Protein AF-0000000070112477 (afdb_homodimer)

pLDDT: mean 98.02, std 1.42, range [90.5, 99.0]

Nearest PDB structures (foldseek):
  6lhr-assembly2_D  TM=8.972E-01  e=3.276E-31  Homo sapiens
  6lii-assembly1_B  TM=8.955E-01  e=1.796E-31  Homo sapiens
  6k9y-assembly2_C  TM=8.976E-01  e=3.851E-30  Homo sapiens
  6lii-assembly2_D  TM=8.932E-01  e=1.872E-30  Homo sapiens
  5dp1-assembly1_A  TM=8.683E-01  e=2.809E-26  Moorena producens 3L

Solvent-accessible surface area (backbone atoms only — not comparable to full-atom values): 31211 Å² total; per-residue (Å²): 76,47,28,36,41,72,56,94,62,34,74,39,71,38,83,43,83,68,76,71,43,48,80,32,11,24,26,29,40,36,44,14,15,30,67,51,71,64,41,55,34,31,42,71,68,74,40,74,56,46,91,90,40,41,87,23,45,22,41,12,21,8,25,29,28,70,42,75,16,60,83,55,70,97,72,58,71,68,40,61,32,19,27,48,38,51,23,21,29,41,27,49,51,33,60,38,54,56,53,30,53,39,73,53,46,66,93,50,51,55,64,54,35,10,58,37,38,50,40,48,41,51,43,41,49,45,46,44,69,65,60,52,69,47,62,74,35,33,36,35,32,45,50,27,39,34,41,54,20,45,46,45,34,15,50,40,32,69,54,44,26,47,22,33,28,27,34,59,66,94,48,39,67,62,43,41,75,48,41,33,72,39,76,35,33,67,89,80,43,60,62,46,59,52,37,24,64,75,45,78,61,51,26,25,41,35,35,44,30,45,36,31,26,70,43,47,60,54,51,52,70,25,31,11,75,63,9,34,35,42,30,66,35,47,80,46,34,44,61,29,70,41,52,44,58,63,31,25,76,23,36,20,35,43,31,18,46,70,66,64,74,48,55,68,71,57,47,21,50,42,40,50,50,33,55,69,69,44,43,60,38,36,48,69,62,60,33,68,73,50,68,55,51,75,35,53,46,78,42,47,58,61,52,52,52,47,58,74,65,63,78,54,48,27,27,40,34,26,36,101,75,49,28,37,40,74,55,96,63,33,75,39,71,39,83,43,82,68,76,70,44,47,80,32,12,24,26,29,39,36,43,13,16,30,68,48,74,62,40,55,35,32,42,71,68,76,41,73,55,48,90,90,40,44,86,22,46,22,41,14,21,8,25,28,27,71,42,75,16,57,84,56,71,98,72,55,72,69,40,61,32,20,26,49,37,53,23,21,28,42,26,49,51,32,60,37,56,55,54,28,53,39,72,54,48,65,93,52,50,56,62,53,36,11,57,36,39,49,40,48,41,51,43,40,49,45,44,44,70,66,62,52,68,47,62,74,34,33,35,35,33,45,50,28,41,36,41,54,20,44,47,43,36,14,50,39,33,69,53,43,26,46,23,34,30,28,33,58,68,92,48,38,66,63,41,42,76,48,42,33,71,39,75,34,34,66,92,80,43,62,62,46,60,52,38,25,66,75,45,78,61,50,27,26,40,35,35,44,30,44,36,30,25,72,42,46,62,54,49,51,71,24,32,11,75,62,10,36,36,43,29,64,36,46,80,47,33,45,62,29,69,40,50,45,59,62,29,25,76,22,36,20,34,44,30,18,47,70,66,63,76,49,55,66,71,57,47,21,51,41,39,51,49,32,54,69,69,43,42,61,38,37,48,70,61,59,35,68,73,50,71,56,50,74,36,53,46,78,42,47,60,60,52,51,52,47,59,74,66,63,78,53,49,27,26,40,35,25,36,101

Radius of gyration: 27.83 Å; Cα contacts (8 Å, |Δi|>4): 1682; chains: 2; bounding box: 49×84×58 Å

Structure (mmCIF, N/CA/C/O backbone):
data_AF-0000000070112477-model_v1
#
loop_
_entity.id
_entity.type
_entity.pdbx_description
1 polymer 'Putative PIG3 family NAD(P)H quinone oxidoreductase'
#
loop_
_atom_site.group_PDB
_atom_site.id
_atom_site.type_symbol
_atom_site.label_atom_id
_atom_site.label_alt_id
_atom_site.label_comp_id
_atom_site.label_asym_id
_atom_site.label_entity_id
_atom_site.label_seq_id
_atom_site.pdbx_PDB_ins_code
_atom_site.Cartn_x
_atom_site.Cartn_y
_atom_site.Cartn_z
_atom_site.occupancy
_atom_site.B_iso_or_equiv
_atom_site.auth_seq_id
_atom_site.auth_comp_id
_atom_site.auth_asym_id
_atom_site.auth_atom_id
_atom_site.pdbx_PDB_model_num
ATOM 1 N N . MET A 1 1 ? 13.367 39.812 14.289 1 96.94 1 MET A N 1
ATOM 2 C CA . MET A 1 1 ? 11.945 39.469 14.422 1 96.94 1 MET A CA 1
ATOM 3 C C . MET A 1 1 ? 11.688 38.656 15.688 1 96.94 1 MET A C 1
ATOM 5 O O . MET A 1 1 ? 12.617 38.312 16.406 1 96.94 1 MET A O 1
ATOM 9 N N . HIS A 1 2 ? 10.461 38.469 16.016 1 98.19 2 HIS A N 1
ATOM 10 C CA . HIS A 1 2 ? 10.156 37.594 17.125 1 98.19 2 HIS A CA 1
ATOM 11 C C . HIS A 1 2 ? 9.695 36.219 16.641 1 98.19 2 HIS A C 1
ATOM 13 O O . HIS A 1 2 ? 9.125 36.094 15.547 1 98.19 2 HIS A O 1
ATOM 19 N N . ALA A 1 3 ? 10.047 35.219 17.422 1 98.44 3 ALA A N 1
ATOM 20 C CA . ALA A 1 3 ? 9.594 33.844 17.172 1 98.44 3 ALA A CA 1
ATOM 21 C C . ALA A 1 3 ? 9.516 33.062 18.484 1 98.44 3 ALA A C 1
ATOM 23 O O . ALA A 1 3 ? 10.023 33.5 19.516 1 98.44 3 ALA A O 1
ATOM 24 N N . ILE A 1 4 ? 8.828 31.984 18.453 1 98.62 4 ILE A N 1
ATOM 25 C CA . ILE A 1 4 ? 8.836 31.047 19.578 1 98.62 4 ILE A CA 1
ATOM 26 C C . ILE A 1 4 ? 10.078 30.172 19.5 1 98.62 4 ILE A C 1
ATOM 28 O O . ILE A 1 4 ? 10.312 29.5 18.484 1 98.62 4 ILE A O 1
ATOM 32 N N . VAL A 1 5 ? 10.859 30.125 20.484 1 98 5 VAL A N 1
ATOM 33 C CA . VAL A 1 5 ? 12.016 29.234 20.625 1 98 5 VAL A CA 1
ATOM 34 C C . VAL A 1 5 ? 11.766 28.219 21.719 1 98 5 VAL A C 1
ATOM 36 O O . VAL A 1 5 ? 11.078 28.516 22.703 1 98 5 VAL A O 1
ATOM 39 N N . ILE A 1 6 ? 12.258 27 21.516 1 98 6 ILE A N 1
ATOM 40 C CA . ILE A 1 6 ? 12.117 25.938 22.516 1 98 6 ILE A CA 1
ATOM 41 C C . ILE A 1 6 ? 13.359 25.891 23.391 1 98 6 ILE A C 1
ATOM 43 O O . ILE A 1 6 ? 14.469 25.656 22.891 1 98 6 ILE A O 1
ATOM 47 N N . GLU A 1 7 ? 13.242 26.188 24.625 1 96.06 7 GLU A N 1
ATOM 48 C CA . GLU A 1 7 ? 14.289 26.062 25.641 1 96.06 7 GLU A CA 1
ATOM 49 C C . GLU A 1 7 ? 13.836 25.203 26.797 1 96.06 7 GLU A C 1
ATOM 51 O O . GLU A 1 7 ? 12.859 25.531 27.484 1 96.06 7 GLU A O 1
ATOM 56 N N . ASP A 1 8 ? 14.508 24.062 27.062 1 96 8 ASP A N 1
ATOM 57 C CA . ASP A 1 8 ? 14.156 23.141 28.141 1 96 8 ASP A CA 1
ATOM 58 C C . ASP A 1 8 ? 12.688 22.734 28.062 1 96 8 ASP A C 1
ATOM 60 O O . ASP A 1 8 ? 11.953 22.844 29.047 1 96 8 ASP A O 1
ATOM 64 N N . LYS A 1 9 ? 12.18 22.516 26.828 1 95.25 9 LYS A N 1
ATOM 65 C CA . LYS A 1 9 ? 10.844 22.031 26.531 1 95.25 9 LYS A CA 1
ATOM 66 C C . LYS A 1 9 ? 9.789 23.094 26.812 1 95.25 9 LYS A C 1
ATOM 68 O O . LYS A 1 9 ? 8.609 22.766 27 1 95.25 9 LYS A O 1
ATOM 73 N N . GLN A 1 10 ? 10.32 24.281 26.891 1 97.19 10 GLN A N 1
ATOM 74 C CA . GLN A 1 10 ? 9.406 25.406 27.078 1 97.19 10 GLN A CA 1
ATOM 75 C C . GLN A 1 10 ? 9.438 26.344 25.875 1 97.19 10 GLN A C 1
ATOM 77 O O . GLN A 1 10 ? 10.477 26.5 25.219 1 97.19 10 GLN A O 1
ATOM 82 N N . LEU A 1 11 ? 8.25 26.922 25.641 1 98.31 11 LEU A N 1
ATOM 83 C CA . LEU A 1 11 ? 8.133 27.875 24.531 1 98.31 11 LEU A CA 1
ATOM 84 C C . LEU A 1 11 ? 8.359 29.297 25.016 1 98.31 11 LEU A C 1
ATOM 86 O O . LEU A 1 11 ? 7.719 29.75 25.969 1 98.31 11 LEU A O 1
ATOM 90 N N . ARG A 1 12 ? 9.258 29.953 24.344 1 97.56 12 ARG A N 1
ATOM 91 C CA . ARG A 1 12 ? 9.555 31.344 24.719 1 97.56 12 ARG A CA 1
ATOM 92 C C . ARG A 1 12 ? 9.484 32.25 23.5 1 97.56 12 ARG A C 1
ATOM 94 O O . ARG A 1 12 ? 10.078 31.969 22.453 1 97.56 12 ARG A O 1
ATOM 101 N N . TRP A 1 13 ? 8.719 33.281 23.625 1 97.62 13 TRP A N 1
ATOM 102 C CA . TRP A 1 13 ? 8.664 34.344 22.609 1 97.62 13 TRP A CA 1
ATOM 103 C C . TRP A 1 13 ? 9.883 35.25 22.703 1 97.62 13 TRP A C 1
ATOM 105 O O . TRP A 1 13 ? 10.039 36 23.672 1 97.62 13 TRP A O 1
ATOM 115 N N . THR A 1 14 ? 10.766 35.156 21.719 1 96.88 14 THR A N 1
ATOM 116 C CA . THR A 1 14 ? 12.055 35.812 21.844 1 96.88 14 THR A CA 1
ATOM 117 C C . THR A 1 14 ? 12.477 36.438 20.531 1 96.88 14 THR A C 1
ATOM 119 O O . THR A 1 14 ? 11.922 36.125 19.469 1 96.88 14 THR A O 1
ATOM 122 N N . GLU A 1 15 ? 13.344 37.438 20.672 1 98.12 15 GLU A N 1
ATOM 123 C CA . GLU A 1 15 ? 13.93 38.031 19.469 1 98.12 15 GLU A CA 1
ATOM 124 C C . GLU A 1 15 ? 14.922 37.094 18.797 1 98.12 15 GLU A C 1
ATOM 126 O O . GLU A 1 15 ? 15.758 36.5 19.484 1 98.12 15 GLU A O 1
ATOM 131 N N . VAL A 1 16 ? 14.742 36.938 17.516 1 97.38 16 VAL A N 1
ATOM 132 C CA . VAL A 1 16 ? 15.617 36.094 16.703 1 97.38 16 VAL A CA 1
ATOM 133 C C . VAL A 1 16 ? 15.961 36.812 15.398 1 97.38 16 VAL A C 1
ATOM 135 O O . VAL A 1 16 ? 15.336 37.812 15.055 1 97.38 16 VAL A O 1
ATOM 138 N N . PRO A 1 17 ? 16.984 36.344 14.719 1 96.19 17 PRO A N 1
ATOM 139 C CA . PRO A 1 17 ? 17.328 36.969 13.445 1 96.19 17 PRO A CA 1
ATOM 140 C C . PRO A 1 17 ? 16.203 36.875 12.414 1 96.19 17 PRO A C 1
ATOM 142 O O . PRO A 1 17 ? 15.453 35.906 12.398 1 96.19 17 PRO A O 1
ATOM 145 N N . GLU A 1 18 ? 16.094 37.875 11.586 1 96.62 18 GLU A N 1
ATOM 146 C CA . GLU A 1 18 ? 15.156 37.844 10.477 1 96.62 18 GLU A CA 1
ATOM 147 C C . GLU A 1 18 ? 15.555 36.781 9.453 1 96.62 18 GLU A C 1
ATOM 149 O O . GLU A 1 18 ? 16.734 36.562 9.195 1 96.62 18 GLU A O 1
ATOM 154 N N . PRO A 1 19 ? 14.586 36.156 8.867 1 96.94 19 PRO A N 1
ATOM 155 C CA . PRO A 1 19 ? 14.914 35.219 7.789 1 96.94 19 PRO A CA 1
ATOM 156 C C . PRO A 1 19 ? 15.242 35.906 6.473 1 96.94 19 PRO A C 1
ATOM 158 O O . PRO A 1 19 ? 14.75 37.031 6.219 1 96.94 19 PRO A O 1
ATOM 161 N N . GLU A 1 20 ? 16.062 35.344 5.727 1 96.25 20 GLU A N 1
ATOM 162 C CA . GLU A 1 20 ? 16.344 35.75 4.352 1 96.25 20 GLU A CA 1
ATOM 163 C C . GLU A 1 20 ? 15.883 34.688 3.359 1 96.25 20 GLU A C 1
ATOM 165 O O . GLU A 1 20 ? 16.094 33.469 3.584 1 96.25 20 GLU A O 1
ATOM 170 N N . PRO A 1 21 ? 15.242 35.125 2.344 1 97.19 21 PRO A N 1
ATOM 171 C CA . PRO A 1 21 ? 14.781 34.094 1.389 1 97.19 21 PRO A CA 1
ATOM 172 C C . PRO A 1 21 ? 15.922 33.5 0.565 1 97.19 21 PRO A C 1
ATOM 174 O O . PRO A 1 21 ? 16.719 34.25 -0.009 1 97.19 21 PRO A O 1
ATOM 177 N N . GLY A 1 22 ? 16.062 32.219 0.563 1 97.06 22 GLY A N 1
ATOM 178 C CA . GLY A 1 22 ? 16.984 31.531 -0.321 1 97.06 22 GLY A CA 1
ATOM 179 C C . GLY A 1 22 ? 16.469 31.391 -1.737 1 97.06 22 GLY A C 1
ATOM 180 O O . GLY A 1 22 ? 15.469 32.031 -2.107 1 97.06 22 GLY A O 1
ATOM 181 N N . ASP A 1 23 ? 17.188 30.547 -2.523 1 97.69 23 ASP A N 1
ATOM 182 C CA . ASP A 1 23 ? 16.766 30.266 -3.891 1 97.69 23 ASP A CA 1
ATOM 183 C C . ASP A 1 23 ? 15.375 29.656 -3.916 1 97.69 23 ASP A C 1
ATOM 185 O O . ASP A 1 23 ? 15.102 28.672 -3.223 1 97.69 23 ASP A O 1
ATOM 189 N N . ASN A 1 24 ? 14.422 30.328 -4.652 1 98.19 24 ASN A N 1
ATOM 190 C CA . ASN A 1 24 ? 13.055 29.859 -4.875 1 98.19 24 ASN A CA 1
ATOM 191 C C . ASN A 1 24 ? 12.234 29.906 -3.59 1 98.19 24 ASN A C 1
ATOM 193 O O . ASN A 1 24 ? 11.305 29.109 -3.422 1 98.19 24 ASN A O 1
ATOM 197 N N . GLU A 1 25 ? 12.664 30.781 -2.738 1 98.62 25 GLU A N 1
ATOM 198 C CA . GLU A 1 25 ? 11.906 30.984 -1.505 1 98.62 25 GLU A CA 1
ATOM 199 C C . GLU A 1 25 ? 11.305 32.375 -1.45 1 98.62 25 GLU A C 1
ATOM 201 O O . GLU A 1 25 ? 11.75 33.281 -2.166 1 98.62 25 GLU A O 1
ATOM 206 N N . VAL A 1 26 ? 10.344 32.594 -0.63 1 98.88 26 VAL A N 1
ATOM 207 C CA . VAL A 1 26 ? 9.773 33.875 -0.307 1 98.88 26 VAL A CA 1
ATOM 208 C C . VAL A 1 26 ? 9.758 34.094 1.207 1 98.88 26 VAL A C 1
ATOM 210 O O . VAL A 1 26 ? 9.891 33.125 1.965 1 98.88 26 VAL A O 1
ATOM 213 N N . ILE A 1 27 ? 9.664 35.281 1.581 1 98.88 27 ILE A N 1
ATOM 214 C CA . ILE A 1 27 ? 9.367 35.562 2.979 1 98.88 27 ILE A CA 1
ATOM 215 C C . ILE A 1 27 ? 7.883 35.906 3.135 1 98.88 27 ILE A C 1
ATOM 217 O O . ILE A 1 27 ? 7.336 36.719 2.385 1 98.88 27 ILE A O 1
ATOM 221 N N . VAL A 1 28 ? 7.273 35.25 3.994 1 98.94 28 VAL A N 1
ATOM 222 C CA . VAL A 1 28 ? 5.883 35.531 4.324 1 98.94 28 VAL A CA 1
ATOM 223 C C . VAL A 1 28 ? 5.809 36.219 5.68 1 98.94 28 VAL A C 1
ATOM 225 O O . VAL A 1 28 ? 6.328 35.719 6.676 1 98.94 28 VAL A O 1
ATOM 228 N N . ASP A 1 29 ? 5.246 37.406 5.676 1 98.94 29 ASP A N 1
ATOM 229 C CA . ASP A 1 29 ? 4.82 38 6.938 1 98.94 29 ASP A CA 1
ATOM 230 C C . ASP A 1 29 ? 3.598 37.281 7.504 1 98.94 29 ASP A C 1
ATOM 232 O O . ASP A 1 29 ? 2.494 37.406 6.969 1 98.94 29 ASP A O 1
ATOM 236 N N . VAL A 1 30 ? 3.84 36.594 8.594 1 98.88 30 VAL A N 1
ATOM 237 C CA . VAL A 1 30 ? 2.834 35.688 9.109 1 98.88 30 VAL A CA 1
ATOM 238 C C . VAL A 1 30 ? 1.674 36.469 9.711 1 98.88 30 VAL A C 1
ATOM 240 O O . VAL A 1 30 ? 1.887 37.375 10.523 1 98.88 30 VAL A O 1
ATOM 243 N N . THR A 1 31 ? 0.509 36.156 9.258 1 98.88 31 THR A N 1
ATOM 244 C CA . THR A 1 31 ? -0.711 36.656 9.883 1 98.88 31 THR A CA 1
ATOM 245 C C . THR A 1 31 ? -1.216 35.688 10.938 1 98.88 31 THR A C 1
ATOM 247 O O . THR A 1 31 ? -1.579 36.062 12.047 1 98.88 31 THR A O 1
ATOM 250 N N . ALA A 1 32 ? -1.207 34.406 10.594 1 98.94 32 ALA A N 1
ATOM 251 C CA . ALA A 1 32 ? -1.65 33.344 11.5 1 98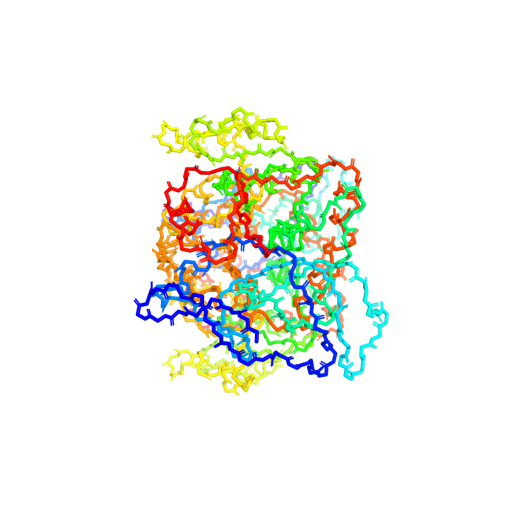.94 32 ALA A CA 1
ATOM 252 C C . ALA A 1 32 ? -0.916 32.031 11.219 1 98.94 32 ALA A C 1
ATOM 254 O O . ALA A 1 32 ? -0.421 31.828 10.109 1 98.94 32 ALA A O 1
ATOM 255 N N . ALA A 1 33 ? -0.749 31.234 12.188 1 98.81 33 ALA A N 1
ATOM 256 C CA . ALA A 1 33 ? -0.276 29.859 12.125 1 98.81 33 ALA A CA 1
ATOM 257 C C . ALA A 1 33 ? -1.239 28.906 12.844 1 98.81 33 ALA A C 1
ATOM 259 O O . ALA A 1 33 ? -2.266 29.344 13.375 1 98.81 33 ALA A O 1
ATOM 260 N N . ALA A 1 34 ? -1.002 27.656 12.766 1 98.81 34 ALA A N 1
ATOM 261 C CA . ALA A 1 34 ? -1.841 26.688 13.461 1 98.81 34 ALA A CA 1
ATOM 262 C C . ALA A 1 34 ? -0.993 25.719 14.281 1 98.81 34 ALA A C 1
ATOM 264 O O . ALA A 1 34 ? 0.185 25.5 13.984 1 98.81 34 ALA A O 1
ATOM 265 N N . VAL A 1 35 ? -1.605 25.219 15.344 1 98.69 35 VAL A N 1
ATOM 266 C CA . VAL A 1 35 ? -0.946 24.266 16.219 1 98.69 35 VAL A CA 1
ATOM 267 C C . VAL A 1 35 ? -1.191 22.844 15.703 1 98.69 35 VAL A C 1
ATOM 269 O O . VAL A 1 35 ? -2.316 22.5 15.336 1 98.69 35 VAL A O 1
ATOM 272 N N . ASN A 1 36 ? -0.18 22.062 15.617 1 97.88 36 ASN A N 1
ATOM 273 C CA . ASN A 1 36 ? -0.25 20.656 15.273 1 97.88 36 ASN A CA 1
ATOM 274 C C . ASN A 1 36 ? 0.363 19.781 16.375 1 97.88 36 ASN A C 1
ATOM 276 O O . ASN A 1 36 ? 1.243 20.234 17.109 1 97.88 36 ASN A O 1
ATOM 280 N N . ARG A 1 37 ? -0.073 18.547 16.469 1 96.19 37 ARG A N 1
ATOM 281 C CA . ARG A 1 37 ? 0.498 17.625 17.422 1 96.19 37 ARG A CA 1
ATOM 282 C C . ARG A 1 37 ? 2.01 17.516 17.25 1 96.19 37 ARG A C 1
ATOM 284 O O . ARG A 1 37 ? 2.742 17.344 18.234 1 96.19 37 ARG A O 1
ATOM 291 N N . ALA A 1 38 ? 2.449 17.609 16.062 1 96.31 38 ALA A N 1
ATOM 292 C CA . ALA A 1 38 ? 3.875 17.562 15.758 1 96.31 38 ALA A CA 1
ATOM 293 C C . ALA A 1 38 ? 4.637 18.672 16.484 1 96.31 38 ALA A C 1
ATOM 295 O O . ALA A 1 38 ? 5.805 18.484 16.844 1 96.31 38 ALA A O 1
ATOM 296 N N . ASP A 1 39 ? 4.023 19.797 16.719 1 98 39 ASP A N 1
ATOM 297 C CA . ASP A 1 39 ? 4.664 20.906 17.438 1 98 39 ASP A CA 1
ATOM 298 C C . ASP A 1 39 ? 4.93 20.516 18.891 1 98 39 ASP A C 1
ATOM 300 O O . ASP A 1 39 ? 5.961 20.891 19.453 1 98 39 ASP A O 1
ATOM 304 N N . LEU A 1 40 ? 3.945 19.812 19.484 1 97.19 40 LEU A N 1
ATOM 305 C CA . LEU A 1 40 ? 4.129 19.328 20.859 1 97.19 40 LEU A CA 1
ATOM 306 C C . LEU A 1 40 ? 5.285 18.344 20.938 1 97.19 40 LEU A C 1
ATOM 308 O O . LEU A 1 40 ? 6.105 18.406 21.844 1 97.19 40 LEU A O 1
ATOM 312 N N . LEU A 1 41 ? 5.281 17.469 19.953 1 96 41 LEU A N 1
ATOM 313 C CA . LEU A 1 41 ? 6.348 16.469 19.906 1 96 41 LEU A CA 1
ATOM 314 C C . LEU A 1 41 ? 7.707 17.141 19.75 1 96 41 LEU A C 1
ATOM 316 O O . LEU A 1 41 ? 8.695 16.703 20.328 1 96 41 LEU A O 1
ATOM 320 N N . GLN A 1 42 ? 7.75 18.141 18.922 1 97.19 42 GLN A N 1
ATOM 321 C CA . GLN A 1 42 ? 8.992 18.891 18.766 1 97.19 42 GLN A CA 1
ATOM 322 C C . GLN A 1 42 ? 9.414 19.531 20.078 1 97.19 42 GLN A C 1
ATOM 324 O O . GLN A 1 42 ? 10.586 19.469 20.469 1 97.19 42 GLN A O 1
ATOM 329 N N . ARG A 1 43 ? 8.508 20.156 20.766 1 97.69 43 ARG A N 1
ATOM 330 C CA . ARG A 1 43 ? 8.797 20.781 22.047 1 97.69 43 ARG A CA 1
ATOM 331 C C . ARG A 1 43 ? 9.352 19.75 23.031 1 97.69 43 ARG A C 1
ATOM 333 O O . ARG A 1 43 ? 10.289 20.062 23.781 1 97.69 43 ARG A O 1
ATOM 340 N N . GLU A 1 44 ? 8.844 18.531 22.938 1 96.31 44 GLU A N 1
ATOM 341 C CA . GLU A 1 44 ? 9.219 17.469 23.859 1 96.31 44 GLU A CA 1
ATOM 342 C C . GLU A 1 44 ? 10.531 16.812 23.438 1 96.31 44 GLU A C 1
ATOM 344 O O . GLU A 1 44 ? 11.07 15.977 24.156 1 96.31 44 GLU A O 1
ATOM 349 N N . GLY A 1 45 ? 11.07 17.125 22.266 1 94.88 45 GLY A N 1
ATOM 350 C CA . GLY A 1 45 ? 12.336 16.594 21.797 1 94.88 45 GLY A CA 1
ATOM 351 C C . GLY A 1 45 ? 12.188 15.297 21.031 1 94.88 45 GLY A C 1
ATOM 352 O O . GLY A 1 45 ? 13.172 14.586 20.797 1 94.88 45 GLY A O 1
ATOM 353 N N . HIS A 1 46 ? 10.977 14.977 20.562 1 91.88 46 HIS A N 1
ATOM 354 C CA . HIS A 1 46 ? 10.719 13.688 19.922 1 91.88 46 HIS A CA 1
ATOM 355 C C . HIS A 1 46 ? 10.523 13.844 18.422 1 91.88 46 HIS A C 1
ATOM 357 O O . HIS A 1 46 ? 10.383 12.852 17.703 1 91.88 46 HIS A O 1
ATOM 363 N N . TYR A 1 47 ? 10.594 15.07 17.969 1 93.56 47 TYR A N 1
ATOM 364 C CA . TYR A 1 47 ? 10.312 15.32 16.562 1 93.56 47 TYR A CA 1
ATOM 365 C C . TYR A 1 47 ? 11.062 16.547 16.062 1 93.56 47 TYR A C 1
ATOM 367 O O . TYR A 1 47 ? 10.453 17.578 15.758 1 93.56 47 TYR A O 1
ATOM 375 N N . PRO A 1 48 ? 12.312 16.391 15.953 1 93.75 48 PRO A N 1
ATOM 376 C CA . PRO A 1 48 ? 13.109 17.547 15.5 1 93.75 48 PRO A CA 1
ATOM 377 C C . PRO A 1 48 ? 12.789 17.953 14.07 1 93.75 48 PRO A C 1
ATOM 379 O O . PRO A 1 48 ? 12.367 17.125 13.258 1 93.75 48 PRO A O 1
ATOM 382 N N . PRO A 1 49 ? 12.922 19.25 13.789 1 95.44 49 PRO A N 1
ATOM 383 C CA . PRO A 1 49 ? 12.781 19.656 12.391 1 95.44 49 PRO A CA 1
ATOM 384 C C . PRO A 1 49 ? 13.797 18.984 11.469 1 95.44 49 PRO A C 1
ATOM 386 O O . PRO A 1 49 ? 14.898 18.656 11.906 1 95.44 49 PRO A O 1
ATOM 389 N N . PRO A 1 50 ? 13.391 18.75 10.234 1 95.69 50 PRO A N 1
ATOM 390 C CA . PRO A 1 50 ? 14.383 18.234 9.297 1 95.69 50 PRO A CA 1
ATOM 391 C C . PRO A 1 50 ? 15.523 19.219 9.047 1 95.69 50 PRO A C 1
ATOM 393 O O . PRO A 1 50 ? 15.383 20.406 9.305 1 95.69 50 PRO A O 1
ATOM 396 N N . PRO A 1 51 ? 16.656 18.656 8.594 1 93.31 51 PRO A N 1
ATOM 397 C CA . PRO A 1 51 ? 17.781 19.531 8.305 1 93.31 51 PRO A CA 1
ATOM 398 C C . PRO A 1 51 ? 17.422 20.672 7.355 1 93.31 51 PRO A C 1
ATOM 400 O O . PRO A 1 51 ? 16.75 20.438 6.344 1 93.31 51 PRO A O 1
ATOM 403 N N . GLY A 1 52 ? 17.797 21.844 7.781 1 91.81 52 GLY A N 1
ATOM 404 C CA . GLY A 1 52 ? 17.594 22.984 6.914 1 91.81 52 GLY A CA 1
ATOM 405 C C . GLY A 1 52 ? 16.328 23.766 7.25 1 91.81 52 GLY A C 1
ATOM 406 O O . GLY A 1 52 ? 16.172 24.906 6.844 1 91.81 52 GLY A O 1
ATOM 407 N N . ALA A 1 53 ? 15.438 23.141 7.984 1 94 53 ALA A N 1
ATOM 408 C CA . ALA A 1 53 ? 14.203 23.828 8.383 1 94 53 ALA A CA 1
ATOM 409 C C . ALA A 1 53 ? 14.438 24.719 9.594 1 94 53 ALA A C 1
ATOM 411 O O . ALA A 1 53 ? 15.359 24.5 10.375 1 94 53 ALA A O 1
ATOM 412 N N . PRO A 1 54 ? 13.609 25.734 9.727 1 92.88 54 PRO A N 1
ATOM 413 C CA . PRO A 1 54 ? 13.711 26.562 10.93 1 92.88 54 PRO A CA 1
ATOM 414 C C . PRO A 1 54 ? 13.531 25.75 12.211 1 92.88 54 PRO A C 1
ATOM 416 O O . PRO A 1 54 ? 12.727 24.828 12.258 1 92.88 54 PRO A O 1
ATOM 419 N N . ASP A 1 55 ? 14.18 26.203 13.211 1 92.5 55 ASP A N 1
ATOM 420 C CA . ASP A 1 55 ? 14.133 25.516 14.5 1 92.5 55 ASP A CA 1
ATOM 421 C C . ASP A 1 55 ? 12.828 25.812 15.234 1 92.5 55 ASP A C 1
ATOM 423 O O . ASP A 1 55 ? 12.484 25.141 16.203 1 92.5 55 ASP A O 1
ATOM 427 N N . TYR A 1 56 ? 12.203 26.875 14.789 1 95.44 56 TYR A N 1
ATOM 428 C CA . TYR A 1 56 ? 10.961 27.281 15.43 1 95.44 56 TYR A CA 1
ATOM 429 C C . TYR A 1 56 ? 9.805 26.375 15.016 1 95.44 56 TYR A C 1
ATOM 431 O O . TYR A 1 56 ? 9.719 25.969 13.859 1 95.44 56 TYR A O 1
ATOM 439 N N . PRO A 1 57 ? 8.906 26.016 15.992 1 98.12 57 PRO A N 1
ATOM 440 C CA . PRO A 1 57 ? 7.777 25.156 15.625 1 98.12 57 PRO A CA 1
ATOM 441 C C . PRO A 1 57 ? 6.828 25.828 14.641 1 98.12 57 PRO A C 1
ATOM 443 O O . PRO A 1 57 ? 6.938 27.031 14.391 1 98.12 57 PRO A O 1
ATOM 446 N N . GLY A 1 58 ? 5.887 25.047 14.203 1 98.62 58 GLY A N 1
ATOM 447 C CA . GLY A 1 58 ? 4.863 25.516 13.281 1 98.62 58 GLY A CA 1
ATOM 448 C C . GLY A 1 58 ? 4.984 24.922 11.898 1 98.62 58 GLY A C 1
ATOM 449 O O . GLY A 1 58 ? 5.98 25.141 11.203 1 98.62 58 GLY A O 1
ATOM 450 N N . LEU A 1 59 ? 3.951 24.281 11.445 1 98.81 59 LEU A N 1
ATOM 451 C CA . LEU A 1 59 ? 4.02 23.5 10.219 1 98.81 59 LEU A CA 1
ATOM 452 C C . LEU A 1 59 ? 3.199 24.156 9.109 1 98.81 59 LEU A C 1
ATOM 454 O O . LEU A 1 59 ? 3.117 23.625 8 1 98.81 59 LEU A O 1
ATOM 458 N N . GLU A 1 60 ? 2.559 25.25 9.398 1 98.88 60 GLU A N 1
ATOM 459 C CA . GLU A 1 60 ? 1.741 25.969 8.43 1 98.88 60 GLU A CA 1
ATOM 460 C C . GLU A 1 60 ? 1.523 27.406 8.859 1 98.88 60 GLU A C 1
ATOM 462 O O . GLU A 1 60 ? 1.72 27.75 10.023 1 98.88 60 GLU A O 1
ATOM 467 N N . CYS A 1 61 ? 1.175 28.188 7.891 1 98.88 61 CYS A N 1
ATOM 468 C CA . CYS A 1 61 ? 0.843 29.578 8.188 1 98.88 61 CYS A CA 1
ATOM 469 C C . CYS A 1 61 ? 0.087 30.219 7.031 1 98.88 61 CYS A C 1
ATOM 471 O O . CYS A 1 61 ? -0.157 29.578 6.012 1 98.88 61 CYS A O 1
ATOM 473 N N . SER A 1 62 ? -0.393 31.391 7.234 1 98.94 62 SER A N 1
ATOM 474 C CA . SER A 1 62 ? -0.882 32.312 6.215 1 98.94 62 SER A CA 1
ATOM 475 C C . SER A 1 62 ? -0.318 33.719 6.414 1 98.94 62 SER A C 1
ATOM 477 O O . SER A 1 62 ? 0.185 34.031 7.492 1 98.94 62 SER A O 1
ATOM 479 N N . GLY A 1 63 ? -0.32 34.438 5.391 1 98.94 63 GLY A N 1
ATOM 480 C CA . GLY A 1 63 ? 0.185 35.812 5.5 1 98.94 63 GLY A CA 1
ATOM 481 C C . GLY A 1 63 ? 0.355 36.469 4.152 1 98.94 63 GLY A C 1
ATOM 482 O O . GLY A 1 63 ? -0.433 36.25 3.234 1 98.94 63 GLY A O 1
ATOM 483 N N . VAL A 1 64 ? 1.323 37.406 4.219 1 98.94 64 VAL A N 1
ATOM 484 C CA . VAL A 1 64 ? 1.573 38.219 3.035 1 98.94 64 VAL A CA 1
ATOM 485 C C . VAL A 1 64 ? 3.047 38.125 2.645 1 98.94 64 VAL A C 1
ATOM 487 O O . VAL A 1 64 ? 3.93 38.281 3.494 1 98.94 64 VAL A O 1
ATOM 490 N N . ILE A 1 65 ? 3.256 37.906 1.338 1 98.94 65 ILE A N 1
ATOM 491 C CA . ILE A 1 65 ? 4.633 37.844 0.865 1 98.94 65 ILE A CA 1
ATOM 492 C C . ILE A 1 65 ? 5.297 39.219 1.027 1 98.94 65 ILE A C 1
ATOM 494 O O . ILE A 1 65 ? 4.75 40.219 0.592 1 98.94 65 ILE A O 1
ATOM 498 N N . SER A 1 66 ? 6.477 39.281 1.619 1 98.81 66 SER A N 1
ATOM 499 C CA . SER A 1 66 ? 7.145 40.562 1.864 1 98.81 66 SER A CA 1
ATOM 500 C C . SER A 1 66 ? 8.484 40.625 1.132 1 98.81 66 SER A C 1
ATOM 502 O O . SER A 1 66 ? 9.07 41.688 1.002 1 98.81 66 SER A O 1
ATOM 504 N N . ALA A 1 67 ? 9.008 39.469 0.661 1 98.75 67 ALA A N 1
ATOM 505 C CA . ALA A 1 67 ? 10.25 39.438 -0.11 1 98.75 67 ALA A CA 1
ATOM 506 C C . ALA A 1 67 ? 10.305 38.188 -1 1 98.75 67 ALA A C 1
ATOM 508 O O . ALA A 1 67 ? 9.711 37.156 -0.677 1 98.75 67 ALA A O 1
ATOM 509 N N . LEU A 1 68 ? 10.984 38.312 -2.117 1 98.62 68 LEU A N 1
ATOM 510 C CA . LEU A 1 68 ? 11.219 37.219 -3.047 1 98.62 68 LEU A CA 1
ATOM 511 C C . LEU A 1 68 ? 12.703 36.875 -3.133 1 98.62 68 LEU A C 1
ATOM 513 O O . LEU A 1 68 ? 13.539 37.781 -3.205 1 98.62 68 LEU A O 1
ATOM 517 N N . GLY A 1 69 ? 12.992 35.594 -3.02 1 98.38 69 GLY A N 1
ATOM 518 C CA . GLY A 1 69 ? 14.359 35.188 -3.295 1 98.38 69 GLY A CA 1
ATOM 519 C C . GLY A 1 69 ? 14.641 35 -4.773 1 98.38 69 GLY A C 1
ATOM 520 O O . GLY A 1 69 ? 13.734 35.125 -5.605 1 98.38 69 GLY A O 1
ATOM 521 N N . PRO A 1 70 ? 15.945 34.688 -5.031 1 97.94 70 PRO A N 1
ATOM 522 C CA . PRO A 1 70 ? 16.312 34.469 -6.434 1 97.94 70 PRO A CA 1
ATOM 523 C C . PRO A 1 70 ? 15.531 33.312 -7.07 1 97.94 70 PRO A C 1
ATOM 525 O O . PRO A 1 70 ? 15.297 32.281 -6.426 1 97.94 70 PRO A O 1
ATOM 528 N N . GLY A 1 71 ? 14.992 33.562 -8.281 1 97.75 71 GLY A N 1
ATOM 529 C CA . GLY A 1 71 ? 14.414 32.469 -9.07 1 97.75 71 GLY A CA 1
ATOM 530 C C . GLY A 1 71 ? 12.922 32.312 -8.844 1 97.75 71 GLY A C 1
ATOM 531 O O . GLY A 1 71 ? 12.281 31.469 -9.5 1 97.75 71 GLY A O 1
ATOM 532 N N . VAL A 1 72 ? 12.383 33.062 -7.934 1 98.19 72 VAL A N 1
ATOM 533 C CA . VAL A 1 72 ? 10.953 32.938 -7.68 1 98.19 72 VAL A CA 1
ATOM 534 C C . VAL A 1 72 ? 10.172 33.531 -8.852 1 98.19 72 VAL A C 1
ATOM 536 O O . VAL A 1 72 ? 10.43 34.656 -9.289 1 98.19 72 VAL A O 1
ATOM 539 N N . GLU A 1 73 ? 9.289 32.75 -9.375 1 96.69 73 GLU A N 1
ATOM 540 C CA . GLU A 1 73 ? 8.406 33.188 -10.453 1 96.69 73 GLU A CA 1
ATOM 541 C C . GLU A 1 73 ? 6.941 33.031 -10.062 1 96.69 73 GLU A C 1
ATOM 543 O O . GLU A 1 73 ? 6.605 32.188 -9.227 1 96.69 73 GLU A O 1
ATOM 548 N N . GLY A 1 74 ? 6.074 33.875 -10.586 1 96.81 74 GLY A N 1
ATOM 549 C CA . GLY A 1 74 ? 4.637 33.719 -10.43 1 96.81 74 GLY A CA 1
ATOM 550 C C . GLY A 1 74 ? 4.113 34.25 -9.109 1 96.81 74 GLY A C 1
ATOM 551 O O . GLY A 1 74 ? 2.953 34.031 -8.766 1 96.81 74 GLY A O 1
ATOM 552 N N . HIS A 1 75 ? 4.941 34.875 -8.328 1 98.5 75 HIS A N 1
ATOM 553 C CA . HIS A 1 75 ? 4.574 35.5 -7.055 1 98.5 75 HIS A CA 1
A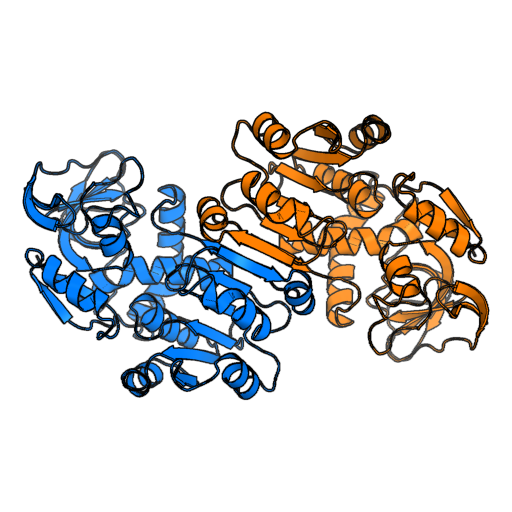TOM 554 C C . HIS A 1 75 ? 5.07 36.938 -6.973 1 98.5 75 HIS A C 1
ATOM 556 O O . HIS A 1 75 ? 5.98 37.312 -7.711 1 98.5 75 HIS A O 1
ATOM 562 N N . HIS A 1 76 ? 4.426 37.719 -6.082 1 98.31 76 HIS A N 1
ATOM 563 C CA . HIS A 1 76 ? 4.828 39.125 -5.91 1 98.31 76 HIS A CA 1
ATOM 564 C C . HIS A 1 76 ? 4.672 39.562 -4.457 1 98.31 76 HIS A C 1
ATOM 566 O O . HIS A 1 76 ? 3.889 38.969 -3.707 1 98.31 76 HIS A O 1
ATOM 572 N N . VAL A 1 77 ? 5.414 40.531 -4.098 1 98.62 77 VAL A N 1
ATOM 573 C CA . VAL A 1 77 ? 5.297 41.156 -2.779 1 98.62 77 VAL A CA 1
ATOM 574 C C . VAL A 1 77 ? 3.893 41.719 -2.6 1 98.62 77 VAL A C 1
ATOM 576 O O . VAL A 1 77 ? 3.352 42.344 -3.508 1 98.62 77 VAL A O 1
ATOM 579 N N . GLY A 1 78 ? 3.283 41.469 -1.466 1 98.75 78 GLY A N 1
ATOM 580 C CA . GLY A 1 78 ? 1.927 41.906 -1.197 1 98.75 78 GLY A CA 1
ATOM 581 C C . GLY A 1 78 ? 0.884 40.844 -1.415 1 98.75 78 GLY A C 1
ATOM 582 O O . GLY A 1 78 ? -0.268 41 -1.002 1 98.75 78 GLY A O 1
ATOM 583 N N . GLU A 1 79 ? 1.298 39.75 -1.979 1 98.69 79 GLU A N 1
ATOM 584 C CA . GLU A 1 79 ? 0.393 38.625 -2.27 1 98.69 79 GLU A CA 1
ATOM 585 C C . GLU A 1 79 ? -0.023 37.906 -0.992 1 98.69 79 GLU A C 1
ATOM 587 O O . GLU A 1 79 ? 0.815 37.625 -0.136 1 98.69 79 GLU A O 1
ATOM 592 N N . ARG A 1 80 ? -1.323 37.688 -0.822 1 98.88 80 ARG A N 1
ATOM 593 C CA . ARG A 1 80 ? -1.854 36.906 0.286 1 98.88 80 ARG A CA 1
ATOM 594 C C . ARG A 1 80 ? -1.755 35.406 -0.007 1 98.88 80 ARG A C 1
ATOM 596 O O . ARG A 1 80 ? -2.209 34.938 -1.056 1 98.88 80 ARG A O 1
ATOM 603 N N . VAL A 1 81 ? -1.124 34.625 0.916 1 98.94 81 VAL A N 1
ATOM 604 C CA . VAL A 1 81 ? -0.892 33.188 0.682 1 98.94 81 VAL A CA 1
ATOM 605 C C . VAL A 1 81 ? -1.072 32.438 1.985 1 98.94 81 VAL A C 1
ATOM 607 O O . VAL A 1 81 ? -1.127 33.031 3.064 1 98.94 81 VAL A O 1
ATOM 610 N N . CYS A 1 82 ? -1.299 31.219 1.905 1 98.88 82 CYS A N 1
ATOM 611 C CA . CYS A 1 82 ? -1.049 30.266 2.98 1 98.88 82 CYS A CA 1
ATOM 612 C C . CYS A 1 82 ? -0.032 29.219 2.553 1 98.88 82 CYS A C 1
ATOM 614 O O . CYS A 1 82 ? 0.304 29.109 1.372 1 98.88 82 CYS A O 1
ATOM 616 N N . ALA A 1 83 ? 0.589 28.516 3.568 1 98.94 83 ALA A N 1
ATOM 617 C CA . ALA A 1 83 ? 1.767 27.734 3.201 1 98.94 83 ALA A CA 1
ATOM 618 C C . ALA A 1 83 ? 1.904 26.5 4.09 1 98.94 83 ALA A C 1
ATOM 620 O O . ALA A 1 83 ? 1.593 26.562 5.281 1 98.94 83 ALA A O 1
ATOM 621 N N . LEU A 1 84 ? 2.326 25.422 3.451 1 98.94 84 LEU A N 1
ATOM 622 C CA . LEU A 1 84 ? 2.861 24.25 4.148 1 98.94 84 LEU A CA 1
ATOM 623 C C . LEU A 1 84 ? 4.309 24.484 4.566 1 98.94 84 LEU A C 1
ATOM 625 O O . LEU A 1 84 ? 5.121 24.953 3.762 1 98.94 84 LEU A O 1
ATOM 629 N N . LEU A 1 85 ? 4.629 24.219 5.832 1 98.81 85 LEU A N 1
ATOM 630 C CA . LEU A 1 85 ? 5.973 24.484 6.336 1 98.81 85 LEU A CA 1
ATOM 631 C C . LEU A 1 85 ? 6.578 23.219 6.945 1 98.81 85 LEU A C 1
ATOM 633 O O . LEU A 1 85 ? 5.852 22.312 7.355 1 98.81 85 LEU A O 1
ATOM 637 N N . ALA A 1 86 ? 7.93 23.188 6.977 1 98.06 86 ALA A N 1
ATOM 638 C CA . ALA A 1 86 ? 8.648 22.172 7.734 1 98.06 86 ALA A CA 1
ATOM 639 C C . ALA A 1 86 ? 9.008 22.672 9.133 1 98.06 86 ALA A C 1
ATOM 641 O O . ALA A 1 86 ? 9.508 21.906 9.961 1 98.06 86 ALA A O 1
ATOM 642 N N . GLY A 1 87 ? 8.773 23.906 9.414 1 97.75 87 GLY A N 1
ATOM 643 C CA . GLY A 1 87 ? 9.047 24.641 10.641 1 97.75 87 GLY A CA 1
ATOM 644 C C . GLY A 1 87 ? 8.992 26.156 10.453 1 97.75 87 GLY A C 1
ATOM 645 O O . GLY A 1 87 ? 8.992 26.641 9.328 1 97.75 87 GLY A O 1
ATOM 646 N N . GLY A 1 88 ? 8.828 26.859 11.555 1 98 88 GLY A N 1
ATOM 647 C CA . GLY A 1 88 ? 9 28.312 11.508 1 98 88 GLY A CA 1
ATOM 648 C C . GLY A 1 88 ? 7.691 29.078 11.516 1 98 88 GLY A C 1
ATOM 649 O O . GLY A 1 88 ? 7.684 30.297 11.523 1 98 88 GLY A O 1
ATOM 650 N N . GLY A 1 89 ? 6.57 28.312 11.586 1 98.56 89 GLY A N 1
ATOM 651 C CA . GLY A 1 89 ? 5.277 28.969 11.562 1 98.56 89 GLY A CA 1
ATOM 652 C C . GLY A 1 89 ? 5.02 29.828 12.781 1 98.56 89 GLY A C 1
ATOM 653 O O . GLY A 1 89 ? 4.223 30.766 12.734 1 98.56 89 GLY A O 1
ATOM 654 N N . TYR A 1 90 ? 5.68 29.453 13.883 1 98.75 90 TYR A N 1
ATOM 655 C CA . TYR A 1 90 ? 5.547 30.219 15.125 1 98.75 90 TYR A CA 1
ATOM 656 C C . TYR A 1 90 ? 6.496 31.406 15.133 1 98.75 90 TYR A C 1
ATOM 658 O O . TYR A 1 90 ? 7.281 31.578 16.062 1 98.75 90 TYR A O 1
ATOM 666 N N . ALA A 1 91 ? 6.43 32.281 14.148 1 98.62 91 ALA A N 1
ATOM 667 C CA . ALA A 1 91 ? 7.285 33.469 14.016 1 98.62 91 ALA A CA 1
ATOM 668 C C . ALA A 1 91 ? 6.559 34.594 13.289 1 98.62 91 ALA A C 1
ATOM 670 O O . ALA A 1 91 ? 5.504 34.375 12.695 1 98.62 91 ALA A O 1
ATOM 671 N N . GLU A 1 92 ? 7.109 35.781 13.391 1 98.69 92 GLU A N 1
ATOM 672 C CA . GLU A 1 92 ? 6.527 36.938 12.711 1 98.69 92 GLU A CA 1
ATOM 673 C C . GLU A 1 92 ? 6.703 36.844 11.203 1 98.69 92 GLU A C 1
ATOM 675 O O . GLU A 1 92 ? 5.883 37.344 10.438 1 98.69 92 GLU A O 1
ATOM 680 N N . ARG A 1 93 ? 7.832 36.188 10.789 1 98.56 93 ARG A N 1
ATOM 681 C CA . ARG A 1 93 ? 8.164 35.938 9.383 1 98.56 93 ARG A CA 1
ATOM 682 C C . ARG A 1 93 ? 8.766 34.562 9.18 1 98.56 93 ARG A C 1
ATOM 684 O O . ARG A 1 93 ? 9.398 34.031 10.078 1 98.56 93 ARG A O 1
ATOM 691 N N . VAL A 1 94 ? 8.594 34.062 8 1 98.62 94 VAL A N 1
ATOM 692 C CA . VAL A 1 94 ? 9.133 32.719 7.727 1 98.62 94 VAL A CA 1
ATOM 693 C C . VAL A 1 94 ? 9.5 32.625 6.246 1 98.62 94 VAL A C 1
ATOM 695 O O . VAL A 1 94 ? 8.805 33.156 5.387 1 98.62 94 VAL A O 1
ATOM 698 N N . ALA A 1 95 ? 10.625 32 6.004 1 98.44 95 ALA A N 1
ATOM 699 C CA . ALA A 1 95 ? 11.008 31.672 4.633 1 98.44 95 ALA A CA 1
ATOM 700 C C . ALA A 1 95 ? 10.273 30.406 4.156 1 98.44 95 ALA A C 1
ATOM 702 O O . ALA A 1 95 ? 10.203 29.422 4.875 1 98.44 95 ALA A O 1
ATOM 703 N N . VAL A 1 96 ? 9.695 30.453 2.939 1 98.69 96 VAL A N 1
ATOM 704 C CA . VAL A 1 96 ? 8.875 29.375 2.41 1 98.69 96 VAL A CA 1
ATOM 705 C C . VAL A 1 96 ? 9.312 29.047 0.985 1 98.69 96 VAL A C 1
ATOM 707 O O . VAL A 1 96 ? 9.367 29.922 0.125 1 98.69 96 VAL A O 1
ATOM 710 N N . PRO A 1 97 ? 9.672 27.75 0.691 1 98.62 97 PRO A N 1
ATOM 711 C CA . PRO A 1 97 ? 9.805 27.406 -0.727 1 98.62 97 PRO A CA 1
ATOM 712 C C . PRO A 1 97 ? 8.562 27.781 -1.54 1 98.62 97 PRO A C 1
ATOM 714 O O . PRO A 1 97 ? 7.441 27.469 -1.131 1 98.62 97 PRO A O 1
ATOM 717 N N . ALA A 1 98 ? 8.742 28.344 -2.66 1 98.81 98 ALA A N 1
ATOM 718 C CA . ALA A 1 98 ? 7.637 28.891 -3.451 1 98.81 98 ALA A CA 1
ATOM 719 C C . ALA A 1 98 ? 6.637 27.781 -3.799 1 98.81 98 ALA A C 1
ATOM 721 O O . ALA A 1 98 ? 5.43 28.031 -3.865 1 98.81 98 ALA A O 1
ATOM 722 N N . GLY A 1 99 ? 7.113 26.531 -3.996 1 98.75 99 GLY A N 1
ATOM 723 C CA . GLY A 1 99 ? 6.262 25.406 -4.359 1 98.75 99 GLY A CA 1
ATOM 724 C C . GLY A 1 99 ? 5.355 24.953 -3.229 1 98.75 99 GLY A C 1
ATOM 725 O O . GLY A 1 99 ? 4.453 24.141 -3.436 1 98.75 99 GLY A O 1
ATOM 726 N N . GLN A 1 100 ? 5.543 25.516 -2.027 1 98.88 100 GLN A N 1
ATOM 727 C CA . GLN A 1 100 ? 4.762 25.109 -0.861 1 98.88 100 GLN A CA 1
ATOM 728 C C . GLN A 1 100 ? 3.73 26.172 -0.496 1 98.88 100 GLN A C 1
ATOM 730 O O . GLN A 1 100 ? 3.125 26.109 0.576 1 98.88 100 GLN A O 1
ATOM 735 N N . LEU A 1 101 ? 3.578 27.156 -1.404 1 98.94 101 LEU A N 1
ATOM 736 C CA . LEU A 1 101 ? 2.57 28.203 -1.236 1 98.94 101 LEU A CA 1
ATOM 737 C C . LEU A 1 101 ? 1.247 27.781 -1.869 1 98.94 101 LEU A C 1
ATOM 739 O O . LEU A 1 101 ? 1.234 27.078 -2.889 1 98.94 101 LEU A O 1
ATOM 743 N N . LEU A 1 102 ? 0.186 28.156 -1.247 1 98.88 102 LEU A N 1
ATOM 744 C CA . LEU A 1 102 ? -1.175 28.062 -1.763 1 98.88 102 LEU A CA 1
ATOM 745 C C . LEU A 1 102 ? -1.866 29.422 -1.744 1 98.88 102 LEU A C 1
ATOM 747 O O . LEU A 1 102 ? -1.664 30.203 -0.82 1 98.88 102 LEU A O 1
ATOM 751 N N . PRO A 1 103 ? -2.654 29.672 -2.764 1 98.75 103 PRO A N 1
ATOM 752 C CA . PRO A 1 103 ? -3.455 30.891 -2.658 1 98.75 103 PRO A CA 1
ATOM 753 C C . PRO A 1 103 ? -4.48 30.828 -1.527 1 98.75 103 PRO A C 1
ATOM 755 O O . PRO A 1 103 ? -4.91 29.75 -1.138 1 98.75 103 PRO A O 1
ATOM 758 N N . VAL A 1 104 ? -4.824 31.953 -0.972 1 98.62 104 VAL A N 1
ATOM 759 C CA . VAL A 1 104 ? -5.949 32 -0.043 1 98.62 104 VAL A CA 1
ATOM 760 C C . VAL A 1 104 ? -7.242 31.656 -0.78 1 98.62 104 VAL A C 1
ATOM 762 O O . VAL A 1 104 ? -7.578 32.281 -1.784 1 98.62 104 VAL A O 1
ATOM 765 N N . PRO A 1 105 ? -7.902 30.609 -0.318 1 97.06 105 PRO A N 1
ATOM 766 C CA . PRO A 1 105 ? -9.148 30.266 -1.014 1 97.06 105 PRO A CA 1
ATOM 767 C C . PRO A 1 105 ? -10.156 31.406 -1.011 1 97.06 105 PRO A C 1
ATOM 769 O O . PRO A 1 105 ? -10.219 32.188 -0.048 1 97.06 105 PRO A O 1
ATOM 772 N N . ALA A 1 106 ? -10.938 31.453 -2.072 1 92.38 106 ALA A N 1
ATOM 773 C CA . ALA A 1 106 ? -11.961 32.5 -2.178 1 92.38 106 ALA A CA 1
ATOM 774 C C . ALA A 1 106 ? -12.914 32.438 -0.983 1 92.38 106 ALA A C 1
ATOM 776 O O . ALA A 1 106 ? -13.352 31.359 -0.574 1 92.38 106 ALA A O 1
ATOM 777 N N . GLY A 1 107 ? -13.117 33.562 -0.428 1 93.75 107 GLY A N 1
ATOM 778 C CA . GLY A 1 107 ? -14.102 33.656 0.641 1 93.75 107 GLY A CA 1
ATOM 779 C C . GLY A 1 107 ? -13.5 33.469 2.021 1 93.75 107 GLY A C 1
ATOM 780 O O . GLY A 1 107 ? -14.18 33.656 3.031 1 93.75 107 GLY A O 1
ATOM 781 N N . LEU A 1 108 ? -12.234 33.125 2.059 1 98 108 LEU A N 1
ATOM 782 C CA . LEU A 1 108 ? -11.617 32.906 3.363 1 98 108 LEU A CA 1
ATOM 783 C C . LEU A 1 108 ? -10.695 34.062 3.732 1 98 108 LEU A C 1
ATOM 785 O O . LEU A 1 108 ? -10.055 34.656 2.861 1 98 108 LEU A O 1
ATOM 789 N N . SER A 1 109 ? -10.719 34.375 5.016 1 98.5 109 SER A N 1
ATOM 790 C CA . SER A 1 109 ? -9.719 35.281 5.543 1 98.5 109 SER A CA 1
ATOM 791 C C . SER A 1 109 ? -8.344 34.656 5.633 1 98.5 109 SER A C 1
ATOM 793 O O . SER A 1 109 ? -8.227 33.406 5.551 1 98.5 109 SER A O 1
ATOM 795 N N . LEU A 1 110 ? -7.344 35.469 5.727 1 98.44 110 LEU A N 1
ATOM 796 C CA . LEU A 1 110 ? -5.996 34.969 5.969 1 98.44 110 LEU A CA 1
ATOM 797 C C . LEU A 1 110 ? -5.965 34.062 7.211 1 98.44 110 LEU A C 1
ATOM 799 O O . LEU A 1 110 ? -5.297 33.031 7.227 1 98.44 110 LEU A O 1
ATOM 803 N N . VAL A 1 111 ? -6.691 34.5 8.234 1 98.75 111 VAL A N 1
ATOM 804 C CA . VAL A 1 111 ? -6.703 33.75 9.484 1 98.75 111 VAL A CA 1
ATOM 805 C C . VAL A 1 111 ? -7.285 32.375 9.242 1 98.75 111 VAL A C 1
ATOM 807 O O . VAL A 1 111 ? -6.691 31.359 9.641 1 98.75 111 VAL A O 1
ATOM 810 N N . GLU A 1 112 ? -8.367 32.281 8.555 1 98.75 112 GLU A N 1
ATOM 811 C CA . GLU A 1 112 ? -9 30.984 8.258 1 98.75 112 GLU A CA 1
ATOM 812 C C . GLU A 1 112 ? -8.117 30.125 7.375 1 98.75 112 GLU A C 1
ATOM 814 O O . GLU A 1 112 ? -8.047 28.906 7.559 1 98.75 112 GLU A O 1
ATOM 819 N N . ALA A 1 113 ? -7.441 30.734 6.453 1 98.81 113 ALA A N 1
ATOM 820 C CA . ALA A 1 113 ? -6.621 30.016 5.48 1 98.81 113 ALA A CA 1
ATOM 821 C C . ALA A 1 113 ? -5.461 29.297 6.164 1 98.81 113 ALA A C 1
ATOM 823 O O . ALA A 1 113 ? -4.973 28.281 5.668 1 98.81 113 ALA A O 1
ATOM 824 N N . ALA A 1 114 ? -5.047 29.766 7.336 1 98.88 114 ALA A N 1
ATOM 825 C CA . ALA A 1 114 ? -3.908 29.188 8.047 1 98.88 114 ALA A CA 1
ATOM 826 C C . ALA A 1 114 ? -4.23 27.797 8.57 1 98.88 114 ALA A C 1
ATOM 828 O O . ALA A 1 114 ? -3.328 27.016 8.906 1 98.88 114 ALA A O 1
ATOM 829 N N . ALA A 1 115 ? -5.531 27.469 8.609 1 98.81 115 ALA A N 1
ATOM 830 C CA . ALA A 1 115 ? -5.977 26.219 9.211 1 98.81 115 ALA A CA 1
ATOM 831 C C . ALA A 1 115 ? -5.91 25.062 8.203 1 98.81 115 ALA A C 1
ATOM 833 O O . ALA A 1 115 ? -6.148 23.906 8.555 1 98.81 115 ALA A O 1
ATOM 834 N N . LEU A 1 116 ? -5.473 25.297 6.941 1 98.88 116 LEU A N 1
ATOM 835 C CA . LEU A 1 116 ? -5.82 24.328 5.898 1 98.88 116 LEU A CA 1
ATOM 836 C C . LEU A 1 116 ? -4.578 23.609 5.383 1 98.88 116 LEU A C 1
ATOM 838 O O . LEU A 1 116 ? -4.621 22.406 5.109 1 98.88 116 LEU A O 1
ATOM 842 N N . PRO A 1 117 ? -3.389 24.266 5.223 1 98.94 117 PRO A N 1
ATOM 843 C CA . PRO A 1 117 ? -2.305 23.672 4.441 1 98.94 117 PRO A CA 1
ATOM 844 C C . PRO A 1 117 ? -1.878 22.297 4.977 1 98.94 117 PRO A C 1
ATOM 846 O O . PRO A 1 117 ? -1.824 21.328 4.223 1 98.94 117 PRO A O 1
ATOM 849 N N . GLU A 1 118 ? -1.633 22.203 6.246 1 98.88 118 GLU A N 1
ATOM 850 C CA . GLU A 1 118 ? -1.102 20.969 6.805 1 98.88 118 GLU A CA 1
ATOM 851 C C . GLU A 1 118 ? -2.121 19.844 6.703 1 98.88 118 GLU A C 1
ATOM 853 O O . GLU A 1 118 ? -1.796 18.734 6.242 1 98.88 118 GLU A O 1
ATOM 858 N N . VAL A 1 119 ? -3.379 20.078 7.121 1 98.81 119 VAL A N 1
ATOM 859 C CA . VAL A 1 119 ? -4.379 19 7.133 1 98.81 119 VAL A CA 1
ATOM 860 C C . VAL A 1 119 ? -4.742 18.625 5.699 1 98.81 119 VAL A C 1
ATOM 862 O O . VAL A 1 119 ? -4.953 17.453 5.395 1 98.81 119 VAL A O 1
ATOM 865 N N . ALA A 1 120 ? -4.805 19.625 4.793 1 98.94 120 ALA A N 1
ATOM 866 C CA . ALA A 1 120 ? -5.133 19.344 3.396 1 98.94 120 ALA A CA 1
ATOM 867 C C . ALA A 1 120 ? -4.055 18.484 2.742 1 98.94 120 ALA A C 1
ATOM 869 O O . ALA A 1 120 ? -4.355 17.469 2.1 1 98.94 120 ALA A O 1
ATOM 870 N N . CYS A 1 121 ? -2.814 18.859 2.936 1 98.94 121 CYS A N 1
ATOM 871 C CA . CYS A 1 121 ? -1.709 18.141 2.322 1 98.94 121 CYS A CA 1
ATOM 872 C C . CYS A 1 121 ? -1.58 16.734 2.914 1 98.94 121 CYS A C 1
ATOM 874 O O . CYS A 1 121 ? -1.327 15.773 2.189 1 98.94 121 CYS A O 1
ATOM 876 N N . THR A 1 122 ? -1.772 16.609 4.238 1 98.88 122 THR A N 1
ATOM 877 C CA . THR A 1 122 ? -1.668 15.32 4.898 1 98.88 122 THR A CA 1
ATOM 878 C C . THR A 1 122 ? -2.77 14.383 4.422 1 98.88 122 THR A C 1
ATOM 880 O O . THR A 1 122 ? -2.49 13.266 3.973 1 98.88 122 THR A O 1
ATOM 883 N N . VAL A 1 123 ? -3.998 14.844 4.488 1 98.94 123 VAL A N 1
ATOM 884 C CA . VAL A 1 123 ? -5.121 13.977 4.164 1 98.94 123 VAL A CA 1
ATOM 885 C C . VAL A 1 123 ? -5.113 13.656 2.67 1 98.94 123 VAL A C 1
ATOM 887 O O . VAL A 1 123 ? -5.27 12.5 2.273 1 98.94 123 VAL A O 1
ATOM 890 N N . TRP A 1 124 ? -4.887 14.633 1.837 1 98.94 124 TRP A N 1
ATOM 891 C CA . TRP A 1 124 ? -4.895 14.406 0.395 1 98.94 124 TRP A CA 1
ATOM 892 C C . TRP A 1 124 ? -3.789 13.438 -0.011 1 98.94 124 TRP A C 1
ATOM 894 O O . TRP A 1 124 ? -4.023 12.508 -0.78 1 98.94 124 TRP A O 1
ATOM 904 N N . SER A 1 125 ? -2.561 13.609 0.469 1 98.88 125 SER A N 1
ATOM 905 C CA . SER A 1 125 ? -1.436 12.781 0.048 1 98.88 125 SER A CA 1
ATOM 906 C C . SER A 1 125 ? -1.643 11.32 0.453 1 98.88 125 SER A C 1
ATOM 908 O O . SER A 1 125 ? -1.223 10.406 -0.26 1 98.88 125 SER A O 1
ATOM 910 N N . ASN A 1 126 ? -2.359 11.102 1.567 1 98.88 126 ASN A N 1
ATOM 911 C CA . ASN A 1 126 ? -2.547 9.734 2.039 1 98.88 126 ASN A CA 1
ATOM 912 C C . ASN A 1 126 ? -3.828 9.117 1.481 1 98.88 126 ASN A C 1
ATOM 914 O O . ASN A 1 126 ? -3.789 8.07 0.838 1 98.88 126 ASN A O 1
ATOM 918 N N . VAL A 1 127 ? -4.926 9.805 1.584 1 98.81 127 VAL A N 1
ATOM 919 C CA . VAL A 1 127 ? -6.25 9.234 1.347 1 98.81 127 VAL A CA 1
ATOM 920 C C . VAL A 1 127 ? -6.559 9.258 -0.148 1 98.81 127 VAL A C 1
ATOM 922 O O . VAL A 1 127 ? -7.145 8.312 -0.681 1 98.81 127 VAL A O 1
ATOM 925 N N . VAL A 1 128 ? -6.148 10.305 -0.845 1 98.75 128 VAL A N 1
ATOM 926 C CA . VAL A 1 128 ? -6.492 10.461 -2.254 1 98.75 128 VAL A CA 1
ATOM 927 C C . VAL A 1 128 ? -5.336 9.977 -3.127 1 98.75 128 VAL A C 1
ATOM 929 O O . VAL A 1 128 ? -5.508 9.062 -3.934 1 98.75 128 VAL A O 1
ATOM 932 N N . SER A 1 129 ? -4.188 10.547 -2.912 1 98.38 129 SER A N 1
ATOM 933 C CA . SER A 1 129 ? -3.064 10.234 -3.789 1 98.38 129 SER A CA 1
ATOM 934 C C . SER A 1 129 ? -2.57 8.805 -3.568 1 98.38 129 SER A C 1
ATOM 936 O O . SER A 1 129 ? -2.402 8.047 -4.523 1 98.38 129 SER A O 1
ATOM 938 N N . HIS A 1 130 ? -2.393 8.398 -2.326 1 98.06 130 HIS A N 1
ATOM 939 C CA . HIS A 1 130 ? -1.805 7.102 -2.016 1 98.06 130 HIS A CA 1
ATOM 940 C C . HIS A 1 130 ? -2.865 6.004 -1.995 1 98.06 130 HIS A C 1
ATOM 942 O O . HIS A 1 130 ? -2.734 4.992 -2.688 1 98.06 130 HIS A O 1
ATOM 948 N N . ASP A 1 131 ? -3.934 6.199 -1.202 1 98.62 131 ASP A N 1
ATOM 949 C CA . ASP A 1 131 ? -4.906 5.141 -0.956 1 98.62 131 ASP A CA 1
ATOM 950 C C . ASP A 1 131 ? -5.996 5.137 -2.025 1 98.62 131 ASP A C 1
ATOM 952 O O . ASP A 1 131 ? -6.758 4.176 -2.141 1 98.62 131 ASP A O 1
ATOM 956 N N . ARG A 1 132 ? -6.168 6.211 -2.801 1 98.25 132 ARG A N 1
ATOM 957 C CA . ARG A 1 132 ? -7.078 6.305 -3.939 1 98.25 132 ARG A CA 1
ATOM 958 C C . ARG A 1 132 ? -8.516 6.047 -3.51 1 98.25 132 ARG A C 1
ATOM 960 O O . ARG A 1 132 ? -9.211 5.227 -4.109 1 98.25 132 ARG A O 1
ATOM 967 N N . LEU A 1 133 ? -8.922 6.719 -2.447 1 98.81 133 LEU A N 1
ATOM 968 C CA . LEU A 1 133 ? -10.32 6.664 -2.045 1 98.81 133 LEU A CA 1
ATOM 969 C C . LEU A 1 133 ? -11.234 7.035 -3.209 1 98.81 133 LEU A C 1
ATOM 971 O O . LEU A 1 133 ? -10.992 8.016 -3.908 1 98.81 133 LEU A O 1
ATOM 975 N N . ARG A 1 134 ? -12.32 6.23 -3.426 1 97.69 134 ARG A N 1
ATOM 976 C CA . ARG A 1 134 ? -13.266 6.445 -4.516 1 97.69 134 ARG A CA 1
ATOM 977 C C . ARG A 1 134 ? -14.68 6.652 -3.977 1 97.69 134 ARG A C 1
ATOM 979 O O . ARG A 1 134 ? -14.992 6.242 -2.855 1 97.69 134 ARG A O 1
ATOM 986 N N . ALA A 1 135 ? -15.414 7.344 -4.852 1 98.56 135 ALA A N 1
ATOM 987 C CA . ALA A 1 135 ? -16.828 7.461 -4.535 1 98.56 135 ALA A CA 1
ATOM 988 C C . ALA A 1 135 ? -17.453 6.086 -4.297 1 98.56 135 ALA A C 1
ATOM 990 O O . ALA A 1 135 ? -17.172 5.133 -5.016 1 98.56 135 ALA A O 1
ATOM 991 N N . GLY A 1 136 ? -18.266 6.004 -3.234 1 98.44 136 GLY A N 1
ATOM 992 C CA . GLY A 1 136 ? -18.953 4.762 -2.93 1 98.44 136 GLY A CA 1
ATOM 993 C C . GLY A 1 136 ? -18.188 3.879 -1.955 1 98.44 136 GLY A C 1
ATOM 994 O O . GLY A 1 136 ? -18.75 2.939 -1.39 1 98.44 136 GLY A O 1
ATOM 995 N N . GLU A 1 137 ? -16.969 4.152 -1.684 1 98.81 137 GLU A N 1
ATOM 996 C CA . GLU A 1 137 ? -16.172 3.383 -0.73 1 98.81 137 GLU A CA 1
ATOM 997 C C . GLU A 1 137 ? -16.422 3.848 0.701 1 98.81 137 GLU A C 1
ATOM 999 O O . GLU A 1 137 ? -16.969 4.934 0.92 1 98.81 137 GLU A O 1
ATOM 1004 N N . THR A 1 138 ? -16.109 2.98 1.622 1 98.94 138 THR A N 1
ATOM 1005 C CA . THR A 1 138 ? -16.219 3.301 3.041 1 98.94 138 THR A CA 1
ATOM 1006 C C . THR A 1 138 ? -14.875 3.791 3.584 1 98.94 138 THR A C 1
ATOM 1008 O O . THR A 1 138 ? -13.844 3.143 3.389 1 98.94 138 THR A O 1
ATOM 1011 N N . PHE A 1 139 ? -14.961 4.938 4.203 1 98.94 139 PHE A N 1
ATOM 1012 C CA . PHE A 1 139 ? -13.789 5.625 4.73 1 98.94 139 PHE A CA 1
ATOM 1013 C C . PHE A 1 139 ? -13.867 5.75 6.246 1 98.94 139 PHE A C 1
ATOM 1015 O O . PHE A 1 139 ? -14.758 6.414 6.777 1 98.94 139 PHE A O 1
ATOM 1022 N N . LEU A 1 140 ? -12.891 5.055 6.984 1 99 140 LEU A N 1
ATOM 1023 C CA . LEU A 1 140 ? -12.828 5.121 8.438 1 99 140 LEU A CA 1
ATOM 1024 C C . LEU A 1 140 ? -11.75 6.105 8.891 1 99 140 LEU A C 1
ATOM 1026 O O . LEU A 1 140 ? -10.578 5.949 8.547 1 99 140 LEU A O 1
ATOM 1030 N N . VAL A 1 141 ? -12.172 7.066 9.664 1 98.94 141 VAL A N 1
ATOM 1031 C CA . VAL A 1 141 ? -11.289 8.109 10.18 1 98.94 141 VAL A CA 1
ATOM 1032 C C . VAL A 1 141 ? -11.164 7.977 11.695 1 98.94 141 VAL A C 1
ATOM 1034 O O . VAL A 1 141 ? -12.156 8.102 12.414 1 98.94 141 VAL A O 1
ATOM 1037 N N . HIS A 1 142 ? -9.969 7.711 12.164 1 98.88 142 HIS A N 1
ATOM 1038 C CA . HIS A 1 142 ? -9.75 7.762 13.602 1 98.88 142 HIS A CA 1
ATOM 1039 C C . HIS A 1 142 ? -9.375 9.164 14.055 1 98.88 142 HIS A C 1
ATOM 1041 O O . HIS A 1 142 ? -8.609 9.859 13.375 1 98.88 142 HIS A O 1
ATOM 1047 N N . GLY A 1 143 ? -9.859 9.555 15.234 1 97.81 143 GLY A N 1
ATOM 1048 C CA . GLY A 1 143 ? -9.57 10.883 15.758 1 97.81 143 GLY A CA 1
ATOM 1049 C C . GLY A 1 143 ? -10.312 11.984 15.031 1 97.81 143 GLY A C 1
ATOM 1050 O O . GLY A 1 143 ? -9.711 12.977 14.609 1 97.81 143 GLY A O 1
ATOM 1051 N N . GLY A 1 144 ? -11.609 11.805 14.945 1 98 144 GLY A N 1
ATOM 1052 C CA . GLY A 1 144 ? -12.43 12.68 14.125 1 98 144 GLY A CA 1
ATOM 1053 C C . GLY A 1 144 ? -12.398 14.125 14.578 1 98 144 GLY A C 1
ATOM 1054 O O . GLY A 1 144 ? -12.586 15.039 13.773 1 98 144 GLY A O 1
ATOM 1055 N N . GLY A 1 145 ? -12.164 14.352 15.859 1 97.75 145 GLY A N 1
ATOM 1056 C CA . GLY A 1 145 ? -12.227 15.703 16.391 1 97.75 145 GLY A CA 1
ATOM 1057 C C . GLY A 1 145 ? -10.969 16.5 16.141 1 97.75 145 GLY A C 1
ATOM 1058 O O . GLY A 1 145 ? -10.945 17.719 16.344 1 97.75 145 GLY A O 1
ATOM 1059 N N . SER A 1 146 ? -9.93 15.852 15.695 1 97.94 146 SER A N 1
ATOM 1060 C CA . SER A 1 146 ? -8.664 16.531 15.438 1 97.94 146 SER A CA 1
ATOM 1061 C C . SER A 1 146 ? -8.742 17.391 14.18 1 97.94 146 SER A C 1
ATOM 1063 O O . SER A 1 146 ? -9.719 17.312 13.43 1 97.94 146 SER A O 1
ATOM 1065 N N . GLY A 1 147 ? -7.727 18.266 13.977 1 98.38 147 GLY A N 1
ATOM 1066 C CA . GLY A 1 147 ? -7.641 18.969 12.719 1 98.38 147 GLY A CA 1
ATOM 1067 C C . GLY A 1 147 ? -7.66 18.047 11.508 1 98.38 147 GLY A C 1
ATOM 1068 O O . GLY A 1 147 ? -8.422 18.281 10.562 1 98.38 147 GLY A O 1
ATOM 1069 N N . ILE A 1 148 ? -6.867 16.969 11.578 1 98.5 148 ILE A N 1
ATOM 1070 C CA . ILE A 1 148 ? -6.82 15.977 10.508 1 98.5 148 ILE A CA 1
ATOM 1071 C C . ILE A 1 148 ? -8.195 15.328 10.352 1 98.5 148 ILE A C 1
ATOM 1073 O O . ILE A 1 148 ? -8.703 15.219 9.234 1 98.5 148 ILE A O 1
ATOM 1077 N N . GLY A 1 149 ? -8.758 14.969 11.461 1 98.75 149 GLY A N 1
ATOM 1078 C CA . GLY A 1 149 ? -10.016 14.242 11.445 1 98.75 149 GLY A CA 1
ATOM 1079 C C . GLY A 1 149 ? -11.164 15.047 10.859 1 98.75 149 GLY A C 1
ATOM 1080 O O . GLY A 1 149 ? -11.898 14.555 10.008 1 98.75 149 GLY A O 1
ATOM 1081 N N . THR A 1 150 ? -11.305 16.297 11.344 1 98.88 150 THR A N 1
ATOM 1082 C CA . THR A 1 150 ? -12.406 17.141 10.859 1 98.88 150 THR A CA 1
ATOM 1083 C C . THR A 1 150 ? -12.258 17.406 9.359 1 98.88 150 THR A C 1
ATOM 1085 O O . THR A 1 150 ? -13.25 17.391 8.625 1 98.88 150 THR A O 1
ATOM 1088 N N . PHE A 1 151 ? -11.047 17.594 8.93 1 98.94 151 PHE A N 1
ATOM 1089 C CA . PHE A 1 151 ? -10.797 17.812 7.512 1 98.94 151 PHE A CA 1
ATOM 1090 C C . PHE A 1 151 ? -11.086 16.547 6.711 1 98.94 151 PHE A C 1
ATOM 1092 O O . PHE A 1 151 ? -11.734 16.609 5.668 1 98.94 151 PHE A O 1
ATOM 1099 N N . ALA A 1 152 ? -10.625 15.398 7.211 1 98.94 152 ALA A N 1
ATOM 1100 C CA . ALA A 1 152 ? -10.781 14.117 6.527 1 98.94 152 ALA A CA 1
ATOM 1101 C C . ALA A 1 152 ? -12.258 13.758 6.359 1 98.94 152 ALA A C 1
ATOM 1103 O O . ALA A 1 152 ? -12.664 13.242 5.316 1 98.94 152 ALA A O 1
ATOM 1104 N N . VAL A 1 153 ? -13.062 14.023 7.379 1 98.94 153 VAL A N 1
ATOM 1105 C CA . VAL A 1 153 ? -14.5 13.75 7.312 1 98.94 153 VAL A CA 1
ATOM 1106 C C . VAL A 1 153 ? -15.117 14.539 6.164 1 98.94 153 VAL A C 1
ATOM 1108 O O . VAL A 1 153 ? -15.82 13.969 5.32 1 98.94 153 VAL A O 1
ATOM 1111 N N . GLN A 1 154 ? -14.797 15.82 6.098 1 98.94 154 GLN A N 1
ATOM 1112 C CA . GLN A 1 154 ? -15.383 16.672 5.066 1 98.94 154 GLN A CA 1
ATOM 1113 C C . GLN A 1 154 ? -14.922 16.25 3.674 1 98.94 154 GLN A C 1
ATOM 1115 O O . GLN A 1 154 ? -15.727 16.141 2.75 1 98.94 154 GLN A O 1
ATOM 1120 N N . LEU A 1 155 ? -13.602 16 3.533 1 98.94 155 LEU A N 1
ATOM 1121 C CA . LEU A 1 155 ? -13.078 15.633 2.227 1 98.94 155 LEU A CA 1
ATOM 1122 C C . LEU A 1 155 ? -13.656 14.297 1.766 1 98.94 155 LEU A C 1
ATOM 1124 O O . LEU A 1 155 ? -14.055 14.156 0.607 1 98.94 155 LEU A O 1
ATOM 1128 N N . GLY A 1 156 ? -13.664 13.289 2.662 1 98.94 156 GLY A N 1
ATOM 1129 C CA . GLY A 1 156 ? -14.258 12.008 2.318 1 98.94 156 GLY A CA 1
ATOM 1130 C C . GLY A 1 156 ? -15.688 12.133 1.816 1 98.94 156 GLY A C 1
ATOM 1131 O O . GLY A 1 156 ? -16.047 11.531 0.806 1 98.94 156 GLY A O 1
ATOM 1132 N N . LYS A 1 157 ? -16.453 12.961 2.566 1 98.88 157 LYS A N 1
ATOM 1133 C CA . LYS A 1 157 ? -17.844 13.18 2.174 1 98.88 157 LYS A CA 1
ATOM 1134 C C . LYS A 1 157 ? -17.938 13.844 0.803 1 98.88 157 LYS A C 1
ATOM 1136 O O . LYS A 1 157 ? -18.719 13.422 -0.047 1 98.88 157 LYS A O 1
ATOM 1141 N N . ALA A 1 158 ? -17.125 14.844 0.59 1 98.81 158 ALA A N 1
ATOM 1142 C CA . ALA A 1 158 ? -17.125 15.578 -0.672 1 98.81 158 ALA A CA 1
ATOM 1143 C C . ALA A 1 158 ? -16.75 14.664 -1.836 1 98.81 158 ALA A C 1
ATOM 1145 O O . ALA A 1 158 ? -17.203 14.867 -2.965 1 98.81 158 ALA A O 1
ATOM 1146 N N . LEU A 1 159 ? -15.961 13.609 -1.593 1 98.56 159 LEU A N 1
ATOM 1147 C CA . LEU A 1 159 ? -15.508 12.688 -2.627 1 98.56 159 LEU A CA 1
ATOM 1148 C C . LEU A 1 159 ? -16.547 11.602 -2.877 1 98.56 159 LEU A C 1
ATOM 1150 O O . LEU A 1 159 ? -16.391 10.781 -3.789 1 98.56 159 LEU A O 1
ATOM 1154 N N . GLY A 1 160 ? -17.578 11.562 -2.061 1 98.75 160 GLY A N 1
ATOM 1155 C CA . GLY A 1 160 ? -18.656 10.617 -2.275 1 98.75 160 GLY A CA 1
ATOM 1156 C C . GLY A 1 160 ? -18.516 9.344 -1.469 1 98.75 160 GLY A C 1
ATOM 1157 O O . GLY A 1 160 ? -19.172 8.344 -1.756 1 98.75 160 GLY A O 1
ATOM 1158 N N . ALA A 1 161 ? -17.688 9.336 -0.455 1 98.88 161 ALA A N 1
ATOM 1159 C CA . ALA A 1 161 ? -17.484 8.156 0.386 1 98.88 161 ALA A CA 1
ATOM 1160 C C . ALA A 1 161 ? -18.516 8.102 1.508 1 98.88 161 ALA A C 1
ATOM 1162 O O . ALA A 1 161 ? -19.156 9.109 1.831 1 98.88 161 ALA A O 1
ATOM 1163 N N . THR A 1 162 ? -18.766 6.914 2.014 1 98.94 162 THR A N 1
ATOM 1164 C CA . THR A 1 162 ? -19.391 6.746 3.32 1 98.94 162 THR A CA 1
ATOM 1165 C C . THR A 1 162 ? -18.359 6.883 4.434 1 98.94 162 THR A C 1
ATOM 1167 O O . THR A 1 162 ? -17.438 6.074 4.535 1 98.94 162 THR A O 1
ATOM 1170 N N . VAL A 1 163 ? -18.547 7.867 5.266 1 98.94 163 VAL A N 1
ATOM 1171 C CA . VAL A 1 163 ? -17.5 8.211 6.219 1 98.94 163 VAL A CA 1
ATOM 1172 C C . VAL A 1 163 ? -17.906 7.754 7.617 1 98.94 163 VAL A C 1
ATOM 1174 O O . VAL A 1 163 ? -18.938 8.164 8.141 1 98.94 163 VAL A O 1
ATOM 1177 N N . LEU A 1 164 ? -17.109 6.891 8.234 1 99 164 LEU A N 1
ATOM 1178 C CA . LEU A 1 164 ? -17.172 6.516 9.641 1 99 164 LEU A CA 1
ATOM 1179 C C . LEU A 1 164 ? -16.047 7.188 10.422 1 99 164 LEU A C 1
ATOM 1181 O O . LEU A 1 164 ? -14.914 7.277 9.945 1 99 164 LEU A O 1
ATOM 1185 N N . VAL A 1 165 ? -16.406 7.656 11.633 1 98.94 165 VAL A N 1
ATOM 1186 C CA . VAL A 1 165 ? -15.414 8.43 12.359 1 98.94 165 VAL A CA 1
ATOM 1187 C C . VAL A 1 165 ? -15.453 8.07 13.844 1 98.94 165 VAL A C 1
ATOM 1189 O O . VAL A 1 165 ? -16.531 7.891 14.414 1 98.94 165 VAL A O 1
ATOM 1192 N N . THR A 1 166 ? -14.297 7.82 14.414 1 98.88 166 THR A N 1
ATOM 1193 C CA . THR A 1 166 ? -14.227 7.633 15.859 1 98.88 166 THR A CA 1
ATOM 1194 C C . THR A 1 166 ? -13.938 8.953 16.562 1 98.88 166 THR A C 1
ATOM 1196 O O . THR A 1 166 ? -13.117 9.75 16.094 1 98.88 166 THR A O 1
ATOM 1199 N N . ALA A 1 167 ? -14.594 9.258 17.609 1 98.31 167 ALA A N 1
ATOM 1200 C CA . ALA A 1 167 ? -14.43 10.438 18.453 1 98.31 167 ALA A CA 1
ATOM 1201 C C . ALA A 1 167 ? -15.211 10.289 19.75 1 98.31 167 ALA A C 1
ATOM 1203 O O . ALA A 1 167 ? -16.062 9.398 19.875 1 98.31 167 ALA A O 1
ATOM 1204 N N . ARG A 1 168 ? -14.898 11.133 20.719 1 97 168 ARG A N 1
ATOM 1205 C CA . ARG A 1 168 ? -15.734 11.188 21.922 1 97 168 ARG A CA 1
ATOM 1206 C C . ARG A 1 168 ? -17.141 11.656 21.578 1 97 168 ARG A C 1
ATOM 1208 O O . ARG A 1 168 ? -17.328 12.492 20.688 1 97 168 ARG A O 1
ATOM 1215 N N . ALA A 1 169 ? -18.047 11.18 22.359 1 97.5 169 ALA A N 1
ATOM 1216 C CA . ALA A 1 169 ? -19.469 11.414 22.078 1 97.5 169 ALA A CA 1
ATOM 1217 C C . ALA A 1 169 ? -19.766 12.906 22 1 97.5 169 ALA A C 1
ATOM 1219 O O . ALA A 1 169 ? -20.609 13.336 21.203 1 97.5 169 ALA A O 1
ATOM 1220 N N . ALA A 1 170 ? -19.109 13.727 22.766 1 97.31 170 ALA A N 1
ATOM 1221 C CA . ALA A 1 170 ? -19.359 15.164 22.844 1 97.31 170 ALA A CA 1
ATOM 1222 C C . ALA A 1 170 ? -19.125 15.836 21.5 1 97.31 170 ALA A C 1
ATOM 1224 O O . ALA A 1 170 ? -19.609 16.938 21.25 1 97.31 170 ALA A O 1
ATOM 1225 N N . LYS A 1 171 ? -18.453 15.141 20.578 1 98.25 171 LYS A N 1
ATOM 1226 C CA . LYS A 1 171 ? -18.078 15.742 19.297 1 98.25 171 LYS A CA 1
ATOM 1227 C C . LYS A 1 171 ? -18.938 15.188 18.156 1 98.25 171 LYS A C 1
ATOM 1229 O O . LYS A 1 171 ? -18.844 15.648 17.016 1 98.25 171 LYS A O 1
ATOM 1234 N N . HIS A 1 172 ? -19.844 14.25 18.438 1 98.62 172 HIS A N 1
ATOM 1235 C CA . HIS A 1 172 ? -20.531 13.484 17.406 1 98.62 172 HIS A CA 1
ATOM 1236 C C . HIS A 1 172 ? -21.438 14.367 16.562 1 98.62 172 HIS A C 1
ATOM 1238 O O . HIS A 1 172 ? -21.453 14.273 15.336 1 98.62 172 HIS A O 1
ATOM 1244 N N . GLU A 1 173 ? -22.172 15.234 17.203 1 98.69 173 GLU A N 1
ATOM 1245 C CA . GLU A 1 173 ? -23.125 16.062 16.469 1 98.69 173 GLU A CA 1
ATOM 1246 C C . GLU A 1 173 ? -22.406 16.969 15.477 1 98.69 173 GLU A C 1
ATOM 1248 O O . GLU A 1 173 ? -22.828 17.094 14.32 1 98.69 173 GLU A O 1
ATOM 1253 N N . ARG A 1 174 ? -21.312 17.531 15.93 1 98.56 174 ARG A N 1
ATOM 1254 C CA . ARG A 1 174 ? -20.547 18.406 15.047 1 98.56 174 ARG A CA 1
ATOM 1255 C C . ARG A 1 174 ? -19.922 17.609 13.898 1 98.56 174 ARG A C 1
ATOM 1257 O O . ARG A 1 174 ? -19.844 18.109 12.773 1 98.56 174 ARG A O 1
ATOM 1264 N N . LEU A 1 175 ? -19.5 16.422 14.156 1 98.88 175 LEU A N 1
ATOM 1265 C CA . LEU A 1 175 ? -18.891 15.594 13.125 1 98.88 175 LEU A CA 1
ATOM 1266 C C . LEU A 1 175 ? -19.938 15.156 12.094 1 98.88 175 LEU A C 1
ATOM 1268 O O . LEU A 1 175 ? -19.641 15.094 10.898 1 98.88 175 LEU A O 1
ATOM 1272 N N . ARG A 1 176 ? -21.156 14.867 12.523 1 98.88 176 ARG A N 1
ATOM 1273 C CA . ARG A 1 176 ? -22.234 14.578 11.594 1 98.88 176 ARG A CA 1
ATOM 1274 C C . ARG A 1 176 ? -22.531 15.773 10.695 1 98.88 176 ARG A C 1
ATOM 1276 O O . ARG A 1 176 ? -22.734 15.625 9.492 1 98.88 176 ARG A O 1
ATOM 1283 N N . ALA A 1 177 ? -22.484 16.938 11.352 1 98.75 177 ALA A N 1
ATOM 1284 C CA . ALA A 1 177 ? -22.734 18.172 10.594 1 98.75 177 ALA A CA 1
ATOM 1285 C C . ALA A 1 177 ? -21.656 18.375 9.531 1 98.75 177 ALA A C 1
ATOM 1287 O O . ALA A 1 177 ? -21.906 19 8.5 1 98.75 177 ALA A O 1
ATOM 1288 N N . LEU A 1 178 ? -20.516 17.781 9.797 1 98.81 178 LEU A N 1
ATOM 1289 C CA . LEU A 1 178 ? -19.422 17.922 8.852 1 98.81 178 LEU A CA 1
ATOM 1290 C C . LEU A 1 178 ? -19.484 16.859 7.762 1 98.81 178 LEU A C 1
ATOM 1292 O O . LEU A 1 178 ? -18.734 16.891 6.793 1 98.81 178 LEU A O 1
ATOM 1296 N N . GLY A 1 179 ? -20.312 15.82 7.922 1 98.75 179 GLY A N 1
ATOM 1297 C CA . GLY A 1 179 ? -20.516 14.867 6.84 1 98.75 179 GLY A CA 1
ATOM 1298 C C . GLY A 1 179 ? -20.312 13.43 7.27 1 98.75 179 GLY A C 1
ATOM 1299 O O . GLY A 1 179 ? -20.484 12.508 6.469 1 98.75 179 GLY A O 1
ATOM 1300 N N . ALA A 1 180 ? -20.016 13.203 8.523 1 98.94 180 ALA A N 1
ATOM 1301 C CA . ALA A 1 180 ? -19.859 11.828 8.992 1 98.94 180 ALA A CA 1
ATOM 1302 C C . ALA A 1 180 ? -21.188 11.07 8.898 1 98.94 180 ALA A C 1
ATOM 1304 O O . ALA A 1 180 ? -22.219 11.547 9.367 1 98.94 180 ALA A O 1
ATOM 1305 N N . ASP A 1 181 ? -21.109 9.938 8.32 1 98.88 181 ASP A N 1
ATOM 1306 C CA . ASP A 1 181 ? -22.312 9.102 8.203 1 98.88 181 ASP A CA 1
ATOM 1307 C C . ASP A 1 181 ? -22.547 8.289 9.477 1 98.88 181 ASP A C 1
ATOM 1309 O O . ASP A 1 181 ? -23.688 8.055 9.875 1 98.88 181 ASP A O 1
ATOM 1313 N N . VAL A 1 182 ? -21.469 7.859 10.07 1 98.88 182 VAL A N 1
ATOM 1314 C CA . VAL A 1 182 ? -21.516 7.102 11.312 1 98.88 182 VAL A CA 1
ATOM 1315 C C . VAL A 1 182 ? -20.469 7.633 12.289 1 98.88 182 VAL A C 1
ATOM 1317 O O . VAL A 1 182 ? -19.297 7.809 11.922 1 98.88 182 VAL A O 1
ATOM 1320 N N . THR A 1 183 ? -20.922 8.016 13.453 1 98.88 183 THR A N 1
ATOM 1321 C CA . THR A 1 183 ? -20.016 8.398 14.531 1 98.88 183 THR A CA 1
ATOM 1322 C C . THR A 1 183 ? -19.875 7.262 15.547 1 98.88 183 THR A C 1
ATOM 1324 O O . THR A 1 183 ? -20.859 6.59 15.875 1 98.88 183 THR A O 1
ATOM 1327 N N . ILE A 1 184 ? -18.641 7.004 15.953 1 98.88 184 ILE A N 1
ATOM 1328 C CA . ILE A 1 184 ? -18.328 5.898 16.859 1 98.88 184 ILE A CA 1
ATOM 1329 C C . ILE A 1 184 ? -17.625 6.434 18.109 1 98.88 184 ILE A C 1
ATOM 1331 O O . ILE A 1 184 ? -16.531 6.98 18.016 1 98.88 184 ILE A O 1
ATOM 1335 N N . ASP A 1 185 ? -18.25 6.281 19.281 1 98.5 185 ASP A N 1
ATOM 1336 C CA . ASP A 1 185 ? -17.609 6.625 20.547 1 98.5 185 ASP A CA 1
ATOM 1337 C C . ASP A 1 185 ? -16.578 5.559 20.938 1 98.5 185 ASP A C 1
ATOM 1339 O O . ASP A 1 185 ? -16.953 4.512 21.484 1 98.5 185 ASP A O 1
ATOM 1343 N N . TYR A 1 186 ? -15.305 5.855 20.703 1 95.12 186 TYR A N 1
ATOM 1344 C CA . TYR A 1 186 ? -14.266 4.844 20.891 1 95.12 186 TYR A CA 1
ATOM 1345 C C . TYR A 1 186 ? -14.125 4.465 22.359 1 95.12 186 TYR A C 1
ATOM 1347 O O . TYR A 1 186 ? -13.461 3.475 22.688 1 95.12 186 TYR A O 1
ATOM 1355 N N . GLN A 1 187 ? -14.75 5.195 23.266 1 95 187 GLN A N 1
ATOM 1356 C CA . GLN A 1 187 ? -14.711 4.867 24.688 1 95 187 GLN A CA 1
ATOM 1357 C C . GLN A 1 187 ? -15.766 3.816 25.031 1 95 187 GLN A C 1
ATOM 1359 O O . GLN A 1 187 ? -15.609 3.07 26 1 95 187 GLN A O 1
ATOM 1364 N N . GLU A 1 188 ? -16.781 3.762 24.188 1 96.75 188 GLU A N 1
ATOM 1365 C CA . GLU A 1 188 ? -17.922 2.949 24.578 1 96.75 188 GLU A CA 1
ATOM 1366 C C . GLU A 1 188 ? -18.219 1.884 23.531 1 96.75 188 GLU A C 1
ATOM 1368 O O . GLU A 1 188 ? -18.922 0.908 23.812 1 96.75 1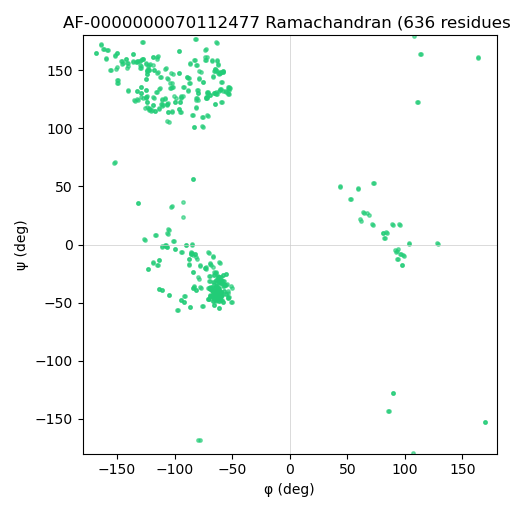88 GLU A O 1
ATOM 1373 N N . GLN A 1 189 ? -17.75 2.158 22.391 1 97.56 189 GLN A N 1
ATOM 1374 C CA . GLN A 1 189 ? -18.125 1.282 21.297 1 97.56 189 GLN A CA 1
ATOM 1375 C C . GLN A 1 189 ? -16.906 0.588 20.688 1 97.56 189 GLN A C 1
ATOM 1377 O O . GLN A 1 189 ? -15.797 1.11 20.75 1 97.56 189 GLN A O 1
ATOM 1382 N N . ASP A 1 190 ? -17.156 -0.591 20.188 1 98.25 190 ASP A N 1
ATOM 1383 C CA . ASP A 1 190 ? -16.188 -1.313 19.375 1 98.25 190 ASP A CA 1
ATOM 1384 C C . ASP A 1 190 ? -16.25 -0.872 17.922 1 98.25 190 ASP A C 1
ATOM 1386 O O . ASP A 1 190 ? -17.203 -1.201 17.203 1 98.25 190 ASP A O 1
ATOM 1390 N N . PHE A 1 191 ? -15.234 -0.193 17.391 1 98.69 191 PHE A N 1
ATOM 1391 C CA . PHE A 1 191 ? -15.32 0.384 16.062 1 98.69 191 PHE A CA 1
ATOM 1392 C C . PHE A 1 191 ? -15.32 -0.708 15 1 98.69 191 PHE A C 1
ATOM 1394 O O . PHE A 1 191 ? -15.812 -0.5 13.883 1 98.69 191 PHE A O 1
ATOM 1401 N N . VAL A 1 192 ? -14.703 -1.916 15.289 1 98.88 192 VAL A N 1
ATOM 1402 C CA . VAL A 1 192 ? -14.75 -3.018 14.336 1 98.88 192 VAL A CA 1
ATOM 1403 C C . VAL A 1 192 ? -16.188 -3.438 14.094 1 98.88 192 VAL A C 1
ATOM 1405 O O . VAL A 1 192 ? -16.625 -3.58 12.945 1 98.88 192 VAL A O 1
ATOM 1408 N N . ARG A 1 193 ? -16.922 -3.635 15.156 1 98.62 193 ARG A N 1
ATOM 1409 C CA . ARG A 1 193 ? -18.344 -3.996 15.055 1 98.62 193 ARG A CA 1
ATOM 1410 C C . ARG A 1 193 ? -19.125 -2.898 14.352 1 98.62 193 ARG A C 1
ATOM 1412 O O . ARG A 1 193 ? -19.969 -3.184 13.5 1 98.62 193 ARG A O 1
ATOM 1419 N N . ALA A 1 194 ? -18.859 -1.64 14.727 1 98.69 194 ALA A N 1
ATOM 1420 C CA . ALA A 1 194 ? -19.562 -0.515 14.109 1 98.69 194 ALA A CA 1
ATOM 1421 C C . ALA A 1 194 ? -19.328 -0.483 12.602 1 98.69 194 ALA A C 1
ATOM 1423 O O . ALA A 1 194 ? -20.266 -0.244 11.836 1 98.69 194 ALA A O 1
ATOM 1424 N N . VAL A 1 195 ? -18.109 -0.741 12.148 1 98.88 195 VAL A N 1
ATOM 1425 C CA . VAL A 1 195 ? -17.766 -0.75 10.727 1 98.88 195 VAL A CA 1
ATOM 1426 C C . VAL A 1 195 ? -18.5 -1.888 10.023 1 98.88 195 VAL A C 1
ATOM 1428 O O . VAL A 1 195 ? -19.094 -1.691 8.961 1 98.88 195 VAL A O 1
ATOM 1431 N N . ARG A 1 196 ? -18.469 -3.074 10.617 1 98.56 196 ARG A N 1
ATOM 1432 C CA . ARG A 1 196 ? -19.156 -4.227 10.031 1 98.56 196 ARG A CA 1
ATOM 1433 C C . ARG A 1 196 ? -20.641 -3.963 9.883 1 98.56 196 ARG A C 1
ATOM 1435 O O . ARG A 1 196 ? -21.234 -4.266 8.836 1 98.56 196 ARG A O 1
ATOM 1442 N N . ASP A 1 197 ? -21.203 -3.385 10.938 1 98.5 197 ASP A N 1
ATOM 1443 C CA . ASP A 1 197 ? -22.641 -3.074 10.906 1 98.5 197 ASP A CA 1
ATOM 1444 C C . ASP A 1 197 ? -22.953 -2.061 9.812 1 98.5 197 ASP A C 1
ATOM 1446 O O . ASP A 1 197 ? -23.906 -2.232 9.055 1 98.5 197 ASP A O 1
ATOM 1450 N N . ALA A 1 198 ? -22.109 -1.072 9.672 1 98.5 198 ALA A N 1
ATOM 1451 C CA . ALA A 1 198 ? -22.359 0.022 8.734 1 98.5 198 ALA A CA 1
ATOM 1452 C C . ALA A 1 198 ? -22.156 -0.434 7.293 1 98.5 198 ALA A C 1
ATOM 1454 O O . ALA A 1 198 ? -22.641 0.205 6.359 1 98.5 198 ALA A O 1
ATOM 1455 N N . THR A 1 199 ? -21.422 -1.531 7.074 1 98.62 199 THR A N 1
ATOM 1456 C CA . THR A 1 199 ? -21.047 -1.922 5.723 1 98.62 199 THR A CA 1
ATOM 1457 C C . THR A 1 199 ? -21.672 -3.258 5.348 1 98.62 199 THR A C 1
ATOM 1459 O O . THR A 1 199 ? -21.312 -3.861 4.336 1 98.62 199 THR A O 1
ATOM 1462 N N . GLY A 1 200 ? -22.578 -3.766 6.199 1 98.06 200 GLY A N 1
ATOM 1463 C CA . GLY A 1 200 ? -23.141 -5.082 5.953 1 98.06 200 GLY A CA 1
ATOM 1464 C C . GLY A 1 200 ? -22.109 -6.195 6.004 1 98.06 200 GLY A C 1
ATOM 1465 O O . GLY A 1 200 ? -22.188 -7.152 5.23 1 98.06 200 GLY A O 1
ATOM 1466 N N . GLY A 1 201 ? -21.094 -5.945 6.773 1 98.25 201 GLY A N 1
ATOM 1467 C CA . GLY A 1 201 ? -20.078 -6.969 6.996 1 98.25 201 GLY A CA 1
ATOM 1468 C C . GLY A 1 201 ? -18.875 -6.828 6.086 1 98.25 201 GLY A C 1
ATOM 1469 O O . GLY A 1 201 ? -17.859 -7.504 6.277 1 98.25 201 GLY A O 1
ATOM 1470 N N . ARG A 1 202 ? -18.844 -5.977 5.094 1 98.19 202 ARG A N 1
ATOM 1471 C CA . ARG A 1 202 ? -17.781 -5.879 4.098 1 98.19 202 ARG A CA 1
ATOM 1472 C C . ARG A 1 202 ? -16.5 -5.305 4.711 1 98.19 202 ARG A C 1
ATOM 1474 O O . ARG A 1 202 ? -15.406 -5.793 4.441 1 98.19 202 ARG A O 1
ATOM 1481 N N . GLY A 1 203 ? -16.609 -4.156 5.508 1 98.88 203 GLY A N 1
ATOM 1482 C CA . GLY A 1 203 ? -15.469 -3.486 6.113 1 98.88 203 GLY A CA 1
ATOM 1483 C C . GLY A 1 203 ? -15.133 -2.164 5.449 1 98.88 203 GLY A C 1
ATOM 1484 O O . GLY A 1 203 ? -15.805 -1.752 4.5 1 98.88 203 GLY A O 1
ATOM 1485 N N . ALA A 1 204 ? -14.117 -1.524 5.977 1 98.94 204 ALA A N 1
ATOM 1486 C CA . ALA A 1 204 ? -13.68 -0.225 5.473 1 98.94 204 ALA A CA 1
ATOM 1487 C C . ALA A 1 204 ? -12.688 -0.387 4.324 1 98.94 204 ALA A C 1
ATOM 1489 O O . ALA A 1 204 ? -11.805 -1.244 4.375 1 98.94 204 ALA A O 1
ATOM 1490 N N . ASP A 1 205 ? -12.828 0.446 3.279 1 98.94 205 ASP A N 1
ATOM 1491 C CA . ASP A 1 205 ? -11.922 0.417 2.141 1 98.94 205 ASP A CA 1
ATOM 1492 C C . ASP A 1 205 ? -10.633 1.182 2.445 1 98.94 205 ASP A C 1
ATOM 1494 O O . ASP A 1 205 ? -9.547 0.779 2.02 1 98.94 205 ASP A O 1
ATOM 1498 N N . VAL A 1 206 ? -10.766 2.287 3.137 1 98.94 206 VAL A N 1
ATOM 1499 C CA . VAL A 1 206 ? -9.625 3.113 3.518 1 98.94 206 VAL A CA 1
ATOM 1500 C C . VAL A 1 206 ? -9.727 3.48 4.996 1 98.94 206 VAL A C 1
ATOM 1502 O O . VAL A 1 206 ? -10.797 3.838 5.484 1 98.94 206 VAL A O 1
ATOM 1505 N N . VAL A 1 207 ? -8.656 3.314 5.727 1 99 207 VAL A N 1
ATOM 1506 C CA . VAL A 1 207 ? -8.555 3.717 7.125 1 99 207 VAL A CA 1
ATOM 1507 C C . VAL A 1 207 ? -7.445 4.758 7.285 1 99 207 VAL A C 1
ATOM 1509 O O . VAL A 1 207 ? -6.301 4.523 6.883 1 99 207 VAL A O 1
ATOM 1512 N N . LEU A 1 208 ? -7.77 5.922 7.758 1 98.94 208 LEU A N 1
ATOM 1513 C CA . LEU A 1 208 ? -6.797 6.918 8.188 1 98.94 208 LEU A CA 1
ATOM 1514 C C . LEU A 1 208 ? -6.578 6.855 9.695 1 98.94 208 LEU A C 1
ATOM 1516 O O . LEU A 1 208 ? -7.496 7.137 10.469 1 98.94 208 LEU A O 1
ATOM 1520 N N . ASP A 1 209 ? -5.355 6.516 10.07 1 98.88 209 ASP A N 1
ATOM 1521 C CA . ASP A 1 209 ? -5.105 6.148 11.461 1 98.88 209 ASP A CA 1
ATOM 1522 C C . ASP A 1 209 ? -4.047 7.051 12.094 1 98.88 209 ASP A C 1
ATOM 1524 O O . ASP A 1 209 ? -2.889 7.039 11.672 1 98.88 209 ASP A O 1
ATOM 1528 N N . ILE A 1 210 ? -4.406 7.805 13.102 1 98 210 ILE A N 1
ATOM 1529 C CA . ILE A 1 210 ? -3.459 8.641 13.836 1 98 210 ILE A CA 1
ATOM 1530 C C . ILE A 1 210 ? -3.061 7.949 15.141 1 98 210 ILE A C 1
ATOM 1532 O O . ILE A 1 210 ? -2.283 8.5 15.922 1 98 210 ILE A O 1
ATOM 1536 N N . ILE A 1 211 ? -3.566 6.695 15.398 1 97.81 211 ILE A N 1
ATOM 1537 C CA . ILE A 1 211 ? -3.385 6.008 16.672 1 97.81 211 ILE A CA 1
ATOM 1538 C C . ILE A 1 211 ? -2.17 5.086 16.594 1 97.81 211 ILE A C 1
ATOM 1540 O O . ILE A 1 211 ? -1.343 5.055 17.5 1 97.81 211 ILE A O 1
ATOM 1544 N N . GLY A 1 212 ? -2.082 4.281 15.508 1 98 212 GLY A N 1
ATOM 1545 C CA . GLY A 1 212 ? -0.919 3.43 15.305 1 98 212 GLY A CA 1
ATOM 1546 C C . GLY A 1 212 ? -1.06 2.062 15.945 1 98 212 GLY A C 1
ATOM 1547 O O . GLY A 1 212 ? -2.064 1.378 15.742 1 98 212 GLY A O 1
ATOM 1548 N N . ALA A 1 213 ? -0.107 1.652 16.734 1 98.38 213 ALA A N 1
ATOM 1549 C CA . ALA A 1 213 ? 0.124 0.306 17.25 1 98.38 213 ALA A CA 1
ATOM 1550 C C . ALA A 1 213 ? -1.146 -0.268 17.875 1 98.38 213 ALA A C 1
ATOM 1552 O O . ALA A 1 213 ? -1.583 -1.361 17.5 1 98.38 213 ALA A O 1
ATOM 1553 N N . LYS A 1 214 ? -1.779 0.495 18.734 1 98.06 214 LYS A N 1
ATOM 1554 C CA . LYS A 1 214 ? -2.928 0.035 19.5 1 98.06 214 LYS A CA 1
ATOM 1555 C C . LYS A 1 214 ? -4.07 -0.396 18.594 1 98.06 214 LYS A C 1
ATOM 1557 O O . LYS A 1 214 ? -4.836 -1.3 18.922 1 98.06 214 LYS A O 1
ATOM 1562 N N . TYR A 1 215 ? -4.16 0.187 17.406 1 98.62 215 TYR A N 1
ATOM 1563 C CA . TYR A 1 215 ? -5.309 -0.032 16.531 1 98.62 215 TYR A CA 1
ATOM 1564 C C . TYR A 1 215 ? -4.934 -0.917 15.352 1 98.62 215 TYR A C 1
ATOM 1566 O O . TYR A 1 215 ? -5.797 -1.31 14.562 1 98.62 215 TYR A O 1
ATOM 1574 N N . LEU A 1 216 ? -3.695 -1.343 15.242 1 98.81 216 LEU A N 1
ATOM 1575 C CA . LEU A 1 216 ? -3.24 -1.988 14.016 1 98.81 216 LEU A CA 1
ATOM 1576 C C . LEU A 1 216 ? -4.039 -3.26 13.742 1 98.81 216 LEU A C 1
ATOM 1578 O O . LEU A 1 216 ? -4.656 -3.396 12.688 1 98.81 216 LEU A O 1
ATOM 1582 N N . ALA A 1 217 ? -4.086 -4.191 14.703 1 98.81 217 ALA A N 1
ATOM 1583 C CA . ALA A 1 217 ? -4.781 -5.461 14.508 1 98.81 217 ALA A CA 1
ATOM 1584 C C . ALA A 1 217 ? -6.273 -5.238 14.281 1 98.81 217 ALA A C 1
ATOM 1586 O O . ALA A 1 217 ? -6.883 -5.891 13.438 1 98.81 217 ALA A O 1
ATOM 1587 N N . ARG A 1 218 ? -6.848 -4.324 15.031 1 98.75 218 ARG A N 1
ATOM 1588 C CA . ARG A 1 218 ? -8.281 -4.051 14.938 1 98.75 218 ARG A CA 1
ATOM 1589 C C . ARG A 1 218 ? -8.617 -3.355 13.625 1 98.75 218 ARG A C 1
ATOM 1591 O O . ARG A 1 218 ? -9.68 -3.592 13.047 1 98.75 218 ARG A O 1
ATOM 1598 N N . ASN A 1 219 ? -7.703 -2.455 13.18 1 98.94 219 ASN A N 1
ATOM 1599 C CA . ASN A 1 219 ? -7.879 -1.868 11.852 1 98.94 219 ASN A CA 1
ATOM 1600 C C . ASN A 1 219 ? -7.91 -2.939 10.766 1 98.94 219 ASN A C 1
ATOM 1602 O O . ASN A 1 219 ? -8.734 -2.881 9.852 1 98.94 219 ASN A O 1
ATOM 1606 N N . ILE A 1 220 ? -7.039 -3.912 10.828 1 98.94 220 ILE A N 1
ATOM 1607 C CA . ILE A 1 220 ? -6.988 -4.988 9.844 1 98.94 220 ILE A CA 1
ATOM 1608 C C . ILE A 1 220 ? -8.281 -5.801 9.898 1 98.94 220 ILE A C 1
ATOM 1610 O O . ILE A 1 220 ? -8.852 -6.145 8.867 1 98.94 220 ILE A O 1
ATOM 1614 N N . GLU A 1 221 ? -8.766 -6.062 11.094 1 98.88 221 GLU A N 1
ATOM 1615 C CA . GLU A 1 221 ? -10.031 -6.773 11.266 1 98.88 221 GLU A CA 1
ATOM 1616 C C . GLU A 1 221 ? -11.18 -6.016 10.617 1 98.88 221 GLU A C 1
ATOM 1618 O O . GLU A 1 221 ? -12.102 -6.625 10.062 1 98.88 221 GLU A O 1
ATOM 1623 N N . ALA A 1 222 ? -11.102 -4.719 10.578 1 98.88 222 ALA A N 1
ATOM 1624 C CA . ALA A 1 222 ? -12.195 -3.865 10.109 1 98.88 222 ALA A CA 1
ATOM 1625 C C . ALA A 1 222 ? -12.086 -3.609 8.609 1 98.88 222 ALA A C 1
ATOM 1627 O O . ALA A 1 222 ? -12.945 -2.945 8.023 1 98.88 222 ALA A O 1
ATOM 1628 N N . LEU A 1 223 ? -11.078 -4.148 7.93 1 98.88 223 LEU A N 1
ATOM 1629 C CA . LEU A 1 223 ? -10.805 -3.836 6.531 1 98.88 223 LEU A CA 1
ATOM 1630 C C . LEU A 1 223 ? -11.758 -4.594 5.609 1 98.88 223 LEU A C 1
ATOM 1632 O O . LEU A 1 223 ? -12.109 -5.742 5.887 1 98.88 223 LEU A O 1
ATOM 1636 N N . ALA A 1 224 ? -12.156 -3.939 4.586 1 98.81 224 ALA A N 1
ATOM 1637 C CA . ALA A 1 224 ? -12.734 -4.617 3.428 1 98.81 224 ALA A CA 1
ATOM 1638 C C . ALA A 1 224 ? -11.664 -5.355 2.631 1 98.81 224 ALA A C 1
ATOM 1640 O O . ALA A 1 224 ? -10.469 -5.062 2.768 1 98.81 224 ALA A O 1
ATOM 1641 N N . PRO A 1 225 ? -12.039 -6.355 1.824 1 98.12 225 PRO A N 1
ATOM 1642 C CA . PRO A 1 225 ? -11.062 -6.918 0.891 1 98.12 225 PRO A CA 1
ATOM 1643 C C . PRO A 1 225 ? -10.398 -5.855 0.014 1 98.12 225 PRO A C 1
ATOM 1645 O O . PRO A 1 225 ? -11.094 -5.016 -0.57 1 98.12 225 PRO A O 1
ATOM 1648 N N . GLY A 1 226 ? -9.078 -5.891 -0.015 1 98.06 226 GLY A N 1
ATOM 1649 C CA . GLY A 1 226 ? -8.352 -4.895 -0.784 1 98.06 226 GLY A CA 1
ATOM 1650 C C . GLY A 1 226 ? -8.195 -3.572 -0.055 1 98.06 226 GLY A C 1
ATOM 1651 O O . GLY A 1 226 ? -7.812 -2.568 -0.656 1 98.06 226 GLY A O 1
ATOM 1652 N N . GLY A 1 227 ? -8.562 -3.561 1.27 1 98.81 227 GLY A N 1
ATOM 1653 C CA . GLY A 1 227 ? -8.539 -2.334 2.053 1 98.81 227 GLY A CA 1
ATOM 1654 C C . GLY A 1 227 ? -7.141 -1.805 2.289 1 98.81 227 GLY A C 1
ATOM 1655 O O . GLY A 1 227 ? -6.164 -2.555 2.207 1 98.81 227 GLY A O 1
ATOM 1656 N N . ARG A 1 228 ? -7.008 -0.521 2.588 1 98.88 228 ARG A N 1
ATOM 1657 C CA . ARG A 1 228 ? -5.75 0.186 2.801 1 98.88 228 ARG A CA 1
ATOM 1658 C C . ARG A 1 228 ? -5.773 0.963 4.113 1 98.88 228 ARG A C 1
ATOM 1660 O O . ARG A 1 228 ? -6.75 1.651 4.414 1 98.88 228 ARG A O 1
ATOM 1667 N N . ILE A 1 229 ? -4.754 0.793 4.883 1 98.94 229 ILE A N 1
ATOM 1668 C CA . ILE A 1 229 ? -4.57 1.531 6.129 1 98.94 229 ILE A CA 1
ATOM 1669 C C . ILE A 1 229 ? -3.393 2.492 5.988 1 98.94 229 ILE A C 1
ATOM 1671 O O . ILE A 1 229 ? -2.27 2.07 5.707 1 98.94 229 ILE A O 1
ATOM 1675 N N . SER A 1 230 ? -3.621 3.744 6.152 1 98.94 230 SER A N 1
ATOM 1676 C CA . SER A 1 230 ? -2.553 4.734 6.246 1 98.94 230 SER A CA 1
ATOM 1677 C C . SER A 1 230 ? -2.371 5.211 7.684 1 98.94 230 SER A C 1
ATOM 1679 O O . SER A 1 230 ? -3.254 5.867 8.242 1 98.94 230 SER A O 1
ATOM 1681 N N . VAL A 1 231 ? -1.242 4.895 8.242 1 98.88 231 VAL A N 1
ATOM 1682 C CA . VAL A 1 231 ? -0.9 5.312 9.594 1 98.88 231 VAL A CA 1
ATOM 1683 C C . VAL A 1 231 ? -0.076 6.598 9.547 1 98.88 231 VAL A C 1
ATOM 1685 O O . VAL A 1 231 ? 1.001 6.629 8.945 1 98.88 231 VAL A O 1
ATOM 1688 N N . ILE A 1 232 ? -0.565 7.656 10.227 1 98.31 232 ILE A N 1
ATOM 1689 C CA . ILE A 1 232 ? 0.106 8.945 10.102 1 98.31 232 ILE A CA 1
ATOM 1690 C C . ILE A 1 232 ? 0.456 9.484 11.492 1 98.31 232 ILE A C 1
ATOM 1692 O O . ILE A 1 232 ? 0.911 10.617 11.625 1 98.31 232 ILE A O 1
ATOM 1696 N N . GLY A 1 233 ? 0.205 8.719 12.523 1 96.81 233 GLY A N 1
ATOM 1697 C CA . GLY A 1 233 ? 0.522 9.055 13.898 1 96.81 233 GLY A CA 1
ATOM 1698 C C . GLY A 1 233 ? 0.604 7.836 14.805 1 96.81 233 GLY A C 1
ATOM 1699 O O . GLY A 1 233 ? 0.2 6.738 14.414 1 96.81 233 GLY A O 1
ATOM 1700 N N . PHE A 1 234 ? 1.127 8.031 15.984 1 96.56 234 PHE A N 1
ATOM 1701 C CA . PHE A 1 234 ? 1.415 6.922 16.875 1 96.56 234 PHE A CA 1
ATOM 1702 C C . PHE A 1 234 ? 0.886 7.203 18.281 1 96.56 234 PHE A C 1
ATOM 1704 O O . PHE A 1 234 ? 1.553 6.906 19.281 1 96.56 234 PHE A O 1
ATOM 1711 N N . GLN A 1 235 ? -0.245 7.859 18.375 1 93.56 235 GLN A N 1
ATOM 1712 C CA . GLN A 1 235 ? -0.789 8.242 19.672 1 93.56 235 GLN A CA 1
ATOM 1713 C C . GLN A 1 235 ? -0.994 7.016 20.562 1 93.56 235 GLN A C 1
ATOM 1715 O O . GLN A 1 235 ? -0.994 7.125 21.797 1 93.56 235 GLN A O 1
ATOM 1720 N N . GLY A 1 236 ? -1.186 5.84 19.953 1 95.56 236 GLY A N 1
ATOM 1721 C CA . GLY A 1 236 ? -1.36 4.594 20.688 1 95.56 236 GLY A CA 1
ATOM 1722 C C . GLY A 1 236 ? -0.137 3.699 20.641 1 95.56 236 GLY A C 1
ATOM 1723 O O . GLY A 1 236 ? -0.239 2.486 20.844 1 95.56 236 GLY A O 1
ATOM 1724 N N . GLY A 1 237 ? 0.987 4.219 20.219 1 96.94 237 GLY A N 1
ATOM 1725 C CA . GLY A 1 237 ? 2.225 3.457 20.156 1 96.94 237 GLY A CA 1
ATOM 1726 C C . GLY A 1 237 ? 2.719 3.227 18.75 1 96.94 237 GLY A C 1
ATOM 1727 O O . GLY A 1 237 ? 1.967 3.404 17.781 1 96.94 237 GLY A O 1
ATOM 1728 N N . ALA A 1 238 ? 4 2.832 18.656 1 97.81 238 ALA A N 1
ATOM 1729 C CA . ALA A 1 238 ? 4.648 2.758 17.344 1 97.81 238 ALA A CA 1
ATOM 1730 C C . ALA A 1 238 ? 4.969 1.313 16.984 1 97.81 238 ALA A C 1
ATOM 1732 O O . ALA A 1 238 ? 5.305 1.021 15.828 1 97.81 238 ALA A O 1
ATOM 1733 N N . ARG A 1 239 ? 4.91 0.378 17.906 1 98.38 239 ARG A N 1
ATOM 1734 C CA . ARG A 1 239 ? 5.273 -1.01 17.625 1 98.38 239 ARG A CA 1
ATOM 1735 C C . ARG A 1 239 ? 4.133 -1.954 18 1 98.38 239 ARG A C 1
ATOM 1737 O O . ARG A 1 239 ? 3.596 -1.876 19.109 1 98.38 239 ARG A O 1
ATOM 1744 N N . ALA A 1 240 ? 3.793 -2.734 17.047 1 98.31 240 ALA A N 1
ATOM 1745 C CA . ALA A 1 240 ? 2.727 -3.707 17.281 1 98.31 240 ALA A CA 1
ATOM 1746 C C . ALA A 1 240 ? 2.982 -4.992 16.5 1 98.31 240 ALA A C 1
ATOM 1748 O O . ALA A 1 240 ? 3.801 -5.012 15.57 1 98.31 240 ALA A O 1
ATOM 1749 N N . GLU A 1 241 ? 2.373 -6.047 16.969 1 98.5 241 GLU A N 1
ATOM 1750 C CA . GLU A 1 241 ? 2.41 -7.277 16.188 1 98.5 241 GLU A CA 1
ATOM 1751 C C . GLU A 1 241 ? 1.58 -7.141 14.906 1 98.5 241 GLU A C 1
ATOM 1753 O O . GLU A 1 241 ? 0.45 -6.648 14.945 1 98.5 241 GLU A O 1
ATOM 1758 N N . LEU A 1 242 ? 2.146 -7.457 13.789 1 98.81 242 LEU A N 1
ATOM 1759 C CA . LEU A 1 242 ? 1.432 -7.578 12.516 1 98.81 242 LEU A CA 1
ATOM 1760 C C . LEU A 1 242 ? 1.19 -9.047 12.172 1 98.81 242 LEU A C 1
ATOM 1762 O O . LEU A 1 242 ? 2.139 -9.82 12.047 1 98.81 242 LEU A O 1
ATOM 1766 N N . ASP A 1 243 ? -0.055 -9.469 12.141 1 98.81 243 ASP A N 1
ATOM 1767 C CA . ASP A 1 243 ? -0.451 -10.773 11.609 1 98.81 243 ASP A CA 1
ATOM 1768 C C . ASP A 1 243 ? -0.596 -10.719 10.094 1 98.81 243 ASP A C 1
ATOM 1770 O O . ASP A 1 243 ? -1.636 -10.305 9.57 1 98.81 243 ASP A O 1
ATOM 1774 N N . LEU A 1 244 ? 0.397 -11.203 9.367 1 98.69 244 LEU A N 1
ATOM 1775 C CA . LEU A 1 244 ? 0.423 -11.148 7.91 1 98.69 244 LEU A CA 1
ATOM 1776 C C . LEU A 1 244 ? -0.681 -12.023 7.316 1 98.69 244 LEU A C 1
ATOM 1778 O O . LEU A 1 244 ? -1.186 -11.734 6.227 1 98.69 244 LEU A O 1
ATOM 1782 N N . GLY A 1 245 ? -1.019 -13.102 7.973 1 98.12 245 GLY A N 1
ATOM 1783 C CA . GLY A 1 245 ? -2.135 -13.914 7.527 1 98.12 245 GLY A CA 1
ATOM 1784 C C . GLY A 1 245 ? -3.463 -13.188 7.566 1 98.12 245 GLY A C 1
ATOM 1785 O O . GLY A 1 245 ? -4.258 -13.281 6.629 1 98.12 245 GLY A O 1
ATOM 1786 N N . ALA A 1 246 ? -3.684 -12.469 8.711 1 98.56 246 ALA A N 1
ATOM 1787 C CA . ALA A 1 246 ? -4.902 -11.664 8.82 1 98.56 246 ALA A CA 1
ATOM 1788 C C . ALA A 1 246 ? -4.941 -10.578 7.746 1 98.56 246 ALA A C 1
ATOM 1790 O O . ALA A 1 246 ? -5.992 -10.32 7.152 1 98.56 246 ALA A O 1
ATOM 1791 N N . LEU A 1 247 ? -3.797 -9.945 7.504 1 98.81 247 LEU A N 1
ATOM 1792 C CA . LEU A 1 247 ? -3.727 -8.93 6.461 1 98.81 247 LEU A CA 1
ATOM 1793 C C . LEU A 1 247 ? -3.979 -9.539 5.086 1 98.81 247 LEU A C 1
ATOM 1795 O O . LEU A 1 247 ? -4.688 -8.961 4.266 1 98.81 247 LEU A O 1
ATOM 1799 N N . MET A 1 248 ? -3.457 -10.734 4.852 1 98.25 248 MET A N 1
ATOM 1800 C CA . MET A 1 248 ? -3.615 -11.422 3.576 1 98.25 248 MET A CA 1
ATOM 1801 C C . MET A 1 248 ? -5.078 -11.773 3.324 1 98.25 248 MET A C 1
ATOM 1803 O O . MET A 1 248 ? -5.555 -11.688 2.191 1 98.25 248 MET A O 1
ATOM 1807 N N . ALA A 1 249 ? -5.738 -12.203 4.383 1 97.31 249 ALA A N 1
ATOM 1808 C CA . ALA A 1 249 ? -7.148 -12.555 4.25 1 97.31 249 ALA A CA 1
ATOM 1809 C C . ALA A 1 249 ? -7.953 -11.398 3.67 1 97.31 249 ALA A C 1
ATOM 1811 O O . ALA A 1 249 ? -8.977 -11.609 3.014 1 97.31 249 ALA A O 1
ATOM 1812 N N . LYS A 1 250 ? -7.41 -10.18 3.9 1 98.31 250 LYS A N 1
ATOM 1813 C CA . LYS A 1 250 ? -8.047 -8.977 3.373 1 98.31 250 LYS A CA 1
ATOM 1814 C C . LYS A 1 250 ? -7.367 -8.508 2.09 1 98.31 250 LYS A C 1
ATOM 1816 O O . LYS A 1 250 ? -7.848 -7.59 1.428 1 98.31 250 LYS A O 1
ATOM 1821 N N . ARG A 1 251 ? -6.277 -9.211 1.723 1 98.56 251 ARG A N 1
ATOM 1822 C CA . ARG A 1 251 ? -5.406 -8.633 0.706 1 98.56 251 ARG A CA 1
ATOM 1823 C C . ARG A 1 251 ? -5.172 -7.145 0.966 1 98.56 251 ARG A C 1
ATOM 1825 O O . ARG A 1 251 ? -5.328 -6.32 0.065 1 98.56 251 ARG A O 1
ATOM 1832 N N . GLY A 1 252 ? -4.793 -6.844 2.199 1 98.81 252 GLY A N 1
ATOM 1833 C CA . GLY A 1 252 ? -4.75 -5.477 2.693 1 98.81 252 GLY A CA 1
ATOM 1834 C C . GLY A 1 252 ? -3.371 -4.852 2.6 1 98.81 252 GLY A C 1
ATOM 1835 O O . GLY A 1 252 ? -2.383 -5.547 2.361 1 98.81 252 GLY A O 1
ATOM 1836 N N . THR A 1 253 ? -3.307 -3.545 2.76 1 98.88 253 THR A N 1
ATOM 1837 C CA . THR A 1 253 ? -2.09 -2.738 2.725 1 98.88 253 THR A CA 1
ATOM 1838 C C . THR A 1 253 ? -2.006 -1.837 3.953 1 98.88 253 THR A C 1
ATOM 1840 O O . THR A 1 253 ? -3.008 -1.252 4.371 1 98.88 253 THR A O 1
ATOM 1843 N N . VAL A 1 254 ? -0.855 -1.789 4.531 1 98.94 254 VAL A N 1
ATOM 1844 C CA . VAL A 1 254 ? -0.537 -0.851 5.602 1 98.94 254 VAL A CA 1
ATOM 1845 C C . VAL A 1 254 ? 0.601 0.068 5.164 1 98.94 254 VAL A C 1
ATOM 1847 O O . VAL A 1 254 ? 1.634 -0.401 4.68 1 98.94 254 VAL A O 1
ATOM 1850 N N . SER A 1 255 ? 0.413 1.318 5.25 1 98.88 255 SER A N 1
ATOM 1851 C CA . SER A 1 255 ? 1.479 2.289 5.023 1 98.88 255 SER A CA 1
ATOM 1852 C C . SER A 1 255 ? 1.657 3.209 6.227 1 98.88 255 SER A C 1
ATOM 1854 O O . SER A 1 255 ? 0.739 3.369 7.031 1 98.88 255 SER A O 1
ATOM 1856 N N . SER A 1 256 ? 2.783 3.635 6.434 1 98.81 256 SER A N 1
ATOM 1857 C CA . SER A 1 256 ? 3.111 4.676 7.402 1 98.81 256 SER A CA 1
ATOM 1858 C C . SER A 1 256 ? 3.848 5.836 6.734 1 98.81 256 SER A C 1
ATOM 1860 O O . SER A 1 256 ? 4.883 5.633 6.102 1 98.81 256 SER A O 1
ATOM 1862 N N . THR A 1 257 ? 3.258 7.078 6.863 1 97.62 257 THR A N 1
ATOM 1863 C CA . THR A 1 257 ? 3.818 8.188 6.098 1 97.62 257 THR A CA 1
ATOM 1864 C C . THR A 1 257 ? 3.926 9.438 6.957 1 97.62 257 THR A C 1
ATOM 1866 O O . THR A 1 257 ? 3.289 9.531 8.008 1 97.62 257 THR A O 1
ATOM 1869 N N . SER A 1 258 ? 4.805 10.312 6.531 1 96.44 258 SER A N 1
ATOM 1870 C CA . SER A 1 258 ? 4.965 11.641 7.109 1 96.44 258 SER A CA 1
ATOM 1871 C C . SER A 1 258 ? 5.043 12.711 6.023 1 96.44 258 SER A C 1
ATOM 1873 O O . SER A 1 258 ? 5.348 12.406 4.867 1 96.44 258 SER A O 1
ATOM 1875 N N . LEU A 1 259 ? 4.723 13.875 6.406 1 98.06 259 LEU A N 1
ATOM 1876 C CA . LEU A 1 259 ? 4.715 15 5.477 1 98.06 259 LEU A CA 1
ATOM 1877 C C . LEU A 1 259 ? 5.922 15.906 5.703 1 98.06 259 LEU A C 1
ATOM 1879 O O . LEU A 1 259 ? 6.633 16.25 4.758 1 98.06 259 LEU A O 1
ATOM 1883 N N . ARG A 1 260 ? 6.293 16.234 6.918 1 97.81 260 ARG A N 1
ATOM 1884 C CA . ARG A 1 260 ? 7.258 17.25 7.309 1 97.81 260 ARG A CA 1
ATOM 1885 C C . ARG A 1 260 ? 8.633 16.969 6.723 1 97.81 260 ARG A C 1
ATOM 1887 O O . ARG A 1 260 ? 9.297 17.859 6.195 1 97.81 260 ARG A O 1
ATOM 1894 N N . ALA A 1 261 ? 9.008 15.719 6.758 1 95.88 261 ALA A N 1
ATOM 1895 C CA . ALA A 1 261 ? 10.391 15.344 6.441 1 95.88 261 ALA A CA 1
ATOM 1896 C C . ALA A 1 261 ? 10.578 15.164 4.941 1 95.88 261 ALA A C 1
ATOM 1898 O O . ALA A 1 261 ? 11.695 14.945 4.473 1 95.88 261 ALA A O 1
ATOM 1899 N N . ARG A 1 262 ? 9.5 15.195 4.164 1 97.62 262 ARG A N 1
ATOM 1900 C CA . ARG A 1 262 ? 9.617 15.016 2.719 1 97.62 262 ARG A CA 1
ATOM 1901 C C . ARG A 1 262 ? 10.484 16.109 2.1 1 97.62 262 ARG A C 1
ATOM 1903 O O . ARG A 1 262 ? 10.461 17.25 2.547 1 97.62 262 ARG A O 1
ATOM 1910 N N . PRO A 1 263 ? 11.227 15.758 1.018 1 96.88 263 PRO A N 1
ATOM 1911 C CA . PRO A 1 263 ? 11.969 16.781 0.285 1 96.88 263 PRO A CA 1
ATOM 1912 C C . PRO A 1 263 ? 11.055 17.844 -0.329 1 96.88 263 PRO A C 1
ATOM 1914 O O . PRO A 1 263 ? 9.891 17.578 -0.62 1 96.88 263 PRO A O 1
ATOM 1917 N N . VAL A 1 264 ? 11.602 19.016 -0.538 1 97.81 264 VAL A N 1
ATOM 1918 C CA . VAL A 1 264 ? 10.859 20.188 -1.011 1 97.81 264 VAL A CA 1
ATOM 1919 C C . VAL A 1 264 ? 10.141 19.844 -2.314 1 97.81 264 VAL A C 1
ATOM 1921 O O . VAL A 1 264 ? 8.953 20.156 -2.473 1 97.81 264 VAL A O 1
ATOM 1924 N N . PRO A 1 265 ? 10.781 19.109 -3.285 1 98 265 PRO A N 1
ATOM 1925 C CA . PRO A 1 265 ? 10.055 18.812 -4.523 1 98 265 PRO A CA 1
ATOM 1926 C C . PRO A 1 265 ? 8.828 17.938 -4.293 1 98 265 PRO A C 1
ATOM 1928 O O . PRO A 1 265 ? 7.809 18.109 -4.969 1 98 265 PRO A O 1
ATOM 1931 N N . GLU A 1 266 ? 8.938 17.016 -3.344 1 98 266 GLU A N 1
ATOM 1932 C CA . GLU A 1 266 ? 7.797 16.156 -3.039 1 98 266 GLU A CA 1
ATOM 1933 C C . GLU A 1 266 ? 6.676 16.953 -2.373 1 98 266 GLU A C 1
ATOM 1935 O O . GLU A 1 266 ? 5.504 16.781 -2.721 1 98 266 GLU A O 1
ATOM 1940 N N . LYS A 1 267 ? 7.031 17.812 -1.409 1 98.69 267 LYS A N 1
ATOM 1941 C CA . LYS A 1 267 ? 6.016 18.656 -0.784 1 98.69 267 LYS A CA 1
ATOM 1942 C C . LYS A 1 267 ? 5.371 19.594 -1.806 1 98.69 267 LYS A C 1
ATOM 1944 O O . LYS A 1 267 ? 4.164 19.828 -1.756 1 98.69 267 LYS A O 1
ATOM 1949 N N . SER A 1 268 ? 6.199 20.078 -2.758 1 98.75 268 SER A N 1
ATOM 1950 C CA . SER A 1 268 ? 5.66 20.938 -3.803 1 98.75 268 SER A CA 1
ATOM 1951 C C . SER A 1 268 ? 4.645 20.203 -4.664 1 98.75 268 SER A C 1
ATOM 1953 O O . SER A 1 268 ? 3.619 20.766 -5.051 1 98.75 268 SER A O 1
ATOM 1955 N N . ARG A 1 269 ? 4.918 18.938 -4.961 1 98.62 269 ARG A N 1
ATOM 1956 C CA . ARG A 1 269 ? 3.99 18.125 -5.746 1 98.62 269 ARG A CA 1
ATOM 1957 C C . ARG A 1 269 ? 2.686 17.891 -4.984 1 98.62 269 ARG A C 1
ATOM 1959 O O . ARG A 1 269 ? 1.603 17.953 -5.57 1 98.62 269 ARG A O 1
ATOM 1966 N N . ILE A 1 270 ? 2.82 17.641 -3.725 1 98.88 270 ILE A N 1
ATOM 1967 C CA . ILE A 1 270 ? 1.638 17.438 -2.893 1 98.88 270 ILE A CA 1
ATOM 1968 C C . ILE A 1 270 ? 0.808 18.719 -2.863 1 98.88 270 ILE A C 1
ATOM 1970 O O . ILE A 1 270 ? -0.412 18.672 -3.041 1 98.88 270 ILE A O 1
ATOM 1974 N N . VAL A 1 271 ? 1.469 19.875 -2.68 1 98.94 271 VAL A N 1
ATOM 1975 C CA . VAL A 1 271 ? 0.788 21.172 -2.639 1 98.94 271 VAL A CA 1
ATOM 1976 C C . VAL A 1 271 ? 0.086 21.422 -3.971 1 98.94 271 VAL A C 1
ATOM 1978 O O . VAL A 1 271 ? -1.047 21.906 -4 1 98.94 271 VAL A O 1
ATOM 1981 N N . ALA A 1 272 ? 0.718 21.062 -5.047 1 98.88 272 ALA A N 1
ATOM 1982 C CA . ALA A 1 272 ? 0.109 21.234 -6.363 1 98.88 272 ALA A CA 1
ATOM 1983 C C . ALA A 1 272 ? -1.142 20.359 -6.5 1 98.88 272 ALA A C 1
ATOM 1985 O O . ALA A 1 272 ? -2.152 20.797 -7.051 1 98.88 272 ALA A O 1
ATOM 1986 N N . GLY A 1 273 ? -1.058 19.125 -6 1 98.88 273 GLY A N 1
ATOM 1987 C CA . GLY A 1 273 ? -2.223 18.25 -6.004 1 98.88 273 GLY A CA 1
ATOM 1988 C C . GLY A 1 273 ? -3.373 18.781 -5.176 1 98.88 273 GLY A C 1
ATOM 1989 O O . GLY A 1 273 ? -4.531 18.734 -5.598 1 98.88 273 GLY A O 1
ATOM 1990 N N . VAL A 1 274 ? -3.055 19.328 -4.059 1 98.88 274 VAL A N 1
ATOM 1991 C CA . VAL A 1 274 ? -4.047 19.906 -3.168 1 98.88 274 VAL A CA 1
ATOM 1992 C C . VAL A 1 274 ? -4.695 21.125 -3.844 1 98.88 274 VAL A C 1
ATOM 1994 O O . VAL A 1 274 ? -5.922 21.266 -3.826 1 98.88 274 VAL A O 1
ATOM 1997 N N . ARG A 1 275 ? -3.889 21.938 -4.406 1 98.75 275 ARG A N 1
ATOM 1998 C CA . ARG A 1 275 ? -4.41 23.094 -5.109 1 98.75 275 ARG A CA 1
ATOM 1999 C C . ARG A 1 275 ? -5.391 22.688 -6.203 1 98.75 275 ARG A C 1
ATOM 2001 O O . ARG A 1 275 ? -6.453 23.297 -6.355 1 98.75 275 ARG A O 1
ATOM 2008 N N . GLU A 1 276 ? -5.074 21.641 -6.883 1 98.69 276 GLU A N 1
ATOM 2009 C CA . GLU A 1 276 ? -5.855 21.203 -8.039 1 98.69 276 GLU A CA 1
ATOM 2010 C C . GLU A 1 276 ? -7.137 20.484 -7.598 1 98.69 276 GLU A C 1
ATOM 2012 O O . GLU A 1 276 ? -8.203 20.719 -8.164 1 98.69 276 GLU A O 1
ATOM 2017 N N . GLN A 1 277 ? -7.039 19.719 -6.504 1 98.69 277 GLN A N 1
ATOM 2018 C CA . GLN A 1 277 ? -8.133 18.781 -6.277 1 98.69 277 GLN A CA 1
ATOM 2019 C C . GLN A 1 277 ? -8.906 19.125 -5.008 1 98.69 277 GLN A C 1
ATOM 2021 O O . GLN A 1 277 ? -10.031 18.672 -4.812 1 98.69 277 GLN A O 1
ATOM 2026 N N . VAL A 1 278 ? -8.32 19.922 -4.125 1 98.62 278 VAL A N 1
ATOM 2027 C CA . VAL A 1 278 ? -8.969 20.188 -2.842 1 98.62 278 VAL A CA 1
ATOM 2028 C C . VAL A 1 278 ? -9.438 21.641 -2.797 1 98.62 278 VAL A C 1
ATOM 2030 O O . VAL A 1 278 ? -10.531 21.938 -2.299 1 98.62 278 VAL A O 1
ATOM 2033 N N . TRP A 1 279 ? -8.695 22.578 -3.314 1 98.5 279 TRP A N 1
ATOM 2034 C CA . TRP A 1 279 ? -8.961 24.016 -3.197 1 98.5 279 TRP A CA 1
ATOM 2035 C C . TRP A 1 279 ? -10.297 24.375 -3.848 1 98.5 279 TRP A C 1
ATOM 2037 O O . TRP A 1 279 ? -11.039 25.203 -3.33 1 98.5 279 TRP A O 1
ATOM 2047 N N . PRO A 1 280 ? -10.672 23.719 -5.047 1 98.19 280 PRO A N 1
ATOM 2048 C CA . PRO A 1 280 ? -11.992 24 -5.602 1 98.19 280 PRO A CA 1
ATOM 2049 C C . PRO A 1 280 ? -13.125 23.594 -4.656 1 98.19 280 PRO A C 1
ATOM 2051 O O . PRO A 1 280 ? -14.164 24.266 -4.621 1 98.19 280 PRO A O 1
ATOM 2054 N N . LEU A 1 281 ? -12.922 22.531 -3.869 1 98.56 281 LEU A N 1
ATOM 2055 C CA . LEU A 1 281 ? -13.922 22.109 -2.896 1 98.56 281 LEU A CA 1
ATOM 2056 C C . LEU A 1 281 ? -14.031 23.109 -1.754 1 98.56 281 LEU A C 1
ATOM 2058 O O . LEU A 1 281 ? -15.125 23.359 -1.247 1 98.56 281 LEU A O 1
ATOM 2062 N N . VAL A 1 282 ? -12.898 23.641 -1.355 1 98.62 282 VAL A N 1
ATOM 2063 C CA . VAL A 1 282 ? -12.891 24.656 -0.314 1 98.62 282 VAL A CA 1
ATOM 2064 C C . VAL A 1 282 ? -13.594 25.922 -0.814 1 98.62 282 VAL A C 1
ATOM 2066 O O . VAL A 1 282 ? -14.438 26.484 -0.115 1 98.62 282 VAL A O 1
ATOM 2069 N N . ALA A 1 283 ? -13.273 26.312 -2.027 1 97.12 283 ALA A N 1
ATOM 2070 C CA . ALA A 1 283 ? -13.875 27.5 -2.617 1 97.12 283 ALA A CA 1
ATOM 2071 C C . ALA A 1 283 ? -15.391 27.344 -2.758 1 97.12 283 ALA A C 1
ATOM 2073 O O . ALA A 1 283 ? -16.141 28.312 -2.615 1 97.12 283 ALA A O 1
ATOM 2074 N N . ALA A 1 284 ? -15.852 26.125 -2.949 1 97.12 284 ALA A N 1
ATOM 2075 C CA . ALA A 1 284 ? -17.281 25.828 -3.131 1 97.12 284 ALA A CA 1
ATOM 2076 C C . ALA A 1 284 ? -17.969 25.656 -1.788 1 97.12 284 ALA A C 1
ATOM 2078 O O . ALA A 1 284 ? -19.203 25.484 -1.734 1 97.12 284 ALA A O 1
ATOM 2079 N N . GLY A 1 285 ? -17.25 25.641 -0.75 1 97.12 285 GLY A N 1
ATOM 2080 C CA . GLY A 1 285 ? -17.828 25.531 0.583 1 97.12 285 GLY A CA 1
ATOM 2081 C C . GLY A 1 285 ? -18.109 24.094 0.983 1 97.12 285 GLY A C 1
ATOM 2082 O O . GLY A 1 285 ? -18.75 23.844 2.01 1 97.12 285 GLY A O 1
ATOM 2083 N N . LEU A 1 286 ? -17.641 23.141 0.229 1 98.12 286 LEU A N 1
ATOM 2084 C CA . LEU A 1 286 ? -17.844 21.734 0.531 1 98.12 286 LEU A CA 1
ATOM 2085 C C . LEU A 1 286 ? -16.891 21.266 1.614 1 98.12 286 LEU A C 1
ATOM 2087 O O . LEU A 1 286 ? -17.172 20.281 2.32 1 98.12 286 LEU A O 1
ATOM 2091 N N . VAL A 1 287 ? -15.734 21.875 1.696 1 98.62 287 VAL A N 1
ATOM 2092 C CA . VAL A 1 287 ? -14.773 21.688 2.775 1 98.62 287 VAL A CA 1
ATOM 2093 C C . VAL A 1 287 ? -14.445 23.031 3.414 1 98.62 287 VAL A C 1
ATOM 2095 O O . VAL A 1 287 ? -14.086 23.984 2.715 1 98.62 287 VAL A O 1
ATOM 2098 N N . LYS A 1 288 ? -14.57 23.094 4.688 1 98.38 288 LYS A N 1
ATOM 2099 C CA . LYS A 1 288 ? -14.344 24.344 5.398 1 98.38 288 LYS A CA 1
ATOM 2100 C C . LYS A 1 288 ? -13.281 24.188 6.48 1 98.38 288 LYS A C 1
ATOM 2102 O O . LYS A 1 288 ? -13.117 23.094 7.043 1 98.38 288 LYS A O 1
ATOM 2107 N N . PRO A 1 289 ? -12.539 25.234 6.703 1 98.62 289 PRO A N 1
ATOM 2108 C CA . PRO A 1 289 ? -11.688 25.172 7.895 1 98.62 289 PRO A CA 1
ATOM 2109 C C . PRO A 1 289 ? -12.492 25.094 9.188 1 98.62 289 PRO A C 1
ATOM 2111 O O . PRO A 1 289 ? -13.461 25.844 9.367 1 98.62 289 PRO A O 1
ATOM 2114 N N . ILE A 1 290 ? -12.195 24.219 10.039 1 98.81 290 ILE A N 1
ATOM 2115 C CA . ILE A 1 290 ? -12.828 24.078 11.352 1 98.81 290 ILE A CA 1
ATOM 2116 C C . ILE A 1 290 ? -11.875 24.562 12.438 1 98.81 290 ILE A C 1
ATOM 2118 O O . ILE A 1 290 ? -10.898 23.891 12.766 1 98.81 290 ILE A O 1
ATOM 2122 N N . ILE A 1 291 ? -12.18 25.703 12.961 1 98.88 291 ILE A N 1
ATOM 2123 C CA . ILE A 1 291 ? -11.312 26.375 13.93 1 98.88 291 ILE A CA 1
ATOM 2124 C C . ILE A 1 291 ? -11.977 26.375 15.305 1 98.88 291 ILE A C 1
ATOM 2126 O O . ILE A 1 291 ? -13.086 26.875 15.469 1 98.88 291 ILE A O 1
ATOM 2130 N N . HIS A 1 292 ? -11.281 25.75 16.219 1 98.69 292 HIS A N 1
ATOM 2131 C CA . HIS A 1 292 ? -11.812 25.688 17.578 1 98.69 292 HIS A CA 1
ATOM 2132 C C . HIS A 1 292 ? -11.648 27.031 18.297 1 98.69 292 HIS A C 1
ATOM 2134 O O . HIS A 1 292 ? -12.609 27.562 18.844 1 98.69 292 HIS A O 1
ATOM 2140 N N . THR A 1 293 ? -10.438 27.531 18.297 1 98.56 293 THR A N 1
ATOM 2141 C CA . THR A 1 293 ? -10.141 28.797 18.969 1 98.56 293 THR A CA 1
ATOM 2142 C C . THR A 1 293 ? -8.828 29.375 18.453 1 98.56 293 THR A C 1
ATOM 2144 O O . THR A 1 293 ? -8.133 28.75 17.641 1 98.56 293 THR A O 1
ATOM 2147 N N . THR A 1 294 ? -8.609 30.641 18.828 1 98.81 294 THR A N 1
ATOM 2148 C CA . THR A 1 294 ? -7.363 31.312 18.484 1 98.81 294 THR A CA 1
ATOM 2149 C C . THR A 1 294 ? -6.652 31.812 19.734 1 98.81 294 THR A C 1
ATOM 2151 O O . THR A 1 294 ? -7.285 32.031 20.766 1 98.81 294 THR A O 1
ATOM 2154 N N . PHE A 1 295 ? -5.348 31.891 19.672 1 98.81 295 PHE A N 1
ATOM 2155 C CA . PHE A 1 295 ? -4.48 32.5 20.672 1 98.81 295 PHE A CA 1
ATOM 2156 C C . PHE A 1 295 ? -3.508 33.469 20.016 1 98.81 295 PHE A C 1
ATOM 2158 O O . PHE A 1 295 ? -3.17 33.344 18.844 1 98.81 295 PHE A O 1
ATOM 2165 N N . PRO A 1 296 ? -3.061 34.469 20.844 1 98.69 296 PRO A N 1
ATOM 2166 C CA . PRO A 1 296 ? -1.884 35.219 20.359 1 98.69 296 PRO A CA 1
ATOM 2167 C C . PRO A 1 296 ? -0.676 34.281 20.141 1 98.69 296 PRO A C 1
ATOM 2169 O O . PRO A 1 296 ? -0.452 33.375 20.922 1 98.69 296 PRO A O 1
ATOM 2172 N N . LEU A 1 297 ? 0.03 34.531 19.078 1 98.38 297 LEU A N 1
ATOM 2173 C CA . LEU A 1 297 ? 1.204 33.75 18.75 1 98.38 297 LEU A CA 1
ATOM 2174 C C . LEU A 1 297 ? 2.143 33.625 19.938 1 98.38 297 LEU A C 1
ATOM 2176 O O . LEU A 1 297 ? 2.686 32.562 20.219 1 98.38 297 LEU A O 1
ATOM 2180 N N . ALA A 1 298 ? 2.244 34.688 20.703 1 97.75 298 ALA A N 1
ATOM 2181 C CA . ALA A 1 298 ? 3.129 34.719 21.875 1 97.75 298 ALA A CA 1
ATOM 2182 C C . ALA A 1 298 ? 2.637 33.75 22.953 1 97.75 298 ALA A C 1
ATOM 2184 O O . ALA A 1 298 ? 3.393 33.406 23.859 1 97.75 298 ALA A O 1
ATOM 2185 N N . GLU A 1 299 ? 1.385 33.375 22.875 1 98.25 299 GLU A N 1
ATOM 2186 C CA . GLU A 1 299 ? 0.791 32.469 23.859 1 98.25 299 GLU A CA 1
ATOM 2187 C C . GLU A 1 299 ? 0.682 31.047 23.312 1 98.25 299 GLU A C 1
ATOM 2189 O O . GLU A 1 299 ? -0.27 30.328 23.625 1 98.25 299 GLU A O 1
ATOM 2194 N N . ALA A 1 300 ? 1.619 30.688 22.5 1 98.62 300 ALA A N 1
ATOM 2195 C CA . ALA A 1 300 ? 1.625 29.359 21.859 1 98.62 300 ALA A CA 1
ATOM 2196 C C . ALA A 1 300 ? 1.609 28.25 22.906 1 98.62 300 ALA A C 1
ATOM 2198 O O . ALA A 1 300 ? 1.043 27.188 22.688 1 98.62 300 ALA A O 1
ATOM 2199 N N . ALA A 1 301 ? 2.201 28.484 24.078 1 98.25 301 ALA A N 1
ATOM 2200 C CA . ALA A 1 301 ? 2.234 27.484 25.141 1 98.25 301 ALA A CA 1
ATOM 2201 C C . ALA A 1 301 ? 0.824 27.125 25.609 1 98.25 301 ALA A C 1
ATOM 2203 O O . ALA A 1 301 ? 0.515 25.953 25.844 1 98.25 301 ALA A O 1
ATOM 2204 N N . GLN A 1 302 ? 0.003 28.109 25.734 1 98.06 302 GLN A N 1
ATOM 2205 C CA . GLN A 1 302 ? -1.384 27.891 26.141 1 98.06 302 GLN A CA 1
ATOM 2206 C C . GLN A 1 302 ? -2.145 27.125 25.062 1 98.06 302 GLN A C 1
ATOM 2208 O O . GLN A 1 302 ? -2.949 26.234 25.375 1 98.06 302 GLN A O 1
ATOM 2213 N N . ALA A 1 303 ? -1.89 27.484 23.859 1 98.5 303 ALA A N 1
ATOM 2214 C CA . ALA A 1 303 ? -2.527 26.781 22.75 1 98.5 303 ALA A CA 1
ATOM 2215 C C . ALA A 1 303 ? -2.139 25.312 22.734 1 98.5 303 ALA A C 1
ATOM 2217 O O . ALA A 1 303 ? -2.99 24.438 22.531 1 98.5 303 ALA A O 1
ATOM 2218 N N . GLN A 1 304 ? -0.853 25.016 22.922 1 98.31 304 GLN A N 1
ATOM 2219 C CA . GLN A 1 304 ? -0.391 23.625 22.938 1 98.31 304 GLN A CA 1
ATOM 2220 C C . GLN A 1 304 ? -0.996 22.859 24.109 1 98.31 304 GLN A C 1
ATOM 2222 O O . GLN A 1 304 ? -1.277 21.656 24 1 98.31 304 GLN A O 1
ATOM 2227 N N . ARG A 1 305 ? -1.199 23.484 25.281 1 97.88 305 ARG A N 1
ATOM 2228 C CA . ARG A 1 305 ? -1.852 22.844 26.422 1 97.88 305 ARG A CA 1
ATOM 2229 C C . ARG A 1 305 ? -3.281 22.438 26.078 1 97.88 305 ARG A C 1
ATOM 2231 O O . ARG A 1 305 ? -3.736 21.359 26.453 1 97.88 305 ARG A O 1
ATOM 2238 N N . LEU A 1 306 ? -3.91 23.344 25.375 1 97.56 306 LEU A N 1
ATOM 2239 C CA . LEU A 1 306 ? -5.258 23 24.922 1 97.56 306 LEU A CA 1
ATOM 2240 C C . LEU A 1 306 ? -5.238 21.781 24.016 1 97.56 306 LEU A C 1
ATOM 2242 O O . LEU A 1 306 ? -6.062 20.875 24.156 1 97.56 306 LEU A O 1
ATOM 2246 N N . MET A 1 307 ? -4.324 21.703 23.094 1 96.56 307 MET A N 1
ATOM 2247 C CA . MET A 1 307 ? -4.215 20.562 22.188 1 96.56 307 MET A CA 1
ATOM 2248 C C . MET A 1 307 ? -3.947 19.281 22.984 1 96.56 307 MET A C 1
ATOM 2250 O O . MET A 1 307 ? -4.512 18.234 22.672 1 96.56 307 MET A O 1
ATOM 2254 N N . GLU A 1 308 ? -3.123 19.359 23.969 1 94.69 308 GLU A N 1
ATOM 2255 C CA . GLU A 1 308 ? -2.779 18.203 24.797 1 94.69 308 GLU A CA 1
ATOM 2256 C C . GLU A 1 308 ? -4.016 17.625 25.484 1 94.69 308 GLU A C 1
ATOM 2258 O O . GLU A 1 308 ? -4.105 16.422 25.688 1 94.69 308 GLU A O 1
ATOM 2263 N N . SER A 1 309 ? -4.953 18.516 25.828 1 93 309 SER A N 1
ATOM 2264 C CA . SER A 1 309 ? -6.148 18.078 26.531 1 93 309 SER A CA 1
ATOM 2265 C C . SER A 1 309 ? -7.098 17.312 25.609 1 93 309 SER A C 1
ATOM 2267 O O . SER A 1 309 ? -8.008 16.625 26.078 1 93 309 SER A O 1
ATOM 2269 N N . SER A 1 310 ? -6.988 17.484 24.297 1 90.5 310 SER A N 1
ATOM 2270 C CA . SER A 1 310 ? -7.844 16.922 23.266 1 90.5 310 SER A CA 1
ATOM 2271 C C . SER A 1 310 ? -9.289 17.391 23.422 1 90.5 310 SER A C 1
ATOM 2273 O O . SER A 1 310 ? -10.219 16.734 22.953 1 90.5 310 SER A O 1
ATOM 2275 N N . ASP A 1 311 ? -9.484 18.5 24.094 1 92.31 311 ASP A N 1
ATOM 2276 C CA . ASP A 1 311 ? -10.812 19.047 24.312 1 92.31 311 ASP A CA 1
ATOM 2277 C C . ASP A 1 311 ? -11.164 20.062 23.219 1 92.31 311 ASP A C 1
ATOM 2279 O O . ASP A 1 311 ? -12.023 20.922 23.422 1 92.31 311 ASP A O 1
ATOM 2283 N N . HIS A 1 312 ? -10.625 20.016 22.156 1 96.12 312 HIS A N 1
ATOM 2284 C CA . HIS A 1 312 ? -10.914 20.906 21.031 1 96.12 312 HIS A CA 1
ATOM 2285 C C . HIS A 1 312 ? -11.5 20.141 19.859 1 96.12 312 HIS A C 1
ATOM 2287 O O . HIS A 1 312 ? -11.43 18.906 19.812 1 96.12 312 HIS A O 1
ATOM 2293 N N . LEU A 1 313 ? -12.164 20.828 18.984 1 98.12 313 LEU A N 1
ATOM 2294 C CA . LEU A 1 313 ? -12.625 20.312 17.703 1 98.12 313 LEU A CA 1
ATOM 2295 C C . LEU A 1 313 ? -12.016 21.109 16.531 1 98.12 313 LEU A C 1
ATOM 2297 O O . LEU A 1 313 ? -12.25 22.312 16.422 1 98.12 313 LEU A O 1
ATOM 2301 N N . GLY A 1 314 ? -11.219 20.406 15.758 1 98.31 314 GLY A N 1
ATOM 2302 C CA . GLY A 1 314 ? -10.562 21.062 14.641 1 98.31 314 GLY A CA 1
ATOM 2303 C C . GLY A 1 314 ? -9.266 21.75 15.023 1 98.31 314 GLY A C 1
ATOM 2304 O O . GLY A 1 314 ? -8.5 21.219 15.836 1 98.31 314 GLY A O 1
ATOM 2305 N N . LYS A 1 315 ? -8.992 22.844 14.461 1 98.81 315 LYS A N 1
ATOM 2306 C CA . LYS A 1 315 ? -7.691 23.5 14.523 1 98.81 315 LYS A CA 1
ATOM 2307 C C . LYS A 1 315 ? -7.672 24.562 15.617 1 98.81 315 LYS A C 1
ATOM 2309 O O . LYS A 1 315 ? -8.695 25.188 15.914 1 98.81 315 LYS A O 1
ATOM 2314 N N . ILE A 1 316 ? -6.527 24.734 16.203 1 98.88 316 ILE A N 1
ATOM 2315 C CA . ILE A 1 316 ? -6.191 25.844 17.078 1 98.88 316 ILE A CA 1
ATOM 2316 C C . ILE A 1 316 ? -5.219 26.781 16.359 1 98.88 316 ILE A C 1
ATOM 2318 O O . ILE A 1 316 ? -4.168 26.344 15.883 1 98.88 316 ILE A O 1
ATOM 2322 N N . LEU A 1 317 ? -5.578 28.062 16.281 1 98.88 317 LEU A N 1
ATOM 2323 C CA . LEU A 1 317 ? -4.758 28.984 15.508 1 98.88 317 LEU A CA 1
ATOM 2324 C C . LEU A 1 317 ? -3.992 29.938 16.422 1 98.88 317 LEU A C 1
ATOM 2326 O O . LEU A 1 317 ? -4.406 30.172 17.562 1 98.88 317 LEU A O 1
ATOM 2330 N N . LEU A 1 318 ? -2.898 30.344 15.945 1 98.88 318 LEU A N 1
ATOM 2331 C CA . LEU A 1 318 ? -2.07 31.391 16.562 1 98.88 318 LEU A CA 1
ATOM 2332 C C . LEU A 1 318 ? -2.074 32.656 15.711 1 98.88 318 LEU A C 1
ATOM 2334 O O . LEU A 1 318 ? -1.738 32.625 14.523 1 98.88 318 LEU A O 1
ATOM 2338 N N . LEU A 1 319 ? -2.434 33.75 16.297 1 98.69 319 LEU A N 1
ATOM 2339 C CA . LEU A 1 319 ? -2.533 35 15.578 1 98.69 319 LEU A CA 1
ATOM 2340 C C . LEU A 1 319 ? -1.34 35.906 15.891 1 98.69 319 LEU A C 1
ATOM 2342 O O . LEU A 1 319 ? -0.938 36.031 17.047 1 98.69 319 LEU A O 1
ATOM 2346 N N . ARG A 1 320 ? -0.807 36.469 14.828 1 95.62 320 ARG A N 1
ATOM 2347 C CA . ARG A 1 320 ? 0.245 37.469 15.031 1 95.62 320 ARG A CA 1
ATOM 2348 C C . ARG A 1 320 ? -0.346 38.812 15.367 1 95.62 320 ARG A C 1
ATOM 2350 O O . ARG A 1 320 ? -1.371 39.219 14.805 1 95.62 320 ARG A O 1
ATOM 2357 N N . MET B 1 1 ? -12.945 -39.875 -14.516 1 97 1 MET B N 1
ATOM 2358 C CA . MET B 1 1 ? -11.57 -39.5 -14.812 1 97 1 MET B CA 1
ATOM 2359 C C . MET B 1 1 ? -10.656 -39.781 -13.633 1 97 1 MET B C 1
ATOM 2361 O O . MET B 1 1 ? -11.109 -40.219 -12.578 1 97 1 MET B O 1
ATOM 2365 N N . HIS B 1 2 ? -9.383 -39.625 -13.812 1 98.19 2 HIS B N 1
ATOM 2366 C CA . HIS B 1 2 ? -8.477 -39.75 -12.672 1 98.19 2 HIS B CA 1
ATOM 2367 C C . HIS B 1 2 ? -8.023 -38.375 -12.188 1 98.19 2 HIS B C 1
ATOM 2369 O O . HIS B 1 2 ? -7.953 -37.438 -12.969 1 98.19 2 HIS B O 1
ATOM 2375 N N . ALA B 1 3 ? -7.816 -38.312 -10.898 1 98.5 3 ALA B N 1
ATOM 2376 C CA . ALA B 1 3 ? -7.254 -37.125 -10.25 1 98.5 3 ALA B CA 1
ATOM 2377 C C . ALA B 1 3 ? -6.4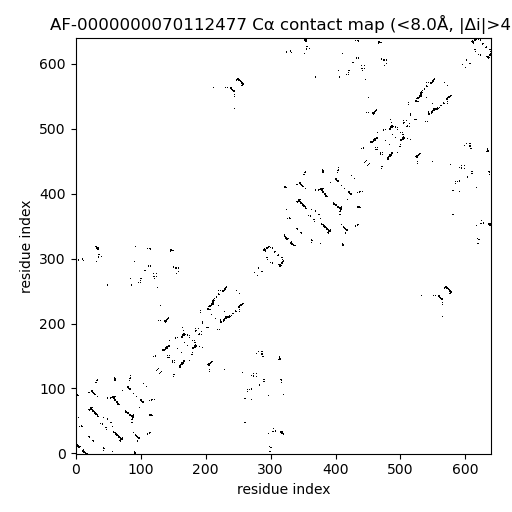92 -37.5 -8.984 1 98.5 3 ALA B C 1
ATOM 2379 O O . ALA B 1 3 ? -6.598 -38.625 -8.5 1 98.5 3 ALA B O 1
ATOM 2380 N N . ILE B 1 4 ? -5.68 -36.625 -8.531 1 98.62 4 ILE B N 1
ATOM 2381 C CA . ILE B 1 4 ? -5.043 -36.781 -7.227 1 98.62 4 ILE B CA 1
ATOM 2382 C C . ILE B 1 4 ? -6.012 -36.375 -6.125 1 98.62 4 ILE B C 1
ATOM 2384 O O . ILE B 1 4 ? -6.52 -35.25 -6.129 1 98.62 4 ILE B O 1
ATOM 2388 N N . VAL B 1 5 ? -6.277 -37.188 -5.199 1 98 5 VAL B N 1
ATOM 2389 C CA . VAL B 1 5 ? -7.078 -36.906 -4.016 1 98 5 VAL B CA 1
ATOM 2390 C C . VAL B 1 5 ? -6.195 -36.938 -2.771 1 98 5 VAL B C 1
ATOM 2392 O O . VAL B 1 5 ? -5.238 -37.719 -2.703 1 98 5 VAL B O 1
ATOM 2395 N N . ILE B 1 6 ? -6.484 -36.062 -1.822 1 98 6 ILE B N 1
ATOM 2396 C CA . ILE B 1 6 ? -5.738 -36 -0.568 1 98 6 ILE B CA 1
ATOM 2397 C C . ILE B 1 6 ? -6.469 -36.812 0.5 1 98 6 ILE B C 1
ATOM 2399 O O . ILE B 1 6 ? -7.617 -36.5 0.839 1 98 6 ILE B O 1
ATOM 2403 N N . GLU B 1 7 ? -5.91 -37.844 0.954 1 96 7 GLU B N 1
ATOM 2404 C CA . GLU B 1 7 ? -6.395 -38.688 2.053 1 96 7 GLU B CA 1
ATOM 2405 C C . GLU B 1 7 ? -5.332 -38.844 3.141 1 96 7 GLU B C 1
ATOM 2407 O O . GLU B 1 7 ? -4.246 -39.375 2.887 1 96 7 GLU B O 1
ATOM 2412 N N . ASP B 1 8 ? -5.602 -38.375 4.379 1 96 8 ASP B N 1
ATOM 2413 C CA . ASP B 1 8 ? -4.66 -38.438 5.492 1 96 8 ASP B CA 1
ATOM 2414 C C . ASP B 1 8 ? -3.312 -37.844 5.109 1 96 8 ASP B C 1
ATOM 2416 O O . ASP B 1 8 ? -2.268 -38.469 5.297 1 96 8 ASP B O 1
ATOM 2420 N N . LYS B 1 9 ? -3.352 -36.719 4.328 1 95.44 9 LYS B N 1
ATOM 2421 C CA . LYS B 1 9 ? -2.191 -35.938 3.947 1 95.44 9 LYS B CA 1
ATOM 2422 C C . LYS B 1 9 ? -1.335 -36.656 2.916 1 95.44 9 LYS B C 1
ATOM 2424 O O . LYS B 1 9 ? -0.157 -36.344 2.742 1 95.44 9 LYS B O 1
ATOM 2429 N N . GLN B 1 10 ? -2.004 -37.625 2.348 1 97.19 10 GLN B N 1
ATOM 2430 C CA . GLN B 1 10 ? -1.333 -38.344 1.274 1 97.19 10 GLN B CA 1
ATOM 2431 C C . GLN B 1 10 ? -2.043 -38.125 -0.06 1 97.19 10 GLN B C 1
ATOM 2433 O O . GLN B 1 10 ? -3.266 -37.969 -0.102 1 97.19 10 GLN B O 1
ATOM 2438 N N . LEU B 1 11 ? -1.199 -38.156 -1.111 1 98.31 11 LEU B N 1
ATOM 2439 C CA . LEU B 1 11 ? -1.735 -38 -2.459 1 98.31 11 LEU B CA 1
ATOM 2440 C C . LEU B 1 11 ? -2.002 -39.344 -3.1 1 98.31 11 LEU B C 1
ATOM 2442 O O . LEU B 1 11 ? -1.118 -40.219 -3.133 1 98.31 11 LEU B O 1
ATOM 2446 N N . ARG B 1 12 ? -3.203 -39.5 -3.557 1 97.56 12 ARG B N 1
ATOM 2447 C CA . ARG B 1 12 ? -3.58 -40.75 -4.199 1 97.56 12 ARG B CA 1
ATOM 2448 C C . ARG B 1 12 ? -4.195 -40.5 -5.57 1 97.56 12 ARG B C 1
ATOM 2450 O O . ARG B 1 12 ? -5.109 -39.688 -5.711 1 97.56 12 ARG B O 1
ATOM 2457 N N . TRP B 1 13 ? -3.666 -41.125 -6.539 1 97.62 13 TRP B N 1
ATOM 2458 C CA . TRP B 1 13 ? -4.234 -41.125 -7.883 1 97.62 13 TRP B CA 1
ATOM 2459 C C . TRP B 1 13 ? -5.449 -42.031 -7.961 1 97.62 13 TRP B C 1
ATOM 2461 O O . TRP B 1 13 ? -5.32 -43.281 -7.871 1 97.62 13 TRP B O 1
ATOM 2471 N N . THR B 1 14 ? -6.633 -41.469 -8.094 1 96.88 14 THR B N 1
ATOM 2472 C CA . THR B 1 14 ? -7.848 -42.25 -7.945 1 96.88 14 THR B CA 1
ATOM 2473 C C . THR B 1 14 ? -8.898 -41.812 -8.969 1 96.88 14 THR B C 1
ATOM 2475 O O . THR B 1 14 ? -8.781 -40.75 -9.57 1 96.88 14 THR B O 1
ATOM 2478 N N . GLU B 1 15 ? -9.805 -42.781 -9.227 1 98.19 15 GLU B N 1
ATOM 2479 C CA . GLU B 1 15 ? -10.938 -42.438 -10.086 1 98.19 15 GLU B CA 1
ATOM 2480 C C . GLU B 1 15 ? -11.914 -41.5 -9.383 1 98.19 15 GLU B C 1
ATOM 2482 O O . GLU B 1 15 ? -12.266 -41.719 -8.219 1 98.19 15 GLU B O 1
ATOM 2487 N N . VAL B 1 16 ? -12.273 -40.469 -10.07 1 97.44 16 VAL B N 1
ATOM 2488 C CA . VAL B 1 16 ? -13.227 -39.469 -9.578 1 97.44 16 VAL B CA 1
ATOM 2489 C C . VAL B 1 16 ? -14.211 -39.125 -10.68 1 97.44 16 VAL B C 1
ATOM 2491 O O . VAL B 1 16 ? -13.992 -39.438 -11.852 1 97.44 16 VAL B O 1
ATOM 2494 N N . PRO B 1 17 ? -15.312 -38.5 -10.305 1 96.31 17 PRO B N 1
ATOM 2495 C CA . PRO B 1 17 ? -16.266 -38.094 -11.344 1 96.31 17 PRO B CA 1
ATOM 2496 C C . PRO B 1 17 ? -15.688 -37.094 -12.328 1 96.31 17 PRO B C 1
ATOM 2498 O O . PRO B 1 17 ? -14.844 -36.281 -11.953 1 96.31 17 PRO B O 1
ATOM 2501 N N . GLU B 1 18 ? -16.125 -37.156 -13.539 1 96.62 18 GLU B N 1
ATOM 2502 C CA . GLU B 1 18 ? -15.758 -36.156 -14.539 1 96.62 18 GLU B CA 1
ATOM 2503 C C . GLU B 1 18 ? -16.328 -34.812 -14.203 1 96.62 18 GLU B C 1
ATOM 2505 O O . GLU B 1 18 ? -17.453 -34.688 -13.703 1 96.62 18 GLU B O 1
ATOM 2510 N N . PRO B 1 19 ? -15.609 -33.781 -14.508 1 97.06 19 PRO B N 1
ATOM 2511 C CA . PRO B 1 19 ? -16.172 -32.438 -14.312 1 97.06 19 PRO B CA 1
ATOM 2512 C C . PRO B 1 19 ? -17.141 -32.031 -15.422 1 97.06 19 PRO B C 1
ATOM 2514 O O . PRO B 1 19 ? -17.031 -32.531 -16.547 1 97.06 19 PRO B O 1
ATOM 2517 N N . GLU B 1 20 ? -18.062 -31.266 -15.109 1 96.25 20 GLU B N 1
ATOM 2518 C CA . GLU B 1 20 ? -18.969 -30.625 -16.047 1 96.25 20 GLU B CA 1
ATOM 2519 C C . GLU B 1 20 ? -18.781 -29.109 -16.062 1 96.25 20 GLU B C 1
ATOM 2521 O O . GLU B 1 20 ? -18.641 -28.5 -15 1 96.25 20 GLU B O 1
ATOM 2526 N N . PRO B 1 21 ? -18.719 -28.578 -17.219 1 97.25 21 PRO B N 1
ATOM 2527 C CA . PRO B 1 21 ? -18.516 -27.125 -17.234 1 97.25 21 PRO B CA 1
ATOM 2528 C C . PRO B 1 21 ? -19.766 -26.359 -16.812 1 97.25 21 PRO B C 1
ATOM 2530 O O . PRO B 1 21 ? -20.859 -26.609 -17.328 1 97.25 21 PRO B O 1
ATOM 2533 N N . GLY B 1 22 ? -19.641 -25.5 -15.859 1 97.12 22 GLY B N 1
ATOM 2534 C CA . GLY B 1 22 ? -20.703 -24.578 -15.492 1 97.12 22 GLY B CA 1
ATOM 2535 C C . GLY B 1 22 ? -20.812 -23.375 -16.406 1 97.12 22 GLY B C 1
ATOM 2536 O O . GLY B 1 22 ? -20.203 -23.359 -17.484 1 97.12 22 GLY B O 1
ATOM 2537 N N . ASP B 1 23 ? -21.625 -22.375 -15.961 1 97.69 23 ASP B N 1
ATOM 2538 C CA . ASP B 1 23 ? -21.766 -21.141 -16.719 1 97.69 23 ASP B CA 1
ATOM 2539 C C . ASP B 1 23 ? -20.422 -20.438 -16.891 1 97.69 23 ASP B C 1
ATOM 2541 O O . ASP B 1 23 ? -19.703 -20.219 -15.922 1 97.69 23 ASP B O 1
ATOM 2545 N N . ASN B 1 24 ? -20.031 -20.203 -18.172 1 98.19 24 ASN B N 1
ATOM 2546 C CA . ASN B 1 24 ? -18.812 -19.484 -18.562 1 98.19 24 ASN B CA 1
ATOM 2547 C C . ASN B 1 24 ? -17.562 -20.25 -18.188 1 98.19 24 ASN B C 1
ATOM 2549 O O . ASN B 1 24 ? -16.5 -19.656 -17.938 1 98.19 24 ASN B O 1
ATOM 2553 N N . GLU B 1 25 ? -17.75 -21.547 -18.141 1 98.62 25 GLU B N 1
ATOM 2554 C CA . GLU B 1 25 ? -16.594 -22.406 -17.906 1 98.62 25 GLU B CA 1
ATOM 2555 C C . GLU B 1 25 ? -16.312 -23.297 -19.109 1 98.62 25 GLU B C 1
ATOM 2557 O O . GLU B 1 25 ? -17.172 -23.484 -19.969 1 98.62 25 GLU B O 1
ATOM 2562 N N . VAL B 1 26 ? -15.141 -23.828 -19.188 1 98.88 26 VAL B N 1
ATOM 2563 C CA . VAL B 1 26 ? -14.75 -24.828 -20.172 1 98.88 26 VAL B CA 1
ATOM 2564 C C . VAL B 1 26 ? -14.141 -26.031 -19.453 1 98.88 26 VAL B C 1
ATOM 2566 O O . VAL B 1 26 ? -13.758 -25.938 -18.281 1 98.88 26 VAL B O 1
ATOM 2569 N N . ILE B 1 27 ? -14.125 -27.094 -20.109 1 98.88 27 ILE B N 1
ATOM 2570 C CA . ILE B 1 27 ? -13.336 -28.234 -19.656 1 98.88 27 ILE B CA 1
ATOM 2571 C C . ILE B 1 27 ? -12.016 -28.297 -20.406 1 98.88 27 ILE B C 1
ATOM 2573 O O . ILE B 1 27 ? -12 -28.203 -21.641 1 98.88 27 ILE B O 1
ATOM 2577 N N . VAL B 1 28 ? -10.984 -28.344 -19.734 1 98.94 28 VAL B N 1
ATOM 2578 C CA . VAL B 1 28 ? -9.672 -28.516 -20.328 1 98.94 28 VAL B CA 1
ATOM 2579 C C . VAL B 1 28 ? -9.172 -29.938 -20.078 1 98.94 28 VAL B C 1
ATOM 2581 O O . VAL B 1 28 ? -9.117 -30.391 -18.938 1 98.94 28 VAL B O 1
ATOM 2584 N N . ASP B 1 29 ? -8.898 -30.609 -21.141 1 98.94 29 ASP B N 1
ATOM 2585 C CA . ASP B 1 29 ? -8.109 -31.828 -21.031 1 98.94 29 ASP B CA 1
ATOM 2586 C C . ASP B 1 29 ? -6.648 -31.516 -20.719 1 98.94 29 ASP B C 1
ATOM 2588 O O . ASP B 1 29 ? -5.918 -31.016 -21.562 1 98.94 29 ASP B O 1
ATOM 2592 N N . VAL B 1 30 ? -6.273 -31.875 -19.531 1 98.88 30 VAL B N 1
ATOM 2593 C CA . VAL B 1 30 ? -4.992 -31.422 -19 1 98.88 30 VAL B CA 1
ATOM 2594 C C . VAL B 1 30 ? -3.855 -32.156 -19.703 1 98.88 30 VAL B C 1
ATOM 2596 O O . VAL B 1 30 ? -3.871 -33.406 -19.781 1 98.88 30 VAL B O 1
ATOM 2599 N N . THR B 1 31 ? -2.949 -31.422 -20.234 1 98.88 31 THR B N 1
ATOM 2600 C CA . THR B 1 31 ? -1.695 -31.969 -20.734 1 98.88 31 THR B CA 1
ATOM 2601 C C . THR B 1 31 ? -0.62 -31.953 -19.656 1 98.88 31 THR B C 1
ATOM 2603 O O . THR B 1 31 ? 0.091 -32.938 -19.453 1 98.88 31 THR B O 1
ATOM 2606 N N . ALA B 1 32 ? -0.53 -30.844 -18.953 1 98.88 32 ALA B N 1
ATOM 2607 C CA . ALA B 1 32 ? 0.446 -30.688 -17.875 1 98.88 32 ALA B CA 1
ATOM 2608 C C . ALA B 1 32 ? -0.074 -29.734 -16.797 1 98.88 32 ALA B C 1
ATOM 2610 O O . ALA B 1 32 ? -0.938 -28.891 -17.062 1 98.88 32 ALA B O 1
ATOM 2611 N N . ALA B 1 33 ? 0.343 -29.875 -15.602 1 98.81 33 ALA B N 1
ATOM 2612 C CA . ALA B 1 33 ? 0.163 -28.984 -14.461 1 98.81 33 ALA B CA 1
ATOM 2613 C C . ALA B 1 33 ? 1.499 -28.672 -13.797 1 98.81 33 ALA B C 1
ATOM 2615 O O . ALA B 1 33 ? 2.549 -29.141 -14.242 1 98.81 33 ALA B O 1
ATOM 2616 N N . ALA B 1 34 ? 1.499 -27.812 -12.844 1 98.81 34 ALA B N 1
ATOM 2617 C CA . ALA B 1 34 ? 2.723 -27.484 -12.117 1 98.81 34 ALA B CA 1
ATOM 2618 C C . ALA B 1 34 ? 2.498 -27.562 -10.609 1 98.81 34 ALA B C 1
ATOM 2620 O O . ALA B 1 34 ? 1.37 -27.406 -10.133 1 98.81 34 ALA B O 1
ATOM 2621 N N . VAL B 1 35 ? 3.572 -27.859 -9.914 1 98.69 35 VAL B N 1
ATOM 2622 C CA . VAL B 1 35 ? 3.537 -27.938 -8.461 1 98.69 35 VAL B CA 1
ATOM 2623 C C . VAL B 1 35 ? 3.809 -26.562 -7.859 1 98.69 35 VAL B C 1
ATOM 2625 O O . VAL B 1 35 ? 4.715 -25.859 -8.297 1 98.69 35 VAL B O 1
ATOM 2628 N N . ASN B 1 36 ? 3.029 -26.172 -6.941 1 97.94 36 ASN B N 1
ATOM 2629 C CA . ASN B 1 36 ? 3.217 -24.938 -6.168 1 97.94 36 ASN B CA 1
ATOM 2630 C C . ASN B 1 36 ? 3.293 -25.234 -4.672 1 97.94 36 ASN B C 1
ATOM 2632 O O . ASN B 1 36 ? 2.734 -26.219 -4.199 1 97.94 36 ASN B O 1
ATOM 2636 N N . ARG B 1 37 ? 3.949 -24.391 -3.926 1 96.31 37 ARG B N 1
ATOM 2637 C CA . ARG B 1 37 ? 4.023 -24.531 -2.477 1 96.31 37 ARG B CA 1
ATOM 2638 C C . ARG B 1 37 ? 2.629 -24.625 -1.863 1 96.31 37 ARG B C 1
ATOM 2640 O O . ARG B 1 37 ? 2.418 -25.328 -0.883 1 96.31 37 ARG B O 1
ATOM 2647 N N . ALA B 1 38 ? 1.714 -23.938 -2.438 1 96.38 38 ALA B N 1
ATOM 2648 C CA . ALA B 1 38 ? 0.327 -23.953 -1.979 1 96.38 38 ALA B CA 1
ATOM 2649 C C . ALA B 1 38 ? -0.256 -25.359 -2.025 1 96.38 38 ALA B C 1
ATOM 2651 O O . ALA B 1 38 ? -1.106 -25.719 -1.205 1 96.38 38 ALA B O 1
ATOM 2652 N N . ASP B 1 39 ? 0.174 -26.188 -2.945 1 98 39 ASP B N 1
ATOM 2653 C CA . ASP B 1 39 ? -0.301 -27.562 -3.039 1 98 39 ASP B CA 1
ATOM 2654 C C . ASP B 1 39 ? 0.144 -28.391 -1.828 1 98 39 ASP B C 1
ATOM 2656 O O . ASP B 1 39 ? -0.605 -29.234 -1.332 1 98 39 ASP B O 1
ATOM 2660 N N . LEU B 1 40 ? 1.408 -28.141 -1.407 1 97.25 40 LEU B N 1
ATOM 2661 C CA . LEU B 1 40 ? 1.911 -28.812 -0.212 1 97.25 40 LEU B CA 1
ATOM 2662 C C . LEU B 1 40 ? 1.103 -28.406 1.017 1 97.25 40 LEU B C 1
ATOM 2664 O O . LEU B 1 40 ? 0.741 -29.25 1.834 1 97.25 40 LEU B O 1
ATOM 2668 N N . LEU B 1 41 ? 0.855 -27.125 1.089 1 96 41 LEU B N 1
ATOM 2669 C CA . LEU B 1 41 ? 0.078 -26.609 2.213 1 96 41 LEU B CA 1
ATOM 2670 C C . LEU B 1 41 ? -1.326 -27.203 2.217 1 96 41 LEU B C 1
ATOM 2672 O O . LEU B 1 41 ? -1.874 -27.5 3.279 1 96 41 LEU B O 1
ATOM 2676 N N . GLN B 1 42 ? -1.897 -27.312 1.053 1 97.19 42 GLN B N 1
ATOM 2677 C CA . GLN B 1 42 ? -3.207 -27.953 0.954 1 97.19 42 GLN B CA 1
ATOM 2678 C C . GLN B 1 42 ? -3.152 -29.391 1.432 1 97.19 42 GLN B C 1
ATOM 2680 O O . GLN B 1 42 ? -4.016 -29.844 2.191 1 97.19 42 GLN B O 1
ATOM 2685 N N . ARG B 1 43 ? -2.18 -30.125 1 1 97.69 43 ARG B N 1
ATOM 2686 C CA . ARG B 1 43 ? -2.018 -31.516 1.413 1 97.69 43 ARG B CA 1
ATOM 2687 C C . ARG B 1 43 ? -1.904 -31.625 2.93 1 97.69 43 ARG B C 1
ATOM 2689 O O . ARG B 1 43 ? -2.482 -32.531 3.537 1 97.69 43 ARG B O 1
ATOM 2696 N N . GLU B 1 44 ? -1.26 -30.625 3.523 1 96.38 44 GLU B N 1
ATOM 2697 C CA . GLU B 1 44 ? -1.005 -30.625 4.961 1 96.38 44 GLU B CA 1
ATOM 2698 C C . GLU B 1 44 ? -2.221 -30.125 5.734 1 96.38 44 GLU B C 1
ATOM 2700 O O . GLU B 1 44 ? -2.238 -30.156 6.969 1 96.38 44 GLU B O 1
ATOM 2705 N N . GLY B 1 45 ? -3.248 -29.609 5.062 1 94.88 45 GLY B N 1
ATOM 2706 C CA . GLY B 1 45 ? -4.469 -29.156 5.707 1 94.88 45 GLY B CA 1
ATOM 2707 C C . GLY B 1 45 ? -4.422 -27.703 6.117 1 94.88 45 GLY B C 1
ATOM 2708 O O . GLY B 1 45 ? -5.254 -27.234 6.898 1 94.88 45 GLY B O 1
ATOM 2709 N N . HIS B 1 46 ? -3.482 -26.922 5.57 1 91.88 46 HIS B N 1
ATOM 2710 C CA . HIS B 1 46 ? -3.279 -25.547 6.016 1 91.88 46 HIS B CA 1
ATOM 2711 C C . HIS B 1 46 ? -3.766 -24.547 4.969 1 91.88 46 HIS B C 1
ATOM 2713 O O . HIS B 1 46 ? -3.75 -23.344 5.199 1 91.88 46 HIS B O 1
ATOM 2719 N N . TYR B 1 47 ? -4.258 -25.078 3.875 1 93.56 47 TYR B N 1
ATOM 2720 C CA . TYR B 1 47 ? -4.641 -24.203 2.775 1 93.56 47 TYR B CA 1
ATOM 2721 C C . TYR B 1 47 ? -5.75 -24.828 1.938 1 93.56 47 TYR B C 1
ATOM 2723 O O . TYR B 1 47 ? -5.527 -25.203 0.784 1 93.56 47 TYR B O 1
ATOM 2731 N N . PRO B 1 48 ? -6.871 -24.891 2.504 1 93.75 48 PRO B N 1
ATOM 2732 C CA . PRO B 1 48 ? -7.98 -25.5 1.769 1 93.75 48 PRO B CA 1
ATOM 2733 C C . PRO B 1 48 ? -8.367 -24.703 0.523 1 93.75 48 PRO B C 1
ATOM 2735 O O . PRO B 1 48 ? -8.188 -23.484 0.48 1 93.75 48 PRO B O 1
ATOM 2738 N N . PRO B 1 49 ? -8.859 -25.422 -0.488 1 95.38 49 PRO B N 1
ATOM 2739 C CA . PRO B 1 49 ? -9.391 -24.672 -1.636 1 95.38 49 PRO B CA 1
ATOM 2740 C C . PRO B 1 49 ? -10.547 -23.766 -1.262 1 95.38 49 PRO B C 1
ATOM 2742 O O . PRO B 1 49 ? -11.281 -24.031 -0.308 1 95.38 49 PRO B O 1
ATOM 2745 N N . PRO B 1 50 ? -10.656 -22.656 -1.969 1 95.69 50 PRO B N 1
ATOM 2746 C CA . PRO B 1 50 ? -11.844 -21.812 -1.719 1 95.69 50 PRO B CA 1
ATOM 2747 C C . PRO B 1 50 ? -13.148 -22.531 -2.078 1 95.69 50 PRO B C 1
ATOM 2749 O O . PRO B 1 50 ? -13.133 -23.5 -2.838 1 95.69 50 PRO B O 1
ATOM 2752 N N . PRO B 1 51 ? -14.227 -22.031 -1.475 1 93.31 51 PRO B N 1
ATOM 2753 C CA . PRO B 1 51 ? -15.516 -22.656 -1.784 1 93.31 51 PRO B CA 1
ATOM 2754 C C . PRO B 1 51 ? -15.812 -22.688 -3.281 1 93.31 51 PRO B C 1
ATOM 2756 O O . PRO B 1 51 ? -15.594 -21.688 -3.98 1 93.31 51 PRO B O 1
ATOM 2759 N N . GLY B 1 52 ? -16.188 -23.844 -3.695 1 91.81 52 GLY B N 1
ATOM 2760 C CA . GLY B 1 52 ? -16.578 -23.984 -5.09 1 91.81 52 GLY B CA 1
ATOM 2761 C C . GLY B 1 52 ? -15.469 -24.516 -5.973 1 91.81 52 GLY B C 1
ATOM 2762 O O . GLY B 1 52 ? -15.719 -24.969 -7.09 1 91.81 52 GLY B O 1
ATOM 2763 N N . ALA B 1 53 ? -14.258 -24.438 -5.496 1 94 53 ALA B N 1
ATOM 2764 C CA . ALA B 1 53 ? -13.125 -24.953 -6.266 1 94 53 ALA B CA 1
ATOM 2765 C C . ALA B 1 53 ? -13 -26.453 -6.117 1 94 53 ALA B C 1
ATOM 2767 O O . ALA B 1 53 ? -13.445 -27.031 -5.121 1 94 53 ALA B O 1
ATOM 2768 N N . PRO B 1 54 ? -12.398 -27.094 -7.102 1 92.94 54 PRO B N 1
ATOM 2769 C CA . PRO B 1 54 ? -12.141 -28.531 -6.957 1 92.94 54 PRO B CA 1
ATOM 2770 C C . PRO B 1 54 ? -11.289 -28.844 -5.73 1 92.94 54 PRO B C 1
ATOM 2772 O O . PRO B 1 54 ? -10.375 -28.094 -5.387 1 92.94 54 PRO B O 1
ATOM 2775 N N . ASP B 1 55 ? -11.531 -29.984 -5.195 1 92.69 55 ASP B N 1
ATOM 2776 C CA . ASP B 1 55 ? -10.812 -30.406 -3.996 1 92.69 55 ASP B CA 1
ATOM 2777 C C . ASP B 1 55 ? -9.406 -30.891 -4.336 1 92.69 55 ASP B C 1
ATOM 2779 O O . ASP B 1 55 ? -8.562 -31.031 -3.449 1 92.69 55 ASP B O 1
ATOM 2783 N N . TYR B 1 56 ? -9.234 -31.188 -5.605 1 95.56 56 TYR B N 1
ATOM 2784 C CA . TYR B 1 56 ? -7.934 -31.688 -6.047 1 95.56 56 TYR B CA 1
ATOM 2785 C C . TYR B 1 56 ? -6.914 -30.562 -6.125 1 95.56 56 TYR B C 1
ATOM 2787 O O . TYR B 1 56 ? -7.242 -29.438 -6.531 1 95.56 56 TYR B O 1
ATOM 2795 N N . PRO B 1 57 ? -5.641 -30.828 -5.691 1 98.19 57 PRO B N 1
ATOM 2796 C CA . PRO B 1 57 ? -4.625 -29.781 -5.77 1 98.19 57 PRO B CA 1
ATOM 2797 C C . PRO B 1 57 ? -4.324 -29.359 -7.207 1 98.19 57 PRO B C 1
ATOM 2799 O O . PRO B 1 57 ? -4.762 -30.016 -8.156 1 98.19 57 PRO B O 1
ATOM 2802 N N . GLY B 1 58 ? -3.521 -28.328 -7.289 1 98.69 58 GLY B N 1
ATOM 2803 C CA . GLY B 1 58 ? -3.088 -27.812 -8.578 1 98.69 58 GLY B CA 1
ATOM 2804 C C . GLY B 1 58 ? -3.666 -26.453 -8.898 1 98.69 58 GLY B C 1
ATOM 2805 O O . GLY B 1 58 ? -4.883 -26.297 -9.031 1 98.69 58 GLY B O 1
ATOM 2806 N N . LEU B 1 59 ? -2.818 -25.5 -9.148 1 98.81 59 LEU B N 1
ATOM 2807 C CA . LEU B 1 59 ? -3.244 -24.109 -9.266 1 98.81 59 LEU B CA 1
ATOM 2808 C C . LEU B 1 59 ? -3.111 -23.625 -10.703 1 98.81 59 LEU B C 1
ATOM 2810 O O . LEU B 1 59 ? -3.406 -22.453 -10.992 1 98.81 59 LEU B O 1
ATOM 2814 N N . GLU B 1 60 ? -2.629 -24.453 -11.578 1 98.88 60 GLU B N 1
ATOM 2815 C CA . GLU B 1 60 ? -2.449 -24.109 -12.984 1 98.88 60 GLU B CA 1
ATOM 2816 C C . GLU B 1 60 ? -2.357 -25.359 -13.852 1 98.88 60 GLU B C 1
ATOM 2818 O O . GLU B 1 60 ? -2.113 -26.453 -13.352 1 98.88 60 GLU B O 1
ATOM 2823 N N . CYS B 1 61 ? -2.6 -25.141 -15.102 1 98.88 61 CYS B N 1
ATOM 2824 C CA . CYS B 1 61 ? -2.445 -26.234 -16.047 1 98.88 61 CYS B CA 1
ATOM 2825 C C . CYS B 1 61 ? -2.383 -25.719 -17.484 1 98.88 61 CYS B C 1
ATOM 2827 O O . CYS B 1 61 ? -2.475 -24.5 -17.719 1 98.88 61 CYS B O 1
ATOM 2829 N N . SER B 1 62 ? -2.09 -26.562 -18.375 1 98.94 62 SER B N 1
ATOM 2830 C CA . SER B 1 62 ? -2.26 -26.375 -19.812 1 98.94 62 SER B CA 1
ATOM 2831 C C . SER B 1 62 ? -2.945 -27.578 -20.453 1 98.94 62 SER B C 1
ATOM 2833 O O . SER B 1 62 ? -2.996 -28.656 -19.859 1 98.94 62 SER B O 1
ATOM 2835 N N . GLY B 1 63 ? -3.514 -27.359 -21.562 1 98.94 63 GLY B N 1
ATOM 2836 C CA . GLY B 1 63 ? -4.176 -28.453 -22.25 1 98.94 63 GLY B CA 1
ATOM 2837 C C . GLY B 1 63 ? -5.02 -28 -23.422 1 98.94 63 GLY B C 1
ATOM 2838 O O . GLY B 1 63 ? -4.668 -27.047 -24.109 1 98.94 63 GLY B O 1
ATOM 2839 N N . VAL B 1 64 ? -6.031 -28.859 -23.641 1 98.94 64 VAL B N 1
ATOM 2840 C CA . VAL B 1 64 ? -6.906 -28.625 -24.781 1 98.94 64 VAL B CA 1
ATOM 2841 C C . VAL B 1 64 ? -8.359 -28.562 -24.312 1 98.94 64 VAL B C 1
ATOM 2843 O O . VAL B 1 64 ? -8.812 -29.422 -23.547 1 98.94 64 VAL B O 1
ATOM 2846 N N . ILE B 1 65 ? -9.055 -27.531 -24.812 1 98.94 65 ILE B N 1
ATOM 2847 C CA . ILE B 1 65 ? -10.469 -27.406 -24.453 1 98.94 65 ILE B CA 1
ATOM 2848 C C . ILE B 1 65 ? -11.25 -28.578 -25.047 1 98.94 65 ILE B C 1
ATOM 2850 O O . ILE B 1 65 ? -11.141 -28.859 -26.25 1 98.94 65 ILE B O 1
ATOM 2854 N N . SER B 1 66 ? -12.055 -29.25 -24.25 1 98.81 66 SER B N 1
ATOM 2855 C CA . SER B 1 66 ? -12.789 -30.422 -24.734 1 98.81 66 SER B CA 1
ATOM 2856 C C . SER B 1 66 ? -14.297 -30.203 -24.641 1 98.81 66 SER B C 1
ATOM 2858 O O . SER B 1 66 ? -15.078 -30.953 -25.234 1 98.81 66 SER B O 1
ATOM 2860 N N . ALA B 1 67 ? -14.734 -29.188 -23.875 1 98.75 67 ALA B N 1
ATOM 2861 C CA . ALA B 1 67 ? -16.156 -28.859 -23.766 1 98.75 67 ALA B CA 1
ATOM 2862 C C . ALA B 1 67 ? -16.344 -27.391 -23.375 1 98.75 67 ALA B C 1
ATOM 2864 O O . ALA B 1 67 ? -15.477 -26.797 -22.719 1 98.75 67 ALA B O 1
ATOM 2865 N N . LEU B 1 68 ? -17.422 -26.812 -23.797 1 98.62 68 LEU B N 1
ATOM 2866 C CA . LEU B 1 68 ? -17.812 -25.438 -23.453 1 98.62 68 LEU B CA 1
ATOM 2867 C C . LEU B 1 68 ? -19.109 -25.438 -22.656 1 98.62 68 LEU B C 1
ATOM 2869 O O . LEU B 1 68 ? -20.062 -26.156 -22.984 1 98.62 68 LEU B O 1
ATOM 2873 N N . GLY B 1 69 ? -19.078 -24.703 -21.562 1 98.38 69 GLY B N 1
ATOM 2874 C CA . GLY B 1 69 ? -20.328 -24.469 -20.859 1 98.38 69 GLY B CA 1
ATOM 2875 C C . GLY B 1 69 ? -21.156 -23.359 -21.453 1 98.38 69 GLY B C 1
ATOM 2876 O O . GLY B 1 69 ? -20.734 -22.688 -22.406 1 98.38 69 GLY B O 1
ATOM 2877 N N . PRO B 1 70 ? -22.359 -23.188 -20.828 1 98 70 PRO B N 1
ATOM 2878 C CA . PRO B 1 70 ? -23.234 -22.125 -21.328 1 98 70 PRO B CA 1
ATOM 2879 C C . PRO B 1 70 ? -22.594 -20.734 -21.203 1 98 70 PRO B C 1
ATOM 2881 O O . PRO B 1 70 ? -21.922 -20.453 -20.203 1 98 70 PRO B O 1
ATOM 2884 N N . GLY B 1 71 ? -22.656 -19.953 -22.297 1 97.75 71 GLY B N 1
ATOM 2885 C CA . GLY B 1 71 ? -22.281 -18.547 -22.219 1 97.75 71 GLY B CA 1
ATOM 2886 C C . GLY B 1 71 ? -20.828 -18.312 -22.594 1 97.75 71 GLY B C 1
ATOM 2887 O O . GLY B 1 71 ? -20.375 -17.156 -22.641 1 97.75 71 GLY B O 1
ATOM 2888 N N . VAL B 1 72 ? -20.109 -19.375 -22.844 1 98.19 72 VAL B N 1
ATOM 2889 C CA . VAL B 1 72 ? -18.703 -19.203 -23.219 1 98.19 72 VAL B CA 1
ATOM 2890 C C . VAL B 1 72 ? -18.609 -18.625 -24.625 1 98.19 72 VAL B C 1
ATOM 2892 O O . VAL B 1 72 ? -19.25 -19.125 -25.562 1 98.19 72 VAL B O 1
ATOM 2895 N N . GLU B 1 73 ? -17.906 -17.562 -24.734 1 96.75 73 GLU B N 1
ATOM 2896 C CA . GLU B 1 73 ? -17.656 -16.938 -26.031 1 96.75 73 GLU B CA 1
ATOM 2897 C C . GLU B 1 73 ? -16.156 -16.828 -26.312 1 96.75 73 GLU B C 1
ATOM 2899 O O . GLU B 1 73 ? -15.352 -16.766 -25.375 1 96.75 73 GLU B O 1
ATOM 2904 N N . GLY B 1 74 ? -15.766 -16.875 -27.562 1 96.81 74 GLY B N 1
ATOM 2905 C CA . GLY B 1 74 ? -14.391 -16.594 -27.953 1 96.81 74 GLY B CA 1
ATOM 2906 C C . GLY B 1 74 ? -13.477 -17.797 -27.797 1 96.81 74 GLY B C 1
ATOM 2907 O O . GLY B 1 74 ? -12.258 -17.672 -27.922 1 96.81 74 GLY B O 1
ATOM 2908 N N . HIS B 1 75 ? -14.008 -18.938 -27.453 1 98.5 75 HIS B N 1
ATOM 2909 C CA . HIS B 1 75 ? -13.266 -20.188 -27.312 1 98.5 75 HIS B CA 1
ATOM 2910 C C . HIS B 1 75 ? -13.945 -21.312 -28.078 1 98.5 75 HIS B C 1
ATOM 2912 O O . HIS B 1 75 ? -15.133 -21.234 -28.406 1 98.5 75 HIS B O 1
ATOM 2918 N N . HIS B 1 76 ? -13.156 -22.359 -28.422 1 98.31 76 HIS B N 1
ATOM 2919 C CA . HIS B 1 76 ? -13.711 -23.5 -29.125 1 98.31 76 HIS B CA 1
ATOM 2920 C C . HIS B 1 76 ? -13.047 -24.812 -28.688 1 98.31 76 HIS B C 1
ATOM 2922 O O . HIS B 1 76 ? -11.922 -24.797 -28.172 1 98.31 76 HIS B O 1
ATOM 2928 N N . VAL B 1 77 ? -13.742 -25.875 -28.859 1 98.62 77 VAL B N 1
ATOM 2929 C CA . VAL B 1 77 ? -13.203 -27.203 -28.594 1 98.62 77 VAL B CA 1
ATOM 2930 C C . VAL B 1 77 ? -11.992 -27.453 -29.484 1 98.62 77 VAL B C 1
ATOM 2932 O O . VAL B 1 77 ? -12.008 -27.141 -30.672 1 98.62 77 VAL B O 1
ATOM 2935 N N . GLY B 1 78 ? -10.93 -27.969 -28.922 1 98.75 78 GLY B N 1
ATOM 2936 C CA . GLY B 1 78 ? -9.703 -28.219 -29.656 1 98.75 78 GLY B CA 1
ATOM 2937 C C . GLY B 1 78 ? -8.656 -27.141 -29.453 1 98.75 78 GLY B C 1
ATOM 2938 O O . GLY B 1 78 ? -7.492 -27.312 -29.812 1 98.75 78 GLY B O 1
ATOM 2939 N N . GLU B 1 79 ? -9.055 -26.062 -28.828 1 98.69 79 GLU B N 1
ATOM 2940 C CA . GLU B 1 79 ? -8.156 -24.938 -28.594 1 98.69 79 GLU B CA 1
ATOM 2941 C C . GLU B 1 79 ? -7.113 -25.266 -27.531 1 98.69 79 GLU B C 1
ATOM 2943 O O . GLU B 1 79 ? -7.445 -25.828 -26.484 1 98.69 79 GLU B O 1
ATOM 2948 N N . ARG B 1 80 ? -5.84 -25 -27.812 1 98.88 80 ARG B N 1
ATOM 2949 C CA . ARG B 1 80 ? -4.754 -25.141 -26.844 1 98.88 80 ARG B CA 1
ATOM 2950 C C . ARG B 1 80 ? -4.68 -23.938 -25.922 1 98.88 80 ARG B C 1
ATOM 2952 O O . ARG B 1 80 ? -4.625 -22.797 -26.375 1 98.88 80 ARG B O 1
ATOM 2959 N N . VAL B 1 81 ? -4.707 -24.172 -24.578 1 98.94 81 VAL B N 1
ATOM 2960 C CA . VAL B 1 81 ? -4.742 -23.078 -23.609 1 98.94 81 VAL B CA 1
ATOM 2961 C C . VAL B 1 81 ? -3.885 -23.438 -22.406 1 98.94 81 VAL B C 1
ATOM 2963 O O . VAL B 1 81 ? -3.498 -24.594 -22.219 1 98.94 81 VAL B O 1
ATOM 2966 N N . CYS B 1 82 ? -3.484 -22.516 -21.688 1 98.88 82 CYS B N 1
ATOM 2967 C CA . CYS B 1 82 ? -3.072 -22.672 -20.297 1 98.88 82 CYS B CA 1
ATOM 2968 C C . CYS B 1 82 ? -3.953 -21.844 -19.375 1 98.88 82 CYS B C 1
ATOM 2970 O O . CYS B 1 82 ? -4.723 -21 -19.828 1 98.88 82 CYS B O 1
ATOM 2972 N N . ALA B 1 83 ? -3.945 -22.188 -18.047 1 98.94 83 ALA B N 1
ATOM 2973 C CA . ALA B 1 83 ? -4.996 -21.625 -17.203 1 98.94 83 ALA B CA 1
ATOM 2974 C C . ALA B 1 83 ? -4.512 -21.438 -15.766 1 98.94 83 ALA B C 1
ATOM 2976 O O . ALA B 1 83 ? -3.746 -22.25 -15.258 1 98.94 83 ALA B O 1
ATOM 2977 N N . LEU B 1 84 ? -4.945 -20.328 -15.18 1 98.94 84 LEU B N 1
ATOM 2978 C CA . LEU B 1 84 ? -4.906 -20.125 -13.734 1 98.94 84 LEU B CA 1
ATOM 2979 C C . LEU B 1 84 ? -6.059 -20.844 -13.055 1 98.94 84 LEU B C 1
ATOM 2981 O O . LEU B 1 84 ? -7.207 -20.75 -13.5 1 98.94 84 LEU B O 1
ATOM 2985 N N . LEU B 1 85 ? -5.766 -21.609 -12.008 1 98.81 85 LEU B N 1
ATOM 2986 C CA . LEU B 1 85 ? -6.793 -22.406 -11.344 1 98.81 85 LEU B CA 1
ATOM 2987 C C . LEU B 1 85 ? -6.84 -22.094 -9.852 1 98.81 85 LEU B C 1
ATOM 2989 O O . LEU B 1 85 ? -5.848 -21.641 -9.273 1 98.81 85 LEU B O 1
ATOM 2993 N N . ALA B 1 86 ? -8.023 -22.344 -9.25 1 98.06 86 ALA B N 1
ATOM 2994 C CA . ALA B 1 86 ? -8.148 -22.328 -7.797 1 98.06 86 ALA B CA 1
ATOM 2995 C C . ALA B 1 86 ? -7.973 -23.719 -7.207 1 98.06 86 ALA B C 1
ATOM 2997 O O . ALA B 1 86 ? -7.93 -23.875 -5.988 1 98.06 86 ALA B O 1
ATOM 2998 N N . GLY B 1 87 ? -7.879 -24.703 -8.023 1 97.75 87 GLY B N 1
ATOM 2999 C CA . GLY B 1 87 ? -7.738 -26.125 -7.727 1 97.75 87 GLY B CA 1
ATOM 3000 C C . GLY B 1 87 ? -8.055 -27.016 -8.914 1 97.75 87 GLY B C 1
ATOM 3001 O O . GLY B 1 87 ? -8.625 -26.547 -9.906 1 97.75 87 GLY B O 1
ATOM 3002 N N . GLY B 1 88 ? -7.594 -28.266 -8.859 1 98 88 GLY B N 1
ATOM 3003 C CA . GLY B 1 88 ? -8.047 -29.25 -9.828 1 98 88 GLY B CA 1
ATOM 3004 C C . GLY B 1 88 ? -7.016 -29.531 -10.914 1 98 88 GLY B C 1
ATOM 3005 O O . GLY B 1 88 ? -7.242 -30.375 -11.781 1 98 88 GLY B O 1
ATOM 3006 N N . GLY B 1 89 ? -5.852 -28.844 -10.805 1 98.56 89 GLY B N 1
ATOM 3007 C CA . GLY B 1 89 ? -4.84 -29.031 -11.828 1 98.56 89 GLY B CA 1
ATOM 3008 C C . GLY B 1 89 ? -4.266 -30.438 -11.844 1 98.56 89 GLY B C 1
ATOM 3009 O O . GLY B 1 89 ? -3.76 -30.891 -12.875 1 98.56 89 GLY B O 1
ATOM 3010 N N . TYR B 1 90 ? -4.312 -31.094 -10.68 1 98.75 90 TYR B N 1
ATOM 3011 C CA . TYR B 1 90 ? -3.82 -32.469 -10.57 1 98.75 90 TYR B CA 1
ATOM 3012 C C . TYR B 1 90 ? -4.887 -33.469 -11.008 1 98.75 90 TYR B C 1
ATOM 3014 O O . TYR B 1 90 ? -5.234 -34.375 -10.258 1 98.75 90 TYR B O 1
ATOM 3022 N N . ALA B 1 91 ? -5.406 -33.344 -12.219 1 98.62 91 ALA B N 1
ATOM 3023 C CA . ALA B 1 91 ? -6.453 -34.219 -12.758 1 98.62 91 ALA B CA 1
ATOM 3024 C C . ALA B 1 91 ? -6.324 -34.344 -14.273 1 98.62 91 ALA B C 1
ATOM 3026 O O . ALA B 1 91 ? -5.598 -33.562 -14.906 1 98.62 91 ALA B O 1
ATOM 3027 N N . GLU B 1 92 ? -7 -35.344 -14.828 1 98.69 92 GLU B N 1
ATOM 3028 C CA . GLU B 1 92 ? -6.992 -35.531 -16.266 1 98.69 92 GLU B CA 1
ATOM 3029 C C . GLU B 1 92 ? -7.762 -34.406 -16.984 1 98.69 92 GLU B C 1
ATOM 3031 O O . GLU B 1 92 ? -7.457 -34.062 -18.125 1 98.69 92 GLU B O 1
ATOM 3036 N N . ARG B 1 93 ? -8.805 -33.875 -16.281 1 98.62 93 ARG B N 1
ATOM 3037 C CA . ARG B 1 93 ? -9.648 -32.812 -16.781 1 98.62 93 ARG B CA 1
ATOM 3038 C C . ARG B 1 93 ? -10.008 -31.828 -15.672 1 98.62 93 ARG B C 1
ATOM 3040 O O . ARG B 1 93 ? -10.078 -32.219 -14.5 1 98.62 93 ARG B O 1
ATOM 3047 N N . VAL B 1 94 ? -10.242 -30.609 -16.047 1 98.62 94 VAL B N 1
ATOM 3048 C CA . VAL B 1 94 ? -10.594 -29.609 -15.047 1 98.62 94 VAL B CA 1
ATOM 3049 C C . VAL B 1 94 ? -11.516 -28.562 -15.656 1 98.62 94 VAL B C 1
ATOM 3051 O O . VAL B 1 94 ? -11.359 -28.188 -16.812 1 98.62 94 VAL B O 1
ATOM 3054 N N . ALA B 1 95 ? -12.5 -28.172 -14.891 1 98.5 95 ALA B N 1
ATOM 3055 C CA . ALA B 1 95 ? -13.352 -27.047 -15.273 1 98.5 95 ALA B CA 1
ATOM 3056 C C . ALA B 1 95 ? -12.664 -25.719 -14.969 1 98.5 95 ALA B C 1
ATOM 3058 O O . ALA B 1 95 ? -12.125 -25.531 -13.875 1 98.5 95 ALA B O 1
ATOM 3059 N N . VAL B 1 96 ? -12.672 -24.781 -15.93 1 98.69 96 VAL B N 1
ATOM 3060 C CA . VAL B 1 96 ? -11.961 -23.516 -15.805 1 98.69 96 VAL B CA 1
ATOM 3061 C C . VAL B 1 96 ? -12.875 -22.375 -16.203 1 98.69 96 VAL B C 1
ATOM 3063 O O . VAL B 1 96 ? -13.453 -22.375 -17.297 1 98.69 96 VAL B O 1
ATOM 3066 N N . PRO B 1 97 ? -13.078 -21.344 -15.312 1 98.62 97 PRO B N 1
ATOM 3067 C CA . PRO B 1 97 ? -13.727 -20.125 -15.82 1 98.62 97 PRO B CA 1
ATOM 3068 C C . PRO B 1 97 ? -13.039 -19.578 -17.062 1 98.62 97 PRO B C 1
ATOM 3070 O O . PRO B 1 97 ? -11.812 -19.453 -17.094 1 98.62 97 PRO B O 1
ATOM 3073 N N . ALA B 1 98 ? -13.766 -19.219 -18.031 1 98.81 98 ALA B N 1
ATOM 3074 C CA . ALA B 1 98 ? -13.219 -18.812 -19.328 1 98.81 98 ALA B CA 1
ATOM 3075 C C . ALA B 1 98 ? -12.258 -17.625 -19.172 1 98.81 98 ALA B C 1
ATOM 3077 O O . ALA B 1 98 ? -11.266 -17.531 -19.891 1 98.81 98 ALA B O 1
ATOM 3078 N N . GLY B 1 99 ? -12.539 -16.719 -18.203 1 98.75 99 GLY B N 1
ATOM 3079 C CA . GLY B 1 99 ? -11.719 -15.539 -17.984 1 98.75 99 GLY B CA 1
ATOM 3080 C C . GLY B 1 99 ? -10.359 -15.859 -17.391 1 98.75 99 GLY B C 1
ATOM 3081 O O . GLY B 1 99 ? -9.484 -14.992 -17.312 1 98.75 99 GLY B O 1
ATOM 3082 N N . GLN B 1 100 ? -10.117 -17.125 -17.016 1 98.88 100 GLN B N 1
ATOM 3083 C CA . GLN B 1 100 ? -8.867 -17.531 -16.391 1 98.88 100 GLN B CA 1
ATOM 3084 C C . GLN B 1 100 ? -7.996 -18.312 -17.375 1 98.88 100 GLN B C 1
ATOM 3086 O O . GLN B 1 100 ? -7 -18.922 -16.969 1 98.88 100 GLN B O 1
ATOM 3091 N N . LEU B 1 101 ? -8.438 -18.312 -18.641 1 98.94 101 LEU B N 1
ATOM 3092 C CA . LEU B 1 101 ? -7.668 -18.953 -19.703 1 98.94 101 LEU B CA 1
ATOM 3093 C C . LEU B 1 101 ? -6.68 -17.969 -20.328 1 98.94 101 LEU B C 1
ATOM 3095 O O . LEU B 1 101 ? -6.969 -16.766 -20.438 1 98.94 101 LEU B O 1
ATOM 3099 N N . LEU B 1 102 ? -5.551 -18.469 -20.688 1 98.88 102 LEU B N 1
ATOM 3100 C CA . LEU B 1 102 ? -4.543 -17.781 -21.484 1 98.88 102 LEU B CA 1
ATOM 3101 C C . LEU B 1 102 ? -4.184 -18.594 -22.734 1 98.88 102 LEU B C 1
ATOM 3103 O O . LEU B 1 102 ? -4.125 -19.828 -22.672 1 98.88 102 LEU B O 1
ATOM 3107 N N . PRO B 1 103 ? -3.959 -17.906 -23.828 1 98.75 103 PRO B N 1
ATOM 3108 C CA . PRO B 1 103 ? -3.434 -18.656 -24.969 1 98.75 103 PRO B CA 1
ATOM 3109 C C . PRO B 1 103 ? -2.037 -19.219 -24.703 1 98.75 103 PRO B C 1
ATOM 3111 O O . PRO B 1 103 ? -1.286 -18.672 -23.891 1 98.75 103 PRO B O 1
ATOM 3114 N N . VAL B 1 104 ? -1.707 -20.312 -25.328 1 98.62 104 VAL B N 1
ATOM 3115 C CA . VAL B 1 104 ? -0.326 -20.781 -25.297 1 98.62 104 VAL B CA 1
ATOM 3116 C C . VAL B 1 104 ? 0.578 -19.781 -26.016 1 98.62 104 VAL B C 1
ATOM 3118 O O . VAL B 1 104 ? 0.339 -19.438 -27.172 1 98.62 104 VAL B O 1
ATOM 3121 N N . PRO B 1 105 ? 1.552 -19.266 -25.281 1 97.06 105 PRO B N 1
ATOM 3122 C CA . PRO B 1 105 ? 2.43 -18.312 -25.969 1 97.06 105 PRO B CA 1
ATOM 3123 C C . PRO B 1 105 ? 3.111 -18.906 -27.188 1 97.06 105 PRO B C 1
ATOM 3125 O O . PRO B 1 105 ? 3.426 -20.094 -27.219 1 97.06 105 PRO B O 1
ATOM 3128 N N . ALA B 1 106 ? 3.346 -18.031 -28.156 1 92.44 106 ALA B N 1
ATOM 3129 C CA . ALA B 1 106 ? 4.016 -18.469 -29.375 1 92.44 106 ALA B CA 1
ATOM 3130 C C . ALA B 1 106 ? 5.367 -19.109 -29.062 1 92.44 106 ALA B C 1
ATOM 3132 O O . ALA B 1 106 ? 6.137 -18.578 -28.266 1 92.44 106 ALA B O 1
ATOM 3133 N N . GLY B 1 107 ? 5.59 -20.203 -29.625 1 93.81 107 GLY B N 1
ATOM 3134 C CA . GLY B 1 107 ? 6.891 -20.844 -29.5 1 93.81 107 GLY B CA 1
ATOM 3135 C C . GLY B 1 107 ? 6.973 -21.812 -28.328 1 93.81 107 GLY B C 1
ATOM 3136 O O . GLY B 1 107 ? 7.965 -22.531 -28.172 1 93.81 107 GLY B O 1
ATOM 3137 N N . LEU B 1 108 ? 5.926 -21.859 -27.547 1 98 108 LEU B N 1
ATOM 3138 C CA . LEU B 1 108 ? 5.965 -22.75 -26.391 1 98 108 LEU B CA 1
ATOM 3139 C C . LEU B 1 108 ? 5.086 -23.969 -26.609 1 98 108 LEU B C 1
ATOM 3141 O O . LEU B 1 108 ? 4.039 -23.875 -27.25 1 98 108 LEU B O 1
ATOM 3145 N N . SER B 1 109 ? 5.582 -25.078 -26.094 1 98.5 109 SER B N 1
ATOM 3146 C CA . SER B 1 109 ? 4.746 -26.266 -26.031 1 98.5 109 SER B CA 1
ATOM 3147 C C . SER B 1 109 ? 3.688 -26.156 -24.953 1 98.5 109 SER B C 1
ATOM 3149 O O . SER B 1 109 ? 3.781 -25.281 -24.078 1 98.5 109 SER B O 1
ATOM 3151 N N . LEU B 1 110 ? 2.672 -26.969 -25.062 1 98.44 110 LEU B N 1
ATOM 3152 C CA . LEU B 1 110 ? 1.674 -27.047 -24 1 98.44 110 LEU B CA 1
ATOM 3153 C C . LEU B 1 110 ? 2.332 -27.328 -22.656 1 98.44 110 LEU B C 1
ATOM 3155 O O . LEU B 1 110 ? 1.944 -26.766 -21.641 1 98.44 110 LEU B O 1
ATOM 3159 N N . VAL B 1 111 ? 3.322 -28.203 -22.672 1 98.75 111 VAL B N 1
ATOM 3160 C CA . VAL B 1 111 ? 4 -28.578 -21.438 1 98.75 111 VAL B CA 1
ATOM 3161 C C . VAL B 1 111 ? 4.68 -27.344 -20.828 1 98.75 111 VAL B C 1
ATOM 3163 O O . VAL B 1 111 ? 4.508 -27.047 -19.641 1 98.75 111 VAL B O 1
ATOM 3166 N N . GLU B 1 112 ? 5.375 -26.594 -21.609 1 98.75 112 GLU B N 1
ATOM 3167 C CA . GLU B 1 112 ? 6.062 -25.391 -21.141 1 98.75 112 GLU B CA 1
ATOM 3168 C C . GLU B 1 112 ? 5.066 -24.328 -20.656 1 98.75 112 GLU B C 1
ATOM 3170 O O . GLU B 1 112 ? 5.316 -23.641 -19.672 1 98.75 112 GLU B O 1
ATOM 3175 N N . ALA B 1 113 ? 3.965 -24.234 -21.328 1 98.81 113 ALA B N 1
ATOM 3176 C CA . ALA B 1 113 ? 2.967 -23.203 -21.031 1 98.81 113 ALA B CA 1
ATOM 3177 C C . ALA B 1 113 ? 2.361 -23.422 -19.656 1 98.81 113 ALA B C 1
ATOM 3179 O O . ALA B 1 113 ? 1.917 -22.469 -19 1 98.81 113 ALA B O 1
ATOM 3180 N N . ALA B 1 114 ? 2.395 -24.641 -19.141 1 98.88 114 ALA B N 1
ATOM 3181 C CA . ALA B 1 114 ? 1.797 -24.969 -17.844 1 98.88 114 ALA B CA 1
ATOM 3182 C C . ALA B 1 114 ? 2.572 -24.328 -16.703 1 98.88 114 ALA B C 1
ATOM 3184 O O . ALA B 1 114 ? 2.061 -24.219 -15.586 1 98.88 114 ALA B O 1
ATOM 3185 N N . ALA B 1 115 ? 3.803 -23.891 -17 1 98.81 115 ALA B N 1
ATOM 3186 C CA . ALA B 1 115 ? 4.691 -23.375 -15.961 1 98.81 115 ALA B CA 1
ATOM 3187 C C . ALA B 1 115 ? 4.422 -21.891 -15.695 1 98.81 115 ALA B C 1
ATOM 3189 O O . ALA B 1 115 ? 4.996 -21.312 -14.773 1 98.81 115 ALA B O 1
ATOM 3190 N N . LEU B 1 116 ? 3.463 -21.234 -16.391 1 98.88 116 LEU B N 1
ATOM 3191 C CA . LEU B 1 116 ? 3.52 -19.781 -16.453 1 98.88 116 LEU B CA 1
ATOM 3192 C C . LEU B 1 116 ? 2.338 -19.156 -15.711 1 98.88 116 LEU B C 1
ATOM 3194 O O . LEU B 1 116 ? 2.488 -18.141 -15.039 1 98.88 116 LEU B O 1
ATOM 3198 N N . PRO B 1 117 ? 1.089 -19.719 -15.766 1 98.94 117 PRO B N 1
ATOM 3199 C CA . PRO B 1 117 ? -0.086 -18.953 -15.328 1 98.94 117 PRO B CA 1
ATOM 3200 C C . PRO B 1 117 ? 0.019 -18.484 -13.883 1 98.94 117 PRO B C 1
ATOM 3202 O O . PRO B 1 117 ? -0.162 -17.297 -13.602 1 98.94 117 PRO B O 1
ATOM 3205 N N . GLU B 1 118 ? 0.353 -19.375 -12.992 1 98.88 118 GLU B N 1
ATOM 3206 C CA . GLU B 1 118 ? 0.352 -19.016 -11.57 1 98.88 118 GLU B CA 1
ATOM 3207 C C . GLU B 1 118 ? 1.429 -17.984 -11.258 1 98.88 118 GLU B C 1
ATOM 3209 O O . GLU B 1 118 ? 1.153 -16.969 -10.609 1 98.88 118 GLU B O 1
ATOM 3214 N N . VAL B 1 119 ? 2.676 -18.203 -11.719 1 98.88 119 VAL B N 1
ATOM 3215 C CA . VAL B 1 119 ? 3.768 -17.297 -11.383 1 98.88 119 VAL B CA 1
ATOM 3216 C C . VAL B 1 119 ? 3.562 -15.953 -12.086 1 98.88 119 VAL B C 1
ATOM 3218 O O . VAL B 1 119 ? 3.842 -14.891 -11.516 1 98.88 119 VAL B O 1
ATOM 3221 N N . ALA B 1 120 ? 3.049 -15.977 -13.328 1 98.94 120 ALA B N 1
ATOM 3222 C CA . ALA B 1 120 ? 2.809 -14.734 -14.062 1 98.94 120 ALA B CA 1
ATOM 3223 C C . ALA B 1 120 ? 1.736 -13.891 -13.383 1 98.94 120 ALA B C 1
ATOM 3225 O O . ALA B 1 120 ? 1.927 -12.688 -13.164 1 98.94 120 ALA B O 1
ATOM 3226 N N . CYS B 1 121 ? 0.646 -14.523 -13.023 1 98.94 121 CYS B N 1
ATOM 3227 C CA . CYS B 1 121 ? -0.456 -13.797 -12.398 1 98.94 121 CYS B CA 1
ATOM 3228 C C . CYS B 1 121 ? -0.058 -13.289 -11.016 1 98.94 121 CYS B C 1
ATOM 3230 O O . CYS B 1 121 ? -0.405 -12.164 -10.641 1 98.94 121 CYS B O 1
ATOM 3232 N N . THR B 1 122 ? 0.694 -14.102 -10.258 1 98.88 122 THR B N 1
ATOM 3233 C CA . THR B 1 122 ? 1.122 -13.703 -8.922 1 98.88 122 THR B CA 1
ATOM 3234 C C . THR B 1 122 ? 2.082 -12.516 -8.992 1 98.88 122 THR B C 1
ATOM 3236 O O . THR B 1 122 ? 1.857 -11.492 -8.344 1 98.88 122 THR B O 1
ATOM 3239 N N . VAL B 1 123 ? 3.109 -12.648 -9.797 1 98.94 123 VAL B N 1
ATOM 3240 C CA . VAL B 1 123 ? 4.137 -11.617 -9.836 1 98.94 123 VAL B CA 1
ATOM 3241 C C . VAL B 1 123 ? 3.562 -10.344 -10.461 1 98.94 123 VAL B C 1
ATOM 3243 O O . VAL B 1 123 ? 3.756 -9.242 -9.938 1 98.94 123 VAL B O 1
ATOM 3246 N N . TRP B 1 124 ? 2.82 -10.469 -11.531 1 98.94 124 TRP B N 1
ATOM 3247 C CA . TRP B 1 124 ? 2.266 -9.289 -12.195 1 98.94 124 TRP B CA 1
ATOM 3248 C C . TRP B 1 124 ? 1.296 -8.555 -11.281 1 98.94 124 TRP B C 1
ATOM 3250 O O . TRP B 1 124 ? 1.357 -7.328 -11.156 1 98.94 124 TRP B O 1
ATOM 3260 N N . SER B 1 125 ? 0.378 -9.242 -10.609 1 98.88 125 SER B N 1
ATOM 3261 C CA . SER B 1 125 ? -0.638 -8.594 -9.789 1 98.88 125 SER B CA 1
ATOM 3262 C C . SER B 1 125 ? -0.007 -7.844 -8.617 1 98.88 125 SER B C 1
ATOM 3264 O O . SER B 1 125 ? -0.503 -6.793 -8.211 1 98.88 125 SER B O 1
ATOM 3266 N N . ASN B 1 126 ? 1.138 -8.352 -8.125 1 98.88 126 ASN B N 1
ATOM 3267 C CA . ASN B 1 126 ? 1.767 -7.715 -6.977 1 98.88 126 ASN B CA 1
ATOM 3268 C C . ASN B 1 126 ? 2.783 -6.66 -7.406 1 98.88 126 ASN B C 1
ATOM 3270 O O . ASN B 1 126 ? 2.67 -5.492 -7.027 1 98.88 126 ASN B O 1
ATOM 3274 N N . VAL B 1 127 ? 3.668 -6.988 -8.289 1 98.81 127 VAL B N 1
ATOM 3275 C CA . VAL B 1 127 ? 4.852 -6.184 -8.586 1 98.81 127 VAL B CA 1
ATOM 3276 C C . VAL B 1 127 ? 4.496 -5.086 -9.578 1 98.81 127 VAL B C 1
ATOM 3278 O O . VAL B 1 127 ? 4.973 -3.955 -9.461 1 98.81 127 VAL B O 1
ATOM 3281 N N . VAL B 1 128 ? 3.639 -5.383 -10.539 1 98.75 128 VAL B N 1
ATOM 3282 C CA . VAL B 1 128 ? 3.318 -4.43 -11.594 1 98.75 128 VAL B CA 1
ATOM 3283 C C . VAL B 1 128 ? 2.025 -3.695 -11.258 1 98.75 128 VAL B C 1
ATOM 3285 O O . VAL B 1 128 ? 2.014 -2.469 -11.141 1 98.75 128 VAL B O 1
ATOM 3288 N N . SER B 1 129 ? 0.986 -4.453 -11.055 1 98.38 129 SER B N 1
ATOM 3289 C CA . SER B 1 129 ? -0.321 -3.832 -10.859 1 98.38 129 SER B CA 1
ATOM 3290 C C . SER B 1 129 ? -0.392 -3.107 -9.516 1 98.38 129 SER B C 1
ATOM 3292 O O . SER B 1 129 ? -0.798 -1.944 -9.461 1 98.38 129 SER B O 1
ATOM 3294 N N . HIS B 1 130 ? 0.052 -3.74 -8.453 1 98.12 130 HIS B N 1
ATOM 3295 C CA . HIS B 1 130 ? -0.09 -3.186 -7.109 1 98.12 130 HIS B CA 1
ATOM 3296 C C . HIS B 1 130 ? 1.07 -2.254 -6.773 1 98.12 130 HIS B C 1
ATOM 3298 O O . HIS B 1 130 ? 0.856 -1.1 -6.398 1 98.12 130 HIS B O 1
ATOM 3304 N N . ASP B 1 131 ? 2.307 -2.744 -6.91 1 98.62 131 ASP B N 1
ATOM 3305 C CA . ASP B 1 131 ? 3.477 -2.016 -6.43 1 98.62 131 ASP B CA 1
ATOM 3306 C C . ASP B 1 131 ? 4 -1.057 -7.496 1 98.62 131 ASP B C 1
ATOM 3308 O O . ASP B 1 131 ? 4.812 -0.178 -7.203 1 98.62 131 ASP B O 1
ATOM 3312 N N . ARG B 1 132 ? 3.619 -1.22 -8.773 1 98.25 132 ARG B N 1
ATOM 3313 C CA . ARG B 1 132 ? 3.934 -0.309 -9.867 1 98.25 132 ARG B CA 1
ATOM 3314 C C . ARG B 1 132 ? 5.441 -0.166 -10.047 1 98.25 132 ARG B C 1
ATOM 3316 O O . ARG B 1 132 ? 5.961 0.951 -10.109 1 98.25 132 ARG B O 1
ATOM 3323 N N . LEU B 1 133 ? 6.121 -1.286 -10.078 1 98.81 133 LEU B N 1
ATOM 3324 C CA . LEU B 1 133 ? 7.547 -1.267 -10.391 1 98.81 133 LEU B CA 1
ATOM 3325 C C . LEU B 1 133 ? 7.801 -0.524 -11.703 1 98.81 133 LEU B C 1
ATOM 3327 O O . LEU B 1 133 ? 7.102 -0.75 -12.695 1 98.81 133 LEU B O 1
ATOM 3331 N N . ARG B 1 134 ? 8.812 0.408 -11.695 1 97.69 134 ARG B N 1
ATOM 3332 C CA . ARG B 1 134 ? 9.156 1.213 -12.867 1 97.69 134 ARG B CA 1
ATOM 3333 C C . ARG B 1 134 ? 10.594 0.954 -13.305 1 97.69 134 ARG B C 1
ATOM 3335 O O . ARG B 1 134 ? 11.414 0.503 -12.508 1 97.69 134 ARG B O 1
ATOM 3342 N N . ALA B 1 135 ? 10.75 1.213 -14.609 1 98.56 135 ALA B N 1
ATOM 3343 C CA . ALA B 1 135 ? 12.125 1.175 -15.117 1 98.56 135 ALA B CA 1
ATOM 3344 C C . ALA B 1 135 ? 13.039 2.059 -14.273 1 98.56 135 ALA B C 1
ATOM 3346 O O . ALA B 1 135 ? 12.664 3.166 -13.891 1 98.56 135 ALA B O 1
ATOM 3347 N N . GLY B 1 136 ? 14.211 1.521 -13.938 1 98.44 136 GLY B N 1
ATOM 3348 C CA . GLY B 1 136 ? 15.188 2.283 -13.18 1 98.44 136 GLY B CA 1
ATOM 3349 C C . GLY B 1 136 ? 15.094 2.053 -11.688 1 98.44 136 GLY B C 1
ATOM 3350 O O . GLY B 1 136 ? 16.016 2.396 -10.938 1 98.44 136 GLY B O 1
ATOM 3351 N N . GLU B 1 137 ? 14.062 1.45 -11.203 1 98.81 137 GLU B N 1
ATOM 3352 C CA . GLU B 1 137 ? 13.906 1.15 -9.789 1 98.81 137 GLU B CA 1
ATOM 3353 C C . GLU B 1 137 ? 14.641 -0.131 -9.406 1 98.81 137 GLU B C 1
ATOM 3355 O O . GLU B 1 137 ? 15 -0.926 -10.281 1 98.81 137 GLU B O 1
ATOM 3360 N N . THR B 1 138 ? 14.914 -0.247 -8.141 1 98.94 138 THR B N 1
ATOM 3361 C CA . THR B 1 138 ? 15.539 -1.449 -7.602 1 98.94 138 THR B CA 1
ATOM 3362 C C . THR B 1 138 ? 14.484 -2.418 -7.074 1 98.94 138 THR B C 1
ATOM 3364 O O . THR B 1 138 ? 13.609 -2.031 -6.297 1 98.94 138 THR B O 1
ATOM 3367 N N . PHE B 1 139 ? 14.609 -3.633 -7.562 1 98.94 139 PHE B N 1
ATOM 3368 C CA . PHE B 1 139 ? 13.656 -4.695 -7.258 1 98.94 139 PHE B CA 1
ATOM 3369 C C . PHE B 1 139 ? 14.336 -5.836 -6.512 1 98.94 139 PHE B C 1
ATOM 3371 O O . PHE B 1 139 ? 15.227 -6.492 -7.055 1 98.94 139 PHE B O 1
ATOM 3378 N N . LEU B 1 140 ? 13.914 -6.062 -5.191 1 99 140 LEU B N 1
ATOM 3379 C CA . LEU B 1 140 ? 14.453 -7.152 -4.387 1 99 140 LEU B CA 1
ATOM 3380 C C . LEU B 1 140 ? 13.508 -8.344 -4.371 1 99 140 LEU B C 1
ATOM 3382 O O . LEU B 1 140 ? 12.352 -8.219 -3.963 1 99 140 LEU B O 1
ATOM 3386 N N . VAL B 1 141 ? 14.016 -9.469 -4.789 1 98.94 141 VAL B N 1
ATOM 3387 C CA . VAL B 1 141 ? 13.25 -10.703 -4.855 1 98.94 141 VAL B CA 1
ATOM 3388 C C . VAL B 1 141 ? 13.805 -11.711 -3.848 1 98.94 141 VAL B C 1
ATOM 3390 O O . VAL B 1 141 ? 14.961 -12.117 -3.941 1 98.94 141 VAL B O 1
ATOM 3393 N N . HIS B 1 142 ? 12.984 -12.086 -2.898 1 98.88 142 HIS B N 1
ATOM 3394 C CA . HIS B 1 142 ? 13.391 -13.18 -2.023 1 98.88 142 HIS B CA 1
ATOM 3395 C C . HIS B 1 142 ? 12.969 -14.531 -2.598 1 98.88 142 HIS B C 1
ATOM 3397 O O . HIS B 1 142 ? 11.875 -14.664 -3.145 1 98.88 142 HIS B O 1
ATOM 3403 N N . GLY B 1 143 ? 13.836 -15.539 -2.406 1 97.81 143 GLY B N 1
ATOM 3404 C CA . GLY B 1 143 ? 13.539 -16.875 -2.922 1 97.81 143 GLY B CA 1
ATOM 3405 C C . GLY B 1 143 ? 13.688 -16.969 -4.43 1 97.81 143 GLY B C 1
ATOM 3406 O O . GLY B 1 143 ? 12.789 -17.469 -5.113 1 97.81 143 GLY B O 1
ATOM 3407 N N . GLY B 1 144 ? 14.836 -16.547 -4.883 1 98 144 GLY B N 1
ATOM 3408 C CA . GLY B 1 144 ? 15.047 -16.406 -6.312 1 98 144 GLY B CA 1
ATOM 3409 C C . GLY B 1 144 ? 14.938 -17.719 -7.062 1 98 144 GLY B C 1
ATOM 3410 O O . GLY B 1 144 ? 14.602 -17.734 -8.25 1 98 144 GLY B O 1
ATOM 3411 N N . GLY B 1 145 ? 15.227 -18.812 -6.391 1 97.75 145 GLY B N 1
ATOM 3412 C CA . GLY B 1 145 ? 15.25 -20.109 -7.066 1 97.75 145 GLY B CA 1
ATOM 3413 C C . GLY B 1 145 ? 13.867 -20.703 -7.254 1 97.75 145 GLY B C 1
ATOM 3414 O O . GLY B 1 145 ? 13.703 -21.688 -7.98 1 97.75 145 GLY B O 1
ATOM 3415 N N . SER B 1 146 ? 12.891 -20.156 -6.602 1 97.94 146 SER B N 1
ATOM 3416 C CA . SER B 1 146 ? 11.531 -20.672 -6.699 1 97.94 146 SER B CA 1
ATOM 3417 C C . SER B 1 146 ? 10.914 -20.344 -8.055 1 97.94 146 SER B C 1
ATOM 3419 O O . SER B 1 146 ? 11.484 -19.578 -8.836 1 97.94 146 SER B O 1
ATOM 3421 N N . GLY B 1 147 ? 9.758 -20.984 -8.359 1 98.38 147 GLY B N 1
ATOM 3422 C CA . GLY B 1 147 ? 9.016 -20.594 -9.547 1 98.38 147 GLY B CA 1
ATOM 3423 C C . GLY B 1 147 ? 8.703 -19.109 -9.594 1 98.38 147 GLY B C 1
ATOM 3424 O O . GLY B 1 147 ? 8.945 -18.453 -10.609 1 98.38 147 GLY B O 1
ATOM 3425 N N . ILE B 1 148 ? 8.234 -18.578 -8.461 1 98.5 148 ILE B N 1
ATOM 3426 C CA . ILE B 1 148 ? 7.93 -17.156 -8.344 1 98.5 148 ILE B CA 1
ATOM 34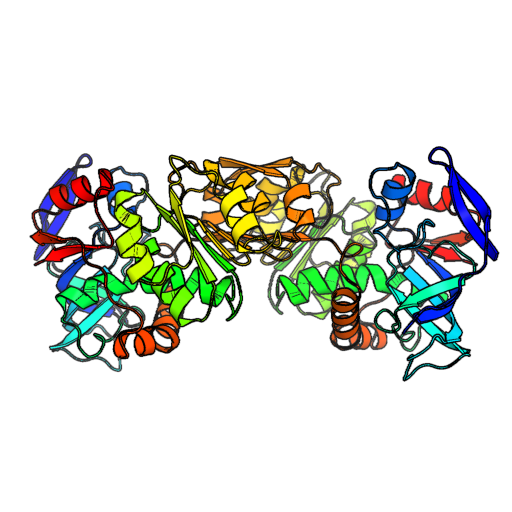27 C C . ILE B 1 148 ? 9.203 -16.328 -8.547 1 98.5 148 ILE B C 1
ATOM 3429 O O . ILE B 1 148 ? 9.211 -15.367 -9.32 1 98.5 148 ILE B O 1
ATOM 3433 N N . GLY B 1 149 ? 10.234 -16.781 -7.906 1 98.75 149 GLY B N 1
ATOM 3434 C CA . GLY B 1 149 ? 11.484 -16.031 -7.93 1 98.75 149 GLY B CA 1
ATOM 3435 C C . GLY B 1 149 ? 12.109 -15.953 -9.312 1 98.75 149 GLY B C 1
ATOM 3436 O O . GLY B 1 149 ? 12.508 -14.875 -9.758 1 98.75 149 GLY B O 1
ATOM 3437 N N . THR B 1 150 ? 12.195 -17.109 -9.984 1 98.88 150 THR B N 1
ATOM 3438 C CA . THR B 1 150 ? 12.805 -17.125 -11.312 1 98.88 150 THR B CA 1
ATOM 3439 C C . THR B 1 150 ? 12 -16.281 -12.289 1 98.88 150 THR B C 1
ATOM 3441 O O . THR B 1 150 ? 12.57 -15.57 -13.117 1 98.88 150 THR B O 1
ATOM 3444 N N . PHE B 1 151 ? 10.711 -16.344 -12.172 1 98.94 151 PHE B N 1
ATOM 3445 C CA . PHE B 1 151 ? 9.852 -15.531 -13.023 1 98.94 151 PHE B CA 1
ATOM 3446 C C . PHE B 1 151 ? 10.008 -14.055 -12.711 1 98.94 151 PHE B C 1
ATOM 3448 O O . PHE B 1 151 ? 10.141 -13.227 -13.617 1 98.94 151 PHE B O 1
ATOM 3455 N N . ALA B 1 152 ? 10.031 -13.703 -11.422 1 98.94 152 ALA B N 1
ATOM 3456 C CA . ALA B 1 152 ? 10.133 -12.312 -10.969 1 98.94 152 ALA B CA 1
ATOM 3457 C C . ALA B 1 152 ? 11.438 -11.68 -11.438 1 98.94 152 ALA B C 1
ATOM 3459 O O . ALA B 1 152 ? 11.461 -10.516 -11.836 1 98.94 152 ALA B O 1
ATOM 3460 N N . VAL B 1 153 ? 12.531 -12.414 -11.375 1 98.94 153 VAL B N 1
ATOM 3461 C CA . VAL B 1 153 ? 13.828 -11.922 -11.82 1 98.94 153 VAL B CA 1
ATOM 3462 C C . VAL B 1 153 ? 13.75 -11.531 -13.297 1 98.94 153 VAL B C 1
ATOM 3464 O O . VAL B 1 153 ? 14.117 -10.414 -13.672 1 98.94 153 VAL B O 1
ATOM 3467 N N . GLN B 1 154 ? 13.188 -12.414 -14.102 1 98.94 154 GLN B N 1
ATOM 3468 C CA . GLN B 1 154 ? 13.109 -12.156 -15.531 1 98.94 154 GLN B CA 1
ATOM 3469 C C . GLN B 1 154 ? 12.203 -10.969 -15.828 1 98.94 154 GLN B C 1
ATOM 3471 O O . GLN B 1 154 ? 12.547 -10.094 -16.625 1 98.94 154 GLN B O 1
ATOM 3476 N N . LEU B 1 155 ? 11.023 -10.953 -15.188 1 98.94 155 LEU B N 1
ATOM 3477 C CA . LEU B 1 155 ? 10.07 -9.875 -15.445 1 98.94 155 LEU B CA 1
ATOM 3478 C C . LEU B 1 155 ? 10.648 -8.531 -15.016 1 98.94 155 LEU B C 1
ATOM 3480 O O . LEU B 1 155 ? 10.539 -7.543 -15.742 1 98.94 155 LEU B O 1
ATOM 3484 N N . GLY B 1 156 ? 11.219 -8.477 -13.789 1 98.94 156 GLY B N 1
ATOM 3485 C CA . GLY B 1 156 ? 11.852 -7.25 -13.336 1 98.94 156 GLY B CA 1
ATOM 3486 C C . GLY B 1 156 ? 12.883 -6.711 -14.305 1 98.94 156 GLY B C 1
ATOM 3487 O O . GLY B 1 156 ? 12.891 -5.516 -14.609 1 98.94 156 GLY B O 1
ATOM 3488 N N . LYS B 1 157 ? 13.719 -7.664 -14.789 1 98.88 157 LYS B N 1
ATOM 3489 C CA . LYS B 1 157 ? 14.75 -7.273 -15.758 1 98.88 157 LYS B CA 1
ATOM 3490 C C . LYS B 1 157 ? 14.125 -6.742 -17.047 1 98.88 157 LYS B C 1
ATOM 3492 O O . LYS B 1 157 ? 14.539 -5.703 -17.562 1 98.88 157 LYS B O 1
ATOM 3497 N N . ALA B 1 158 ? 13.125 -7.422 -17.531 1 98.81 158 ALA B N 1
ATOM 3498 C CA . ALA B 1 158 ? 12.453 -7.031 -18.766 1 98.81 158 ALA B CA 1
ATOM 3499 C C . ALA B 1 158 ? 11.805 -5.656 -18.625 1 98.81 158 ALA B C 1
ATOM 3501 O O . ALA B 1 158 ? 11.688 -4.914 -19.594 1 98.81 158 ALA B O 1
ATOM 3502 N N . LEU B 1 159 ? 11.406 -5.258 -17.406 1 98.5 159 LEU B N 1
ATOM 3503 C CA . LEU B 1 159 ? 10.742 -3.986 -17.156 1 98.5 159 LEU B CA 1
ATOM 3504 C C . LEU B 1 159 ? 11.766 -2.869 -16.953 1 98.5 159 LEU B C 1
ATOM 3506 O O . LEU B 1 159 ? 11.398 -1.7 -16.828 1 98.5 159 LEU B O 1
ATOM 3510 N N . GLY B 1 160 ? 13.031 -3.229 -16.906 1 98.75 160 GLY B N 1
ATOM 3511 C CA . GLY B 1 160 ? 14.086 -2.229 -16.812 1 98.75 160 GLY B CA 1
ATOM 3512 C C . GLY B 1 160 ? 14.531 -1.954 -15.398 1 98.75 160 GLY B C 1
ATOM 3513 O O . GLY B 1 160 ? 15.18 -0.94 -15.125 1 98.75 160 GLY B O 1
ATOM 3514 N N . ALA B 1 161 ? 14.227 -2.818 -14.469 1 98.88 161 ALA B N 1
ATOM 3515 C CA . ALA B 1 161 ? 14.625 -2.648 -13.07 1 98.88 161 ALA B CA 1
ATOM 3516 C C . ALA B 1 161 ? 16.016 -3.211 -12.828 1 98.88 161 ALA B C 1
ATOM 3518 O O . ALA B 1 161 ? 16.531 -4.012 -13.625 1 98.88 161 ALA B O 1
ATOM 3519 N N . THR B 1 162 ? 16.688 -2.711 -11.805 1 98.94 162 THR B N 1
ATOM 3520 C CA . THR B 1 162 ? 17.828 -3.404 -11.203 1 98.94 162 THR B CA 1
ATOM 3521 C C . THR B 1 162 ? 17.344 -4.48 -10.234 1 98.94 162 THR B C 1
ATOM 3523 O O . THR B 1 162 ? 16.719 -4.172 -9.219 1 98.94 162 THR B O 1
ATOM 3526 N N . VAL B 1 163 ? 17.688 -5.707 -10.539 1 98.94 163 VAL B N 1
ATOM 3527 C CA . VAL B 1 163 ? 17.078 -6.812 -9.797 1 98.94 163 VAL B CA 1
ATOM 3528 C C . VAL B 1 163 ? 18.109 -7.41 -8.844 1 98.94 163 VAL B C 1
ATOM 3530 O O . VAL B 1 163 ? 19.172 -7.867 -9.273 1 98.94 163 VAL B O 1
ATOM 3533 N N . LEU B 1 164 ? 17.844 -7.398 -7.559 1 99 164 LEU B N 1
ATOM 3534 C CA . LEU B 1 164 ? 18.547 -8.125 -6.516 1 99 164 LEU B CA 1
ATOM 3535 C C . LEU B 1 164 ? 17.766 -9.352 -6.07 1 99 164 LEU B C 1
ATOM 3537 O O . LEU B 1 164 ? 16.531 -9.289 -5.934 1 99 164 LEU B O 1
ATOM 3541 N N . VAL B 1 165 ? 18.5 -10.453 -5.859 1 98.94 165 VAL B N 1
ATOM 3542 C CA . VAL B 1 165 ? 17.766 -11.688 -5.574 1 98.94 165 VAL B CA 1
ATOM 3543 C C . VAL B 1 165 ? 18.5 -12.477 -4.492 1 98.94 165 VAL B C 1
ATOM 3545 O O . VAL B 1 165 ? 19.734 -12.562 -4.496 1 98.94 165 VAL B O 1
ATOM 3548 N N . THR B 1 166 ? 17.75 -12.938 -3.514 1 98.88 166 THR B N 1
ATOM 3549 C CA . THR B 1 166 ? 18.328 -13.844 -2.527 1 98.88 166 THR B CA 1
ATOM 3550 C C . THR B 1 166 ? 18.125 -15.297 -2.938 1 98.88 166 THR B C 1
ATOM 3552 O O . THR B 1 166 ? 17.047 -15.656 -3.42 1 98.88 166 THR B O 1
ATOM 3555 N N . ALA B 1 167 ? 19.078 -16.125 -2.838 1 98.31 167 ALA B N 1
ATOM 3556 C CA . ALA B 1 167 ? 19.062 -17.562 -3.115 1 98.31 167 ALA B CA 1
ATOM 3557 C C . ALA B 1 167 ? 20.344 -18.234 -2.6 1 98.31 167 ALA B C 1
ATOM 3559 O O . ALA B 1 167 ? 21.312 -17.547 -2.262 1 98.31 167 ALA B O 1
ATOM 3560 N N . ARG B 1 168 ? 20.312 -19.547 -2.516 1 97 168 ARG B N 1
ATOM 3561 C CA . ARG B 1 168 ? 21.531 -20.266 -2.229 1 97 168 ARG B CA 1
ATOM 3562 C C . ARG B 1 168 ? 22.562 -20.078 -3.344 1 97 168 ARG B C 1
ATOM 3564 O O . ARG B 1 168 ? 22.188 -19.984 -4.52 1 97 168 ARG B O 1
ATOM 3571 N N . ALA B 1 169 ? 23.781 -20.125 -2.947 1 97.5 169 ALA B N 1
ATOM 3572 C CA . ALA B 1 169 ? 24.875 -19.828 -3.865 1 97.5 169 ALA B CA 1
ATOM 3573 C C . ALA B 1 169 ? 24.828 -20.734 -5.094 1 97.5 169 ALA B C 1
ATOM 3575 O O . ALA B 1 169 ? 25.156 -20.297 -6.203 1 97.5 169 ALA B O 1
ATOM 3576 N N . ALA B 1 170 ? 24.422 -21.953 -4.949 1 97.25 170 ALA B N 1
ATOM 3577 C CA . ALA B 1 170 ? 24.406 -22.938 -6.027 1 97.25 170 ALA B CA 1
ATOM 3578 C C . ALA B 1 170 ? 23.5 -22.484 -7.172 1 97.25 170 ALA B C 1
ATOM 3580 O O . ALA B 1 170 ? 23.625 -22.969 -8.297 1 97.25 170 ALA B O 1
ATOM 3581 N N . LYS B 1 171 ? 22.641 -21.5 -6.922 1 98.25 171 LYS B N 1
ATOM 3582 C CA . LYS B 1 171 ? 21.656 -21.078 -7.918 1 98.25 171 LYS B CA 1
ATOM 3583 C C . LYS B 1 171 ? 22.04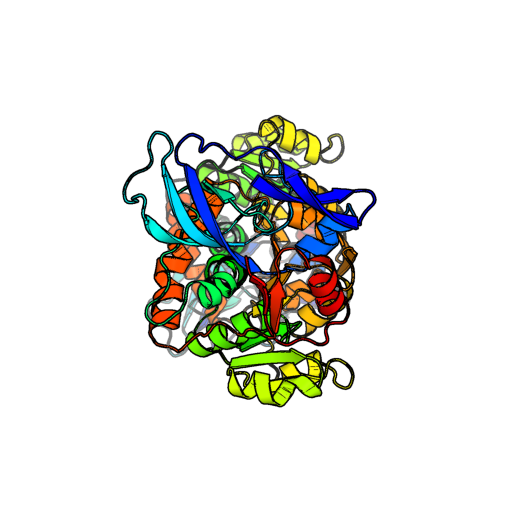7 -19.734 -8.531 1 98.25 171 LYS B C 1
ATOM 3585 O O . LYS B 1 171 ? 21.391 -19.266 -9.461 1 98.25 171 LYS B O 1
ATOM 3590 N N . HIS B 1 172 ? 23.141 -19.125 -8.094 1 98.62 172 HIS B N 1
ATOM 3591 C CA . HIS B 1 172 ? 23.469 -17.75 -8.422 1 98.62 172 HIS B CA 1
ATOM 3592 C C . HIS B 1 172 ? 23.75 -17.578 -9.914 1 98.62 172 HIS B C 1
ATOM 3594 O O . HIS B 1 172 ? 23.266 -16.641 -10.547 1 98.62 172 HIS B O 1
ATOM 3600 N N . GLU B 1 173 ? 24.5 -18.484 -10.469 1 98.69 173 GLU B N 1
ATOM 3601 C CA . GLU B 1 173 ? 24.875 -18.359 -11.875 1 98.69 173 GLU B CA 1
ATOM 3602 C C . GLU B 1 173 ? 23.656 -18.406 -12.781 1 98.69 173 GLU B C 1
ATOM 3604 O O . GLU B 1 173 ? 23.531 -17.594 -13.703 1 98.69 173 GLU B O 1
ATOM 3609 N N . ARG B 1 174 ? 22.766 -19.312 -12.453 1 98.5 174 ARG B N 1
ATOM 3610 C CA . ARG B 1 174 ? 21.547 -19.422 -13.25 1 98.5 174 ARG B CA 1
ATOM 3611 C C . ARG B 1 174 ? 20.672 -18.188 -13.086 1 98.5 174 ARG B C 1
ATOM 3613 O O . ARG B 1 174 ? 20.031 -17.734 -14.047 1 98.5 174 ARG B O 1
ATOM 3620 N N . LEU B 1 175 ? 20.625 -17.641 -11.922 1 98.88 175 LEU B N 1
ATOM 3621 C CA . LEU B 1 175 ? 19.812 -16.453 -11.672 1 98.88 175 LEU B CA 1
ATOM 3622 C C . LEU B 1 175 ? 20.391 -15.242 -12.383 1 98.88 175 LEU B C 1
ATOM 3624 O O . LEU B 1 175 ? 19.641 -14.406 -12.898 1 98.88 175 LEU B O 1
ATOM 3628 N N . ARG B 1 176 ? 21.719 -15.117 -12.445 1 98.88 176 ARG B N 1
ATOM 3629 C CA . ARG B 1 176 ? 22.344 -14.062 -13.227 1 98.88 176 ARG B CA 1
ATOM 3630 C C . ARG B 1 176 ? 22 -14.195 -14.703 1 98.88 176 ARG B C 1
ATOM 3632 O O . ARG B 1 176 ? 21.703 -13.195 -15.375 1 98.88 176 ARG B O 1
ATOM 3639 N N . ALA B 1 177 ? 22 -15.453 -15.141 1 98.75 177 ALA B N 1
ATOM 3640 C CA . ALA B 1 177 ? 21.672 -15.711 -16.547 1 98.75 177 ALA B CA 1
ATOM 3641 C C . ALA B 1 177 ? 20.234 -15.305 -16.844 1 98.75 177 ALA B C 1
ATOM 3643 O O . ALA B 1 177 ? 19.906 -14.953 -17.984 1 98.75 177 ALA B O 1
ATOM 3644 N N . LEU B 1 178 ? 19.438 -15.289 -15.789 1 98.81 178 LEU B N 1
ATOM 3645 C CA . LEU B 1 178 ? 18.047 -14.922 -15.969 1 98.81 178 LEU B CA 1
ATOM 3646 C C . LEU B 1 178 ? 17.859 -13.414 -15.867 1 98.81 178 LEU B C 1
ATOM 3648 O O . LEU B 1 178 ? 16.766 -12.898 -16.125 1 98.81 178 LEU B O 1
ATOM 3652 N N . GLY B 1 179 ? 18.844 -12.664 -15.391 1 98.75 179 GLY B N 1
ATOM 3653 C CA . GLY B 1 179 ? 18.75 -11.219 -15.414 1 98.75 179 GLY B CA 1
ATOM 3654 C C . GLY B 1 179 ? 19.031 -10.578 -14.07 1 98.75 179 GLY B C 1
ATOM 3655 O O . GLY B 1 179 ? 19.016 -9.352 -13.945 1 98.75 179 GLY B O 1
ATOM 3656 N N . ALA B 1 180 ? 19.328 -11.367 -13.07 1 98.94 180 ALA B N 1
ATOM 3657 C CA . ALA B 1 180 ? 19.656 -10.789 -11.766 1 98.94 180 ALA B CA 1
ATOM 3658 C C . ALA B 1 180 ? 20.938 -9.961 -11.836 1 98.94 180 ALA B C 1
ATOM 3660 O O . ALA B 1 180 ? 21.953 -10.422 -12.344 1 98.94 180 ALA B O 1
ATOM 3661 N N . ASP B 1 181 ? 20.844 -8.789 -11.336 1 98.88 181 ASP B N 1
ATOM 3662 C CA . ASP B 1 181 ? 22.016 -7.914 -11.32 1 98.88 181 ASP B CA 1
ATOM 3663 C C . ASP B 1 181 ? 22.906 -8.211 -10.117 1 98.88 181 ASP B C 1
ATOM 3665 O O . ASP B 1 181 ? 24.141 -8.117 -10.203 1 98.88 181 ASP B O 1
ATOM 3669 N N . VAL B 1 182 ? 22.281 -8.539 -9.023 1 98.88 182 VAL B N 1
ATOM 3670 C CA . VAL B 1 182 ? 23 -8.891 -7.797 1 98.88 182 VAL B CA 1
ATOM 3671 C C . VAL B 1 182 ? 22.375 -10.141 -7.18 1 98.88 182 VAL B C 1
ATOM 3673 O O . VAL B 1 182 ? 21.156 -10.227 -7.027 1 98.88 182 VAL B O 1
ATOM 3676 N N . THR B 1 183 ? 23.203 -11.148 -6.977 1 98.88 183 THR B N 1
ATOM 3677 C CA . THR B 1 183 ? 22.766 -12.336 -6.25 1 98.88 183 THR B CA 1
ATOM 3678 C C . THR B 1 183 ? 23.297 -12.312 -4.816 1 98.88 183 THR B C 1
ATOM 3680 O O . THR B 1 183 ? 24.422 -11.906 -4.57 1 98.88 183 THR B O 1
ATOM 3683 N N . ILE B 1 184 ? 22.422 -12.648 -3.875 1 98.88 184 ILE B N 1
ATOM 3684 C CA . ILE B 1 184 ? 22.719 -12.594 -2.449 1 98.88 184 ILE B CA 1
ATOM 3685 C C . ILE B 1 184 ? 22.516 -13.969 -1.824 1 98.88 184 ILE B C 1
ATOM 3687 O O . ILE B 1 184 ? 21.406 -14.492 -1.799 1 98.88 184 ILE B O 1
ATOM 3691 N N . ASP B 1 185 ? 23.609 -14.586 -1.312 1 98.5 185 ASP B N 1
ATOM 3692 C CA . ASP B 1 185 ? 23.484 -15.836 -0.562 1 98.5 185 ASP B CA 1
ATOM 3693 C C . ASP B 1 185 ? 22.953 -15.578 0.848 1 98.5 185 ASP B C 1
ATOM 3695 O O . ASP B 1 185 ? 23.703 -15.18 1.737 1 98.5 185 ASP B O 1
ATOM 3699 N N . TYR B 1 186 ? 21.672 -15.844 1.048 1 95 186 TYR B N 1
ATOM 3700 C CA . TYR B 1 186 ? 21.016 -15.469 2.301 1 95 186 TYR B CA 1
ATOM 3701 C C . TYR B 1 186 ? 21.578 -16.281 3.467 1 95 186 TYR B C 1
ATOM 3703 O O . TYR B 1 186 ? 21.328 -15.961 4.629 1 95 186 TYR B O 1
ATOM 3711 N N . GLN B 1 187 ? 22.375 -17.297 3.201 1 94.94 187 GLN B N 1
ATOM 3712 C CA . GLN B 1 187 ? 23 -18.094 4.254 1 94.94 187 GLN B CA 1
ATOM 3713 C C . GLN B 1 187 ? 24.281 -17.422 4.75 1 94.94 187 GLN B C 1
ATOM 3715 O O . GLN B 1 187 ? 24.688 -17.625 5.895 1 94.94 187 GLN B O 1
ATOM 3720 N N . GLU B 1 188 ? 24.828 -16.609 3.891 1 96.75 188 GLU B N 1
ATOM 3721 C CA . GLU B 1 188 ? 26.172 -16.109 4.203 1 96.75 188 GLU B CA 1
ATOM 3722 C C . GLU B 1 188 ? 26.203 -14.578 4.227 1 96.75 188 GLU B C 1
ATOM 3724 O O . GLU B 1 188 ? 27.125 -13.984 4.781 1 96.75 188 GLU B O 1
ATOM 3729 N N . GLN B 1 189 ? 25.25 -14.055 3.586 1 97.56 189 GLN B N 1
ATOM 3730 C CA . GLN B 1 189 ? 25.281 -12.602 3.412 1 97.56 189 GLN B CA 1
ATOM 3731 C C . GLN B 1 189 ? 24.078 -11.938 4.07 1 97.56 189 GLN B C 1
ATOM 3733 O O . GLN B 1 189 ? 23.031 -12.547 4.207 1 97.56 189 GLN B O 1
ATOM 3738 N N . ASP B 1 190 ? 24.312 -10.727 4.5 1 98.25 190 ASP B N 1
ATOM 3739 C CA . ASP B 1 190 ? 23.25 -9.844 4.957 1 98.25 190 ASP B CA 1
ATOM 3740 C C . ASP B 1 190 ? 22.609 -9.102 3.787 1 98.25 190 ASP B C 1
ATOM 3742 O O . ASP B 1 190 ? 23.219 -8.188 3.215 1 98.25 190 ASP B O 1
ATOM 3746 N N . PHE B 1 191 ? 21.359 -9.398 3.443 1 98.69 191 PHE B N 1
ATOM 3747 C CA . PHE B 1 191 ? 20.766 -8.828 2.238 1 98.69 191 PHE B CA 1
ATOM 3748 C C . PHE B 1 191 ? 20.531 -7.332 2.404 1 98.69 191 PHE B C 1
ATOM 3750 O O . PHE B 1 191 ? 20.469 -6.594 1.418 1 98.69 191 PHE B O 1
ATOM 3757 N N . VAL B 1 192 ? 20.328 -6.836 3.684 1 98.88 192 VAL B N 1
ATOM 3758 C CA . VAL B 1 192 ? 20.172 -5.398 3.898 1 98.88 192 VAL B CA 1
ATOM 3759 C C . VAL B 1 192 ? 21.438 -4.668 3.451 1 98.88 192 VAL B C 1
ATOM 3761 O O . VAL B 1 192 ? 21.359 -3.676 2.721 1 98.88 192 VAL B O 1
ATOM 3764 N N . ARG B 1 193 ? 22.562 -5.152 3.891 1 98.62 193 ARG B N 1
ATOM 3765 C CA . ARG B 1 193 ? 23.844 -4.562 3.492 1 98.62 193 ARG B CA 1
ATOM 3766 C C . ARG B 1 193 ? 24.047 -4.664 1.984 1 98.62 193 ARG B C 1
ATOM 3768 O O . ARG B 1 193 ? 24.5 -3.711 1.347 1 98.62 193 ARG B O 1
ATOM 3775 N N . ALA B 1 194 ? 23.719 -5.84 1.422 1 98.69 194 ALA B N 1
ATOM 3776 C CA . ALA B 1 194 ? 23.875 -6.039 -0.017 1 98.69 194 ALA B CA 1
ATOM 3777 C C . ALA B 1 194 ? 23.031 -5.039 -0.801 1 98.69 194 ALA B C 1
ATOM 3779 O O . ALA B 1 194 ? 23.484 -4.48 -1.801 1 98.69 194 ALA B O 1
ATOM 3780 N N . VAL B 1 195 ? 21.797 -4.77 -0.359 1 98.88 195 VAL B N 1
ATOM 3781 C CA . VAL B 1 195 ? 20.906 -3.824 -1.019 1 98.88 195 VAL B CA 1
ATOM 3782 C C . VAL B 1 195 ? 21.484 -2.412 -0.923 1 98.88 195 VAL B C 1
ATOM 3784 O O . VAL B 1 195 ? 21.516 -1.681 -1.915 1 98.88 195 VAL B O 1
ATOM 3787 N N . ARG B 1 196 ? 21.938 -2.029 0.266 1 98.56 196 ARG B N 1
ATOM 3788 C CA . ARG B 1 196 ? 22.516 -0.702 0.462 1 98.56 196 ARG B CA 1
ATOM 3789 C C . ARG B 1 196 ? 23.719 -0.493 -0.44 1 98.56 196 ARG B C 1
ATOM 3791 O O . ARG B 1 196 ? 23.859 0.559 -1.067 1 98.56 196 ARG B O 1
ATOM 3798 N N . ASP B 1 197 ? 24.562 -1.532 -0.483 1 98.5 197 ASP B N 1
ATOM 3799 C CA . ASP B 1 197 ? 25.75 -1.453 -1.32 1 98.5 197 ASP B CA 1
ATOM 3800 C C . ASP B 1 197 ? 25.375 -1.307 -2.795 1 98.5 197 ASP B C 1
ATOM 3802 O O . ASP B 1 197 ? 25.938 -0.47 -3.502 1 98.5 197 ASP B O 1
ATOM 3806 N N . ALA B 1 198 ? 24.391 -2.039 -3.215 1 98.5 198 ALA B N 1
ATOM 3807 C CA . ALA B 1 198 ? 24 -2.074 -4.625 1 98.5 198 ALA B CA 1
ATOM 3808 C C . ALA B 1 198 ? 23.297 -0.782 -5.035 1 98.5 198 ALA B C 1
ATOM 3810 O O . ALA B 1 198 ? 23.219 -0.464 -6.227 1 98.5 198 ALA B O 1
ATOM 3811 N N . THR B 1 199 ? 22.781 -0.014 -4.078 1 98.62 199 THR B N 1
ATOM 3812 C CA . THR B 1 199 ? 21.938 1.138 -4.41 1 98.62 199 THR B CA 1
ATOM 3813 C C . THR B 1 199 ? 22.594 2.432 -3.939 1 98.62 199 THR B C 1
ATOM 3815 O O . THR B 1 199 ? 21.969 3.488 -3.93 1 98.62 199 THR B O 1
ATOM 3818 N N . GLY B 1 200 ? 23.844 2.34 -3.473 1 98.06 200 GLY B N 1
ATOM 3819 C CA . GLY B 1 200 ? 24.5 3.518 -2.924 1 98.06 200 GLY B CA 1
ATOM 3820 C C . GLY B 1 200 ? 23.828 4.047 -1.674 1 98.06 200 GLY B C 1
ATOM 3821 O O . GLY B 1 200 ? 23.75 5.262 -1.467 1 98.06 200 GLY B O 1
ATOM 3822 N N . GLY B 1 201 ? 23.188 3.143 -0.986 1 98.31 201 GLY B N 1
ATOM 3823 C CA . GLY B 1 201 ? 22.578 3.492 0.288 1 98.31 201 GLY B CA 1
ATOM 3824 C C . GLY B 1 201 ? 21.109 3.809 0.174 1 98.31 201 GLY B C 1
ATOM 3825 O O . GLY B 1 201 ? 20.406 3.939 1.187 1 98.31 201 GLY B O 1
ATOM 3826 N N . ARG B 1 202 ? 20.484 3.932 -0.98 1 98.19 202 ARG B N 1
ATOM 3827 C CA . ARG B 1 202 ? 19.109 4.363 -1.169 1 98.19 202 ARG B CA 1
ATOM 3828 C C . ARG B 1 202 ? 18.125 3.299 -0.691 1 98.19 202 ARG B C 1
ATOM 3830 O O . ARG B 1 202 ? 17.125 3.611 -0.036 1 98.19 202 ARG B O 1
ATOM 3837 N N . GLY B 1 203 ? 18.344 1.972 -1.092 1 98.88 203 GLY B N 1
ATOM 3838 C CA . GLY B 1 203 ? 17.469 0.87 -0.744 1 98.88 203 GLY B CA 1
ATOM 3839 C C . GLY B 1 203 ? 16.641 0.375 -1.915 1 98.88 203 GLY B C 1
ATOM 3840 O O . GLY B 1 203 ? 16.766 0.887 -3.029 1 98.88 203 GLY B O 1
ATOM 3841 N N . ALA B 1 204 ? 15.82 -0.623 -1.643 1 98.94 204 ALA B N 1
ATOM 3842 C CA . ALA B 1 204 ? 14.977 -1.237 -2.662 1 98.94 204 ALA B CA 1
ATOM 3843 C C . ALA B 1 204 ? 13.641 -0.502 -2.785 1 98.94 204 ALA B C 1
ATOM 3845 O O . ALA B 1 204 ? 13.039 -0.123 -1.776 1 98.94 204 ALA B O 1
ATOM 3846 N N . ASP B 1 205 ? 13.172 -0.308 -4.027 1 98.94 205 ASP B N 1
ATOM 3847 C CA . ASP B 1 205 ? 11.891 0.344 -4.273 1 98.94 205 ASP B CA 1
ATOM 3848 C C . ASP B 1 205 ? 10.734 -0.637 -4.098 1 98.94 205 ASP B C 1
ATOM 3850 O O . ASP B 1 205 ? 9.664 -0.266 -3.602 1 98.94 205 ASP B O 1
ATOM 3854 N N . VAL B 1 206 ? 10.93 -1.857 -4.543 1 98.94 206 VAL B N 1
ATOM 3855 C CA . VAL B 1 206 ? 9.922 -2.906 -4.426 1 98.94 206 VAL B CA 1
ATOM 3856 C C . VAL B 1 206 ? 10.562 -4.184 -3.887 1 98.94 206 VAL B C 1
ATOM 3858 O O . VAL B 1 206 ? 11.656 -4.566 -4.312 1 98.94 206 VAL B O 1
ATOM 3861 N N . VAL B 1 207 ? 9.953 -4.785 -2.904 1 99 207 VAL B N 1
ATOM 3862 C CA . VAL B 1 207 ? 10.375 -6.066 -2.348 1 99 207 VAL B CA 1
ATOM 3863 C C . VAL B 1 207 ? 9.258 -7.098 -2.521 1 99 207 VAL B C 1
ATOM 3865 O O . VAL B 1 207 ? 8.125 -6.867 -2.102 1 99 207 VAL B O 1
ATOM 3868 N N . LEU B 1 208 ? 9.523 -8.164 -3.213 1 98.94 208 LEU B N 1
ATOM 3869 C CA . LEU B 1 208 ? 8.648 -9.328 -3.26 1 98.94 208 LEU B CA 1
ATOM 3870 C C . LEU B 1 208 ? 9.102 -10.391 -2.268 1 98.94 208 LEU B C 1
ATOM 3872 O O . LEU B 1 208 ? 10.188 -10.961 -2.412 1 98.94 208 LEU B O 1
ATOM 3876 N N . ASP B 1 209 ? 8.242 -10.664 -1.299 1 98.88 209 ASP B N 1
ATOM 3877 C CA . ASP B 1 209 ? 8.68 -11.438 -0.144 1 98.88 209 ASP B CA 1
ATOM 3878 C C . ASP B 1 209 ? 7.828 -12.703 0.021 1 98.88 209 ASP B C 1
ATOM 3880 O O . ASP B 1 209 ? 6.625 -12.617 0.271 1 98.88 209 ASP B O 1
ATOM 3884 N N . ILE B 1 210 ? 8.438 -13.859 -0.076 1 98 210 ILE B N 1
ATOM 3885 C CA . ILE B 1 210 ? 7.738 -15.125 0.147 1 98 210 ILE B CA 1
ATOM 3886 C C . ILE B 1 210 ? 8.062 -15.648 1.543 1 98 210 ILE B C 1
ATOM 3888 O O . ILE B 1 210 ? 7.602 -16.734 1.929 1 98 210 ILE B O 1
ATOM 3892 N N . ILE B 1 211 ? 8.852 -14.883 2.359 1 97.75 211 ILE B N 1
ATOM 3893 C CA . ILE B 1 211 ? 9.359 -15.352 3.648 1 97.75 211 ILE B CA 1
ATOM 3894 C C . ILE B 1 211 ? 8.422 -14.891 4.762 1 97.75 211 ILE B C 1
ATOM 3896 O O . ILE B 1 211 ? 8.07 -15.672 5.648 1 97.75 211 ILE B O 1
ATOM 3900 N N . GLY B 1 212 ? 8.047 -13.586 4.75 1 98 212 GLY B N 1
ATOM 3901 C CA . GLY B 1 212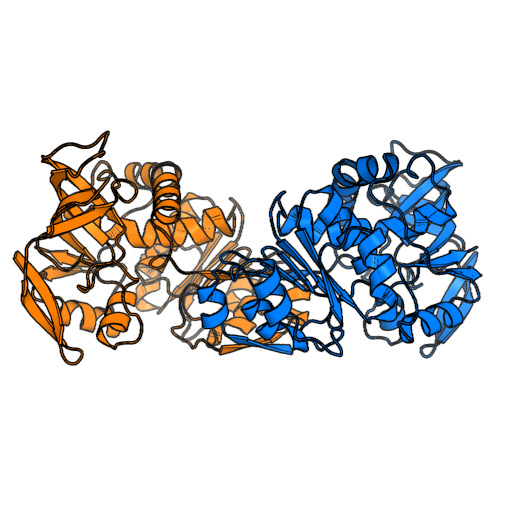 ? 7.09 -13.086 5.723 1 98 212 GLY B CA 1
ATOM 3902 C C . GLY B 1 212 ? 7.742 -12.578 6.996 1 98 212 GLY B C 1
ATOM 3903 O O . GLY B 1 212 ? 8.68 -11.781 6.945 1 98 212 GLY B O 1
ATOM 3904 N N . ALA B 1 213 ? 7.312 -13.047 8.141 1 98.38 213 ALA B N 1
ATOM 3905 C CA . ALA B 1 213 ? 7.582 -12.539 9.484 1 98.38 213 ALA B CA 1
ATOM 3906 C C . ALA B 1 213 ? 9.078 -12.352 9.711 1 98.38 213 ALA B C 1
ATOM 3908 O O . ALA B 1 213 ? 9.523 -11.266 10.094 1 98.38 213 ALA B O 1
ATOM 3909 N N . LYS B 1 214 ? 9.852 -13.359 9.391 1 98 214 LYS B N 1
ATOM 3910 C CA . LYS B 1 214 ? 11.289 -13.375 9.68 1 98 214 LYS B CA 1
ATOM 3911 C C . LYS B 1 214 ? 12 -12.219 8.977 1 98 214 LYS B C 1
ATOM 3913 O O . LYS B 1 214 ? 13 -11.703 9.484 1 98 214 LYS B O 1
ATOM 3918 N N . TYR B 1 215 ? 11.469 -11.766 7.855 1 98.62 215 TYR B N 1
ATOM 3919 C CA . TYR B 1 215 ? 12.164 -10.781 7.035 1 98.62 215 TYR B CA 1
ATOM 3920 C C . TYR B 1 215 ? 11.5 -9.414 7.141 1 98.62 215 TYR B C 1
ATOM 3922 O O . TYR B 1 215 ? 12.016 -8.422 6.605 1 98.62 215 TYR B O 1
ATOM 3930 N N . LEU B 1 216 ? 10.438 -9.273 7.898 1 98.81 216 LEU B N 1
ATOM 3931 C CA . LEU B 1 216 ? 9.641 -8.055 7.84 1 98.81 216 LEU B CA 1
ATOM 3932 C C . LEU B 1 216 ? 10.469 -6.844 8.25 1 98.81 216 LEU B C 1
ATOM 3934 O O . LEU B 1 216 ? 10.602 -5.887 7.48 1 98.81 216 LEU B O 1
ATOM 3938 N N . ALA B 1 217 ? 11.086 -6.871 9.438 1 98.81 217 ALA B N 1
ATOM 3939 C CA . ALA B 1 217 ? 11.859 -5.734 9.93 1 98.81 217 ALA B CA 1
ATOM 3940 C C . ALA B 1 217 ? 13.047 -5.445 9.016 1 98.81 217 ALA B C 1
ATOM 3942 O O . ALA B 1 217 ? 13.359 -4.285 8.734 1 98.81 217 ALA B O 1
ATOM 3943 N N . ARG B 1 218 ? 13.703 -6.488 8.555 1 98.75 218 ARG B N 1
ATOM 3944 C CA . ARG B 1 218 ? 14.883 -6.34 7.703 1 98.75 218 ARG B CA 1
ATOM 3945 C C . ARG B 1 218 ? 14.5 -5.82 6.324 1 98.75 218 ARG B C 1
ATOM 3947 O O . ARG B 1 218 ? 15.242 -5.043 5.719 1 98.75 218 ARG B O 1
ATOM 3954 N N . ASN B 1 219 ? 13.336 -6.293 5.824 1 98.94 219 ASN B N 1
ATOM 3955 C CA . ASN B 1 219 ? 12.82 -5.727 4.578 1 98.94 219 ASN B CA 1
ATOM 3956 C C . ASN B 1 219 ? 12.594 -4.223 4.699 1 98.94 219 ASN B C 1
ATOM 3958 O O . ASN B 1 219 ? 12.93 -3.463 3.789 1 98.94 219 ASN B O 1
ATOM 3962 N N . ILE B 1 220 ? 12.031 -3.766 5.789 1 98.94 220 ILE B N 1
ATOM 3963 C CA . ILE B 1 220 ? 11.781 -2.346 6.008 1 98.94 220 ILE B CA 1
ATOM 3964 C C . ILE B 1 220 ? 13.109 -1.59 6.07 1 98.94 220 ILE B C 1
ATOM 3966 O O . ILE B 1 220 ? 13.242 -0.515 5.48 1 98.94 220 ILE B O 1
ATOM 3970 N N . GLU B 1 221 ? 14.094 -2.168 6.727 1 98.88 221 GLU B N 1
ATOM 3971 C CA . GLU B 1 221 ? 15.422 -1.568 6.789 1 98.88 221 GLU B CA 1
ATOM 3972 C C . GLU B 1 221 ? 16.016 -1.408 5.395 1 98.88 221 GLU B C 1
ATOM 3974 O O . GLU B 1 221 ? 16.719 -0.427 5.121 1 98.88 221 GLU B O 1
ATOM 3979 N N . ALA B 1 222 ? 15.688 -2.275 4.492 1 98.88 222 ALA B N 1
ATOM 3980 C CA . ALA B 1 222 ? 16.297 -2.324 3.166 1 98.88 222 ALA B CA 1
ATOM 3981 C C . ALA B 1 222 ? 15.523 -1.455 2.178 1 98.88 222 ALA B C 1
ATOM 3983 O O . ALA B 1 222 ? 15.914 -1.326 1.016 1 98.88 222 ALA B O 1
ATOM 3984 N N . LEU B 1 223 ? 14.445 -0.799 2.596 1 98.88 223 LEU B N 1
ATOM 3985 C CA . LEU B 1 223 ? 13.562 -0.073 1.692 1 98.88 223 LEU B CA 1
ATOM 3986 C C . LEU B 1 223 ? 14.164 1.273 1.307 1 98.88 223 LEU B C 1
ATOM 3988 O O . LEU B 1 223 ? 14.812 1.926 2.127 1 98.88 223 LEU B O 1
ATOM 3992 N N . ALA B 1 224 ? 13.953 1.635 0.094 1 98.81 224 ALA B N 1
ATOM 3993 C CA . ALA B 1 224 ? 14.109 3.025 -0.326 1 98.81 224 ALA B CA 1
ATOM 3994 C C . ALA B 1 224 ? 12.969 3.887 0.191 1 98.81 224 ALA B C 1
ATOM 3996 O O . ALA B 1 224 ? 11.914 3.369 0.565 1 98.81 224 ALA B O 1
ATOM 3997 N N . PRO B 1 225 ? 13.141 5.203 0.276 1 98.12 225 PRO B N 1
ATOM 3998 C CA . PRO B 1 225 ? 11.992 6.062 0.554 1 98.12 225 PRO B CA 1
ATOM 3999 C C . PRO B 1 225 ? 10.836 5.828 -0.415 1 98.12 225 PRO B C 1
ATOM 4001 O O . PRO B 1 225 ? 11.039 5.797 -1.632 1 98.12 225 PRO B O 1
ATOM 4004 N N . GLY B 1 226 ? 9.664 5.625 0.148 1 98 226 GLY B N 1
ATOM 4005 C CA . GLY B 1 226 ? 8.508 5.348 -0.684 1 98 226 GLY B CA 1
ATOM 4006 C C . GLY B 1 226 ? 8.43 3.9 -1.137 1 98 226 GLY B C 1
ATOM 4007 O O . GLY B 1 226 ? 7.641 3.564 -2.023 1 98 226 GLY B O 1
ATOM 4008 N N . GLY B 1 227 ? 9.312 3.029 -0.54 1 98.81 227 GLY B N 1
ATOM 4009 C CA . GLY B 1 227 ? 9.383 1.635 -0.947 1 98.81 227 GLY B CA 1
ATOM 4010 C C . GLY B 1 227 ? 8.141 0.842 -0.599 1 98.81 227 GLY B C 1
ATOM 4011 O O . GLY B 1 227 ? 7.387 1.224 0.299 1 98.81 227 GLY B O 1
ATOM 4012 N N . ARG B 1 228 ? 7.902 -0.268 -1.279 1 98.88 228 ARG B N 1
ATOM 4013 C CA . ARG B 1 228 ? 6.742 -1.138 -1.131 1 98.88 228 ARG B CA 1
ATOM 4014 C C . ARG B 1 228 ? 7.164 -2.592 -0.946 1 98.88 228 ARG B C 1
ATOM 4016 O O . ARG B 1 228 ? 8.023 -3.09 -1.675 1 98.88 228 ARG B O 1
ATOM 4023 N N . ILE B 1 229 ? 6.617 -3.205 0.043 1 98.94 229 ILE B N 1
ATOM 4024 C CA . ILE B 1 229 ? 6.836 -4.625 0.306 1 98.94 229 ILE B CA 1
ATOM 4025 C C . ILE B 1 229 ? 5.547 -5.402 0.046 1 98.94 229 ILE B C 1
ATOM 4027 O O . ILE B 1 229 ? 4.512 -5.125 0.657 1 98.94 229 ILE B O 1
ATOM 4031 N N . SER B 1 230 ? 5.574 -6.336 -0.836 1 98.94 230 SER B N 1
ATOM 4032 C CA . SER B 1 230 ? 4.48 -7.281 -1.027 1 98.94 230 SER B CA 1
ATOM 4033 C C . SER B 1 230 ? 4.832 -8.656 -0.47 1 98.94 230 SER B C 1
ATOM 4035 O O . SER B 1 230 ? 5.727 -9.328 -0.986 1 98.94 230 SER B O 1
ATOM 4037 N N . VAL B 1 231 ? 4.133 -9.047 0.543 1 98.88 231 VAL B N 1
ATOM 4038 C CA . VAL B 1 231 ? 4.324 -10.352 1.163 1 98.88 231 VAL B CA 1
ATOM 4039 C C . VAL B 1 231 ? 3.328 -11.352 0.577 1 98.88 231 VAL B C 1
ATOM 4041 O O . VAL B 1 231 ? 2.113 -11.156 0.682 1 98.88 231 VAL B O 1
ATOM 4044 N N . ILE B 1 232 ? 3.844 -12.453 0.007 1 98.25 232 ILE B N 1
ATOM 4045 C CA . ILE B 1 232 ? 2.947 -13.367 -0.693 1 98.25 232 ILE B CA 1
ATOM 4046 C C . ILE B 1 232 ? 3.113 -14.781 -0.138 1 98.25 232 ILE B C 1
ATOM 4048 O O . ILE B 1 232 ? 2.539 -15.734 -0.668 1 98.25 232 ILE B O 1
ATOM 4052 N N . GLY B 1 233 ? 3.922 -14.945 0.873 1 96.81 233 GLY B N 1
ATOM 4053 C CA . GLY B 1 233 ? 4.156 -16.203 1.558 1 96.81 233 GLY B CA 1
ATOM 4054 C C . GLY B 1 233 ? 4.691 -16.031 2.967 1 96.81 233 GLY B C 1
ATOM 4055 O O . GLY B 1 233 ? 5.098 -14.93 3.35 1 96.81 233 GLY B O 1
ATOM 4056 N N . PHE B 1 234 ? 4.676 -17.094 3.713 1 96.62 234 PHE B N 1
ATOM 4057 C CA . PHE B 1 234 ? 5.008 -17.031 5.133 1 96.62 234 PHE B CA 1
ATOM 4058 C C . PHE B 1 234 ? 6.012 -18.109 5.508 1 96.62 234 PHE B C 1
ATOM 4060 O O . PHE B 1 234 ? 5.891 -18.734 6.562 1 96.62 234 PHE B O 1
ATOM 4067 N N . GLN B 1 235 ? 6.934 -18.406 4.621 1 93.69 235 GLN B N 1
ATOM 4068 C CA . GLN B 1 235 ? 7.891 -19.484 4.863 1 93.69 235 GLN B CA 1
ATOM 4069 C C . GLN B 1 235 ? 8.68 -19.234 6.145 1 93.69 235 GLN B C 1
ATOM 4071 O O . GLN B 1 235 ? 9.188 -20.188 6.758 1 93.69 235 GLN B O 1
ATOM 4076 N N . GLY B 1 236 ? 8.828 -17.984 6.551 1 95.62 236 GLY B N 1
ATOM 4077 C CA . GLY B 1 236 ? 9.523 -17.609 7.77 1 95.62 236 GLY B CA 1
ATOM 4078 C C . GLY B 1 236 ? 8.586 -17.203 8.891 1 95.62 236 GLY B C 1
ATOM 4079 O O . GLY B 1 236 ? 8.992 -16.5 9.82 1 95.62 236 GLY B O 1
ATOM 4080 N N . GLY B 1 237 ? 7.312 -17.469 8.758 1 96.94 237 GLY B N 1
ATOM 4081 C CA . GLY B 1 237 ? 6.336 -17.141 9.781 1 96.94 237 GLY B CA 1
ATOM 4082 C C . GLY B 1 237 ? 5.344 -16.078 9.352 1 96.94 237 GLY B C 1
ATOM 4083 O O . GLY B 1 237 ? 5.566 -15.383 8.359 1 96.94 237 GLY B O 1
ATOM 4084 N N . ALA B 1 238 ? 4.242 -15.984 10.125 1 97.81 238 ALA B N 1
ATOM 4085 C CA . ALA B 1 238 ? 3.131 -15.133 9.703 1 97.81 238 ALA B CA 1
ATOM 4086 C C . ALA B 1 238 ? 2.961 -13.953 10.656 1 97.81 238 ALA B C 1
ATOM 4088 O O . ALA B 1 238 ? 2.234 -13.008 10.352 1 97.81 238 ALA B O 1
ATOM 4089 N N . ARG B 1 239 ? 3.58 -13.961 11.812 1 98.44 239 ARG B N 1
ATOM 4090 C CA . ARG B 1 239 ? 3.41 -12.898 12.797 1 98.44 239 ARG B CA 1
ATOM 4091 C C . ARG B 1 239 ? 4.758 -12.305 13.195 1 98.44 239 ARG B C 1
ATOM 4093 O O . ARG B 1 239 ? 5.684 -13.039 13.547 1 98.44 239 ARG B O 1
ATOM 4100 N N . ALA B 1 240 ? 4.801 -11.023 13.055 1 98.31 240 ALA B N 1
ATOM 4101 C CA . ALA B 1 240 ? 6.027 -10.32 13.422 1 98.31 240 ALA B CA 1
ATOM 4102 C C . ALA B 1 240 ? 5.711 -8.938 13.992 1 98.31 240 ALA B C 1
ATOM 4104 O O . ALA B 1 240 ? 4.602 -8.43 13.82 1 98.31 240 ALA B O 1
ATOM 4105 N N . GLU B 1 241 ? 6.652 -8.43 14.75 1 98.5 241 GLU B N 1
ATOM 4106 C CA . GLU B 1 241 ? 6.52 -7.043 15.188 1 98.5 241 GLU B CA 1
ATOM 4107 C C . GLU B 1 241 ? 6.695 -6.082 14.016 1 98.5 241 GLU B C 1
ATOM 4109 O O . GLU B 1 241 ? 7.621 -6.234 13.211 1 98.5 241 GLU B O 1
ATOM 4114 N N . LEU B 1 242 ? 5.789 -5.184 13.828 1 98.81 242 LEU B N 1
ATOM 4115 C CA . LEU B 1 242 ? 5.91 -4.07 12.891 1 98.81 242 LEU B CA 1
ATOM 4116 C C . LEU B 1 242 ? 6.254 -2.779 13.625 1 98.81 242 LEU B C 1
ATOM 4118 O O . LEU B 1 242 ? 5.5 -2.34 14.5 1 98.81 242 LEU B O 1
ATOM 4122 N N . ASP B 1 243 ? 7.426 -2.225 13.398 1 98.81 243 ASP B N 1
ATOM 4123 C CA . ASP B 1 243 ? 7.793 -0.885 13.852 1 98.81 243 ASP B CA 1
ATOM 4124 C C . ASP B 1 243 ? 7.277 0.179 12.883 1 98.81 243 ASP B C 1
ATOM 4126 O O . ASP B 1 243 ? 7.906 0.457 11.859 1 98.81 243 ASP B O 1
ATOM 4130 N N . LEU B 1 244 ? 6.184 0.825 13.227 1 98.69 244 LEU B N 1
ATOM 4131 C CA . LEU B 1 244 ? 5.543 1.815 12.367 1 98.69 244 LEU B CA 1
ATOM 4132 C C . LEU B 1 244 ? 6.438 3.037 12.188 1 98.69 244 LEU B C 1
ATOM 4134 O O . LEU B 1 244 ? 6.375 3.705 11.148 1 98.69 244 LEU B O 1
ATOM 4138 N N . GLY B 1 245 ? 7.219 3.369 13.188 1 98.12 245 GLY B N 1
ATOM 4139 C CA . GLY B 1 245 ? 8.18 4.453 13.039 1 98.12 245 GLY B CA 1
ATOM 4140 C C . GLY B 1 245 ? 9.234 4.18 11.992 1 98.12 245 GLY B C 1
ATOM 4141 O O . GLY B 1 245 ? 9.57 5.055 11.188 1 98.12 245 GLY B O 1
ATOM 4142 N N . ALA B 1 246 ? 9.781 2.922 12.039 1 98.56 246 ALA B N 1
ATOM 4143 C CA . ALA B 1 246 ? 10.758 2.531 11.023 1 98.56 246 ALA B CA 1
ATOM 4144 C C . ALA B 1 246 ? 10.141 2.557 9.625 1 98.56 246 ALA B C 1
ATOM 4146 O O . ALA B 1 246 ? 10.773 2.996 8.664 1 98.56 246 ALA B O 1
ATOM 4147 N N . LEU B 1 247 ? 8.891 2.08 9.516 1 98.81 247 LEU B N 1
ATOM 4148 C CA . LEU B 1 247 ? 8.203 2.115 8.234 1 98.81 247 LEU B CA 1
ATOM 4149 C C . LEU B 1 247 ? 7.969 3.551 7.777 1 98.81 247 LEU B C 1
ATOM 4151 O O . LEU B 1 247 ? 8.141 3.873 6.602 1 98.81 247 LEU B O 1
ATOM 4155 N N . MET B 1 248 ? 7.625 4.43 8.711 1 98.25 248 MET B N 1
ATOM 4156 C CA . MET B 1 248 ? 7.363 5.836 8.398 1 98.25 248 MET B CA 1
ATOM 4157 C C . MET B 1 248 ? 8.625 6.523 7.891 1 98.25 248 MET B C 1
ATOM 4159 O O . MET B 1 248 ? 8.555 7.359 6.984 1 98.25 248 MET B O 1
ATOM 4163 N N . ALA B 1 249 ? 9.742 6.199 8.523 1 97.31 249 ALA B N 1
ATOM 4164 C CA . ALA B 1 249 ? 11.008 6.797 8.109 1 97.31 249 ALA B CA 1
ATOM 4165 C C . ALA B 1 249 ? 11.258 6.562 6.621 1 97.31 249 ALA B C 1
ATOM 4167 O O . ALA B 1 249 ? 11.93 7.363 5.965 1 97.31 249 ALA B O 1
ATOM 4168 N N . LYS B 1 250 ? 10.633 5.473 6.117 1 98.31 250 LYS B N 1
ATOM 4169 C CA . LYS B 1 250 ? 10.758 5.148 4.699 1 98.31 250 LYS B CA 1
ATOM 4170 C C . LYS B 1 250 ? 9.523 5.609 3.92 1 98.31 250 LYS B C 1
ATOM 4172 O O . LYS B 1 250 ? 9.5 5.539 2.689 1 98.31 250 LYS B O 1
ATOM 4177 N N . ARG B 1 251 ? 8.531 6.145 4.66 1 98.56 251 ARG B N 1
ATOM 4178 C CA . ARG B 1 251 ? 7.219 6.305 4.039 1 98.56 251 ARG B CA 1
ATOM 4179 C C . ARG B 1 251 ? 6.836 5.062 3.238 1 98.56 251 ARG B C 1
ATOM 4181 O O . ARG B 1 251 ? 6.441 5.164 2.076 1 98.56 251 ARG B O 1
ATOM 4188 N N . GLY B 1 252 ? 6.969 3.916 3.887 1 98.81 252 GLY B N 1
ATOM 4189 C CA . GLY B 1 252 ? 6.879 2.627 3.219 1 98.81 252 GLY B CA 1
ATOM 4190 C C . GLY B 1 252 ? 5.5 2.004 3.307 1 98.81 252 GLY B C 1
ATOM 4191 O O . GLY B 1 252 ? 4.652 2.461 4.074 1 98.81 252 GLY B O 1
ATOM 4192 N N . THR B 1 253 ? 5.262 0.983 2.508 1 98.88 253 THR B N 1
ATOM 4193 C CA . THR B 1 253 ? 4.02 0.225 2.432 1 98.88 253 THR B CA 1
ATOM 4194 C C . THR B 1 253 ? 4.293 -1.273 2.533 1 98.88 253 THR B C 1
ATOM 4196 O O . THR B 1 253 ? 5.246 -1.776 1.938 1 98.88 253 THR B O 1
ATOM 4199 N N . VAL B 1 254 ? 3.5 -1.932 3.311 1 98.94 254 VAL B N 1
ATOM 4200 C CA . VAL B 1 254 ? 3.49 -3.389 3.395 1 98.94 254 VAL B CA 1
ATOM 4201 C C . VAL B 1 254 ? 2.121 -3.92 2.977 1 98.94 254 VAL B C 1
ATOM 4203 O O . VAL B 1 254 ? 1.091 -3.451 3.465 1 98.94 254 VAL B O 1
ATOM 4206 N N . SER B 1 255 ? 2.084 -4.809 2.062 1 98.88 255 SER B N 1
ATOM 4207 C CA . SER B 1 255 ? 0.858 -5.508 1.695 1 98.88 255 SER B CA 1
ATOM 4208 C C . SER B 1 255 ? 1.033 -7.02 1.806 1 98.88 255 SER B C 1
ATOM 4210 O O . SER B 1 255 ? 2.156 -7.527 1.767 1 98.88 255 SER B O 1
ATOM 4212 N N . SER B 1 256 ? 0.039 -7.672 2.094 1 98.81 256 SER B N 1
ATOM 4213 C CA . SER B 1 256 ? -0.041 -9.125 2.041 1 98.81 256 SER B CA 1
ATOM 4214 C C . SER B 1 256 ? -1.19 -9.586 1.15 1 98.81 256 SER B C 1
ATOM 4216 O O . SER B 1 256 ? -2.34 -9.195 1.362 1 98.81 256 SER B O 1
ATOM 4218 N N . THR B 1 257 ? -0.853 -10.414 0.096 1 97.62 257 THR B N 1
ATOM 4219 C CA . THR B 1 257 ? -1.877 -10.734 -0.892 1 97.62 257 THR B CA 1
ATOM 4220 C C . THR B 1 257 ? -1.845 -12.219 -1.244 1 97.62 257 THR B C 1
ATOM 4222 O O . THR B 1 257 ? -0.851 -12.898 -0.988 1 97.62 257 THR B O 1
ATOM 4225 N N . SER B 1 258 ? -2.979 -12.672 -1.726 1 96.44 258 SER B N 1
ATOM 4226 C CA . SER B 1 258 ? -3.125 -14.023 -2.273 1 96.44 258 SER B CA 1
ATOM 4227 C C . SER B 1 258 ? -3.854 -13.992 -3.613 1 96.44 258 SER B C 1
ATOM 4229 O O . SER B 1 258 ? -4.547 -13.023 -3.93 1 96.44 258 SER B O 1
ATOM 4231 N N . LEU B 1 259 ? -3.635 -15 -4.355 1 98.06 259 LEU B N 1
ATOM 4232 C CA . LEU B 1 259 ? -4.23 -15.109 -5.684 1 98.06 259 LEU B CA 1
ATOM 4233 C C . LEU B 1 259 ? -5.379 -16.109 -5.684 1 98.06 259 LEU B C 1
ATOM 4235 O O . LEU B 1 259 ? -6.473 -15.805 -6.168 1 98.06 259 LEU B O 1
ATOM 4239 N N . ARG B 1 260 ? -5.258 -17.25 -5.062 1 97.81 260 ARG B N 1
ATOM 4240 C CA . ARG B 1 260 ? -6.148 -18.406 -5.156 1 97.81 260 ARG B CA 1
ATOM 4241 C C . ARG B 1 260 ? -7.559 -18.047 -4.699 1 97.81 260 ARG B C 1
ATOM 4243 O O . ARG B 1 260 ? -8.539 -18.406 -5.359 1 97.81 260 ARG B O 1
ATOM 4250 N N . ALA B 1 261 ? -7.645 -17.312 -3.65 1 95.88 261 ALA B N 1
ATOM 4251 C CA . ALA B 1 261 ? -8.922 -17.078 -2.982 1 95.88 261 ALA B CA 1
ATOM 4252 C C . ALA B 1 261 ? -9.688 -15.938 -3.633 1 95.88 261 ALA B C 1
ATOM 4254 O O . ALA B 1 261 ? -10.836 -15.664 -3.275 1 95.88 261 ALA B O 1
ATOM 4255 N N . ARG B 1 262 ? -9.062 -15.203 -4.547 1 97.62 262 ARG B N 1
ATOM 4256 C CA . ARG B 1 262 ? -9.742 -14.086 -5.191 1 97.62 262 ARG B CA 1
ATOM 4257 C C . ARG B 1 262 ? -10.977 -14.555 -5.949 1 97.62 262 ARG B C 1
ATOM 4259 O O . ARG B 1 262 ? -10.992 -15.648 -6.512 1 97.62 262 ARG B O 1
ATOM 4266 N N . PRO B 1 263 ? -12.023 -13.695 -6.008 1 96.94 263 PRO B N 1
ATOM 4267 C CA . PRO B 1 263 ? -13.188 -14.016 -6.84 1 96.94 263 PRO B CA 1
ATOM 4268 C C . PRO B 1 263 ? -12.836 -14.133 -8.32 1 96.94 263 PRO B C 1
ATOM 4270 O O . PRO B 1 263 ? -11.875 -13.523 -8.781 1 96.94 263 PRO B O 1
ATOM 4273 N N . VAL B 1 264 ? -13.633 -14.883 -9.039 1 97.81 264 VAL B N 1
ATOM 4274 C CA . VAL B 1 264 ? -13.398 -15.203 -10.445 1 97.81 264 VAL B CA 1
ATOM 4275 C C . VAL B 1 264 ? -13.242 -13.914 -11.25 1 97.81 264 VAL B C 1
ATOM 4277 O O . VAL B 1 264 ? -12.312 -13.789 -12.055 1 97.81 264 VAL B O 1
ATOM 4280 N N . PRO B 1 265 ? -14.078 -12.852 -11.016 1 98 265 PRO B N 1
ATOM 4281 C CA . PRO B 1 265 ? -13.898 -11.641 -11.82 1 98 265 PRO B CA 1
ATOM 4282 C C . PRO B 1 265 ? -12.547 -10.969 -11.586 1 98 265 PRO B C 1
ATOM 4284 O O . PRO B 1 265 ? -11.961 -10.422 -12.523 1 98 265 PRO B O 1
ATOM 4287 N N . GLU B 1 266 ? -12.07 -11.031 -10.344 1 98 266 GLU B N 1
ATOM 4288 C CA . GLU B 1 266 ? -10.766 -10.445 -10.047 1 98 266 GLU B CA 1
ATOM 4289 C C . GLU B 1 266 ? -9.641 -11.25 -10.703 1 98 266 GLU B C 1
ATOM 4291 O O . GLU B 1 266 ? -8.719 -10.672 -11.273 1 98 266 GLU B O 1
ATOM 4296 N N . LYS B 1 267 ? -9.719 -12.578 -10.602 1 98.69 267 LYS B N 1
ATOM 4297 C CA . LYS B 1 267 ? -8.719 -13.406 -11.266 1 98.69 267 LYS B CA 1
ATOM 4298 C C . LYS B 1 267 ? -8.75 -13.203 -12.773 1 98.69 267 LYS B C 1
ATOM 4300 O O . LYS B 1 267 ? -7.703 -13.18 -13.43 1 98.69 267 LYS B O 1
ATOM 4305 N N . SER B 1 268 ? -9.969 -13.023 -13.32 1 98.75 268 SER B N 1
ATOM 4306 C CA . SER B 1 268 ? -10.094 -12.773 -14.75 1 98.75 268 SER B CA 1
ATOM 4307 C C . SER B 1 268 ? -9.414 -11.469 -15.148 1 98.75 268 SER B C 1
ATOM 4309 O O . SER B 1 268 ? -8.773 -11.398 -16.203 1 98.75 268 SER B O 1
ATOM 4311 N N . ARG B 1 269 ? -9.539 -10.445 -14.312 1 98.62 269 ARG B N 1
ATOM 4312 C CA . ARG B 1 269 ? -8.891 -9.164 -14.578 1 98.62 269 ARG B CA 1
ATOM 4313 C C . ARG B 1 269 ? -7.371 -9.297 -14.531 1 98.62 269 ARG B C 1
ATOM 4315 O O . ARG B 1 269 ? -6.668 -8.719 -15.359 1 98.62 269 ARG B O 1
ATOM 4322 N N . ILE B 1 270 ? -6.914 -10.039 -13.578 1 98.88 270 ILE B N 1
ATOM 4323 C CA . ILE B 1 270 ? -5.48 -10.273 -13.461 1 98.88 270 ILE B CA 1
ATOM 4324 C C . ILE B 1 270 ? -4.973 -11.008 -14.695 1 98.88 270 ILE B C 1
ATOM 4326 O O . ILE B 1 270 ? -3.959 -10.633 -15.281 1 98.88 270 ILE B O 1
ATOM 4330 N N . VAL B 1 271 ? -5.699 -12.055 -15.125 1 98.94 271 VAL B N 1
ATOM 4331 C CA . VAL B 1 271 ? -5.324 -12.836 -16.297 1 98.94 271 VAL B CA 1
ATOM 4332 C C . VAL B 1 271 ? -5.309 -11.938 -17.531 1 98.94 271 VAL B C 1
ATOM 4334 O O . VAL B 1 271 ? -4.406 -12.039 -18.375 1 98.94 271 VAL B O 1
ATOM 4337 N N . ALA B 1 272 ? -6.254 -11.062 -17.641 1 98.88 272 ALA B N 1
ATOM 4338 C CA . ALA B 1 272 ? -6.297 -10.125 -18.766 1 98.88 272 ALA B CA 1
ATOM 4339 C C . ALA B 1 272 ? -5.078 -9.203 -18.75 1 98.88 272 ALA B C 1
ATOM 4341 O O . ALA B 1 272 ? -4.492 -8.93 -19.797 1 98.88 272 ALA B O 1
ATOM 4342 N N . GLY B 1 273 ? -4.707 -8.719 -17.547 1 98.88 273 GLY B N 1
ATOM 4343 C CA . GLY B 1 273 ? -3.51 -7.902 -17.422 1 98.88 273 GLY B CA 1
ATOM 4344 C C . GLY B 1 273 ? -2.242 -8.641 -17.828 1 98.88 273 GLY B C 1
ATOM 4345 O O . GLY B 1 273 ? -1.381 -8.086 -18.5 1 98.88 273 GLY B O 1
ATOM 4346 N N . VAL B 1 274 ? -2.156 -9.852 -17.422 1 98.88 274 VAL B N 1
ATOM 4347 C CA . VAL B 1 274 ? -1.014 -10.703 -17.75 1 98.88 274 VAL B CA 1
ATOM 4348 C C . VAL B 1 274 ? -0.95 -10.922 -19.266 1 98.88 274 VAL B C 1
ATOM 4350 O O . VAL B 1 274 ? 0.117 -10.797 -19.875 1 98.88 274 VAL B O 1
ATOM 4353 N N . ARG B 1 275 ? -2.055 -11.234 -19.828 1 98.75 275 ARG B N 1
ATOM 4354 C CA . ARG B 1 275 ? -2.105 -11.438 -21.266 1 98.75 275 ARG B CA 1
ATOM 4355 C C . ARG B 1 275 ? -1.617 -10.195 -22.016 1 98.75 275 ARG B C 1
ATOM 4357 O O . ARG B 1 275 ? -0.854 -10.305 -22.969 1 98.75 275 ARG B O 1
ATOM 4364 N N . GLU B 1 276 ? -1.987 -9.062 -21.531 1 98.69 276 GLU B N 1
ATOM 4365 C CA . GLU B 1 276 ? -1.694 -7.805 -22.203 1 98.69 276 GLU B CA 1
ATOM 4366 C C . GLU B 1 276 ? -0.242 -7.391 -22 1 98.69 276 GLU B C 1
ATOM 4368 O O . GLU B 1 276 ? 0.424 -6.938 -22.922 1 98.69 276 GLU B O 1
ATOM 4373 N N . GLN B 1 277 ? 0.271 -7.648 -20.797 1 98.69 277 GLN B N 1
ATOM 4374 C CA . GLN B 1 277 ? 1.516 -6.961 -20.469 1 98.69 277 GLN B CA 1
ATOM 4375 C C . GLN B 1 277 ? 2.668 -7.949 -20.312 1 98.69 277 GLN B C 1
ATOM 4377 O O . GLN B 1 277 ? 3.836 -7.559 -20.359 1 98.69 277 GLN B O 1
ATOM 4382 N N . VAL B 1 278 ? 2.377 -9.227 -20.125 1 98.62 278 VAL B N 1
ATOM 4383 C CA . VAL B 1 278 ? 3.436 -10.195 -19.844 1 98.62 278 VAL B CA 1
ATOM 4384 C C . VAL B 1 278 ? 3.596 -11.125 -21.047 1 98.62 278 VAL B C 1
ATOM 4386 O O . VAL B 1 278 ? 4.719 -11.469 -21.438 1 98.62 278 VAL B O 1
ATOM 4389 N N . TRP B 1 279 ? 2.539 -11.531 -21.688 1 98.5 279 TRP B N 1
ATOM 4390 C CA . TRP B 1 279 ? 2.557 -12.539 -22.75 1 98.5 279 TRP B CA 1
ATOM 4391 C C . TRP B 1 279 ? 3.396 -12.07 -23.938 1 98.5 279 TRP B C 1
ATOM 4393 O O . TRP B 1 279 ? 4.117 -12.867 -24.547 1 98.5 279 TRP B O 1
ATOM 4403 N N . PRO B 1 280 ? 3.352 -10.703 -24.297 1 98.19 280 PRO B N 1
ATOM 4404 C CA . PRO B 1 280 ? 4.242 -10.258 -25.375 1 98.19 280 PRO B CA 1
ATOM 4405 C C . PRO B 1 280 ? 5.719 -10.438 -25.031 1 98.19 280 PRO B C 1
ATOM 4407 O O . PRO B 1 280 ? 6.535 -10.711 -25.922 1 98.19 280 PRO B O 1
ATOM 4410 N N . LEU B 1 281 ? 6.07 -10.305 -23.734 1 98.56 281 LEU B N 1
ATOM 4411 C CA . LEU B 1 281 ? 7.449 -10.516 -23.297 1 98.56 281 LEU B CA 1
ATOM 4412 C C . LEU B 1 281 ? 7.84 -11.984 -23.406 1 98.56 281 LEU B C 1
ATOM 4414 O O . LEU B 1 281 ? 8.977 -12.305 -23.75 1 98.56 281 LEU B O 1
ATOM 4418 N N . VAL B 1 282 ? 6.898 -12.836 -23.078 1 98.56 282 VAL B N 1
ATOM 4419 C CA . VAL B 1 282 ? 7.133 -14.273 -23.203 1 98.56 282 VAL B CA 1
ATOM 4420 C C . VAL B 1 282 ? 7.316 -14.648 -24.672 1 98.56 282 VAL B C 1
ATOM 4422 O O . VAL B 1 282 ? 8.258 -15.359 -25.031 1 98.56 282 VAL B O 1
ATOM 4425 N N . ALA B 1 283 ? 6.445 -14.117 -25.516 1 97.06 283 ALA B N 1
ATOM 4426 C CA . ALA B 1 283 ? 6.504 -14.398 -26.938 1 97.06 283 ALA B CA 1
ATOM 4427 C C . ALA B 1 283 ? 7.82 -13.906 -27.547 1 97.06 283 ALA B C 1
ATOM 4429 O O . ALA B 1 283 ? 8.359 -14.523 -28.453 1 97.06 283 ALA B O 1
ATOM 4430 N N . ALA B 1 284 ? 8.383 -12.852 -26.984 1 97.12 284 ALA B N 1
ATOM 4431 C CA . ALA B 1 284 ? 9.625 -12.25 -27.469 1 97.12 284 ALA B CA 1
ATOM 4432 C C . ALA B 1 284 ? 10.844 -12.953 -26.875 1 97.12 284 ALA B C 1
ATOM 4434 O O . ALA B 1 284 ? 11.977 -12.641 -27.234 1 97.12 284 ALA B O 1
ATOM 4435 N N . GLY B 1 285 ? 10.641 -13.812 -25.969 1 97.12 285 GLY B N 1
ATOM 4436 C CA . GLY B 1 285 ? 11.727 -14.57 -25.375 1 97.12 285 GLY B CA 1
ATOM 4437 C C . GLY B 1 285 ? 12.422 -13.82 -24.25 1 97.12 285 GLY B C 1
ATOM 4438 O O . GLY B 1 285 ? 13.469 -14.258 -23.766 1 97.12 285 GLY B O 1
ATOM 4439 N N . LEU B 1 286 ? 11.859 -12.727 -23.812 1 98.06 286 LEU B N 1
ATOM 4440 C CA . LEU B 1 286 ? 12.438 -11.938 -22.734 1 98.06 286 LEU B CA 1
ATOM 4441 C C . LEU B 1 286 ? 12.125 -12.562 -21.375 1 98.06 286 LEU B C 1
ATOM 4443 O O . LEU B 1 286 ? 12.852 -12.344 -20.406 1 98.06 286 LEU B O 1
ATOM 4447 N N . VAL B 1 287 ? 11.031 -13.266 -21.281 1 98.56 287 VAL B N 1
ATOM 4448 C CA . VAL B 1 287 ? 10.656 -14.086 -20.141 1 98.56 287 VAL B CA 1
ATOM 4449 C C . VAL B 1 287 ? 10.375 -15.516 -20.578 1 98.56 287 VAL B C 1
ATOM 4451 O O . VAL B 1 287 ? 9.594 -15.742 -21.516 1 98.56 287 VAL B O 1
ATOM 4454 N N . LYS B 1 288 ? 11.016 -16.422 -19.938 1 98.38 288 LYS B N 1
ATOM 4455 C CA . LYS B 1 288 ? 10.875 -17.828 -20.328 1 98.38 288 LYS B CA 1
ATOM 4456 C C . LYS B 1 288 ? 10.422 -18.688 -19.141 1 98.38 288 LYS B C 1
ATOM 4458 O O . LYS B 1 288 ? 10.719 -18.375 -18 1 98.38 288 LYS B O 1
ATOM 4463 N N . PRO B 1 289 ? 9.648 -19.703 -19.469 1 98.69 289 PRO B N 1
ATOM 4464 C CA . PRO B 1 289 ? 9.406 -20.672 -18.391 1 98.69 289 PRO B CA 1
ATOM 4465 C C . PRO B 1 289 ? 10.68 -21.375 -17.922 1 98.69 289 PRO B C 1
ATOM 4467 O O . PRO B 1 289 ? 11.469 -21.828 -18.75 1 98.69 289 PRO B O 1
ATOM 4470 N N . ILE B 1 290 ? 10.945 -21.422 -16.688 1 98.81 290 ILE B N 1
ATOM 4471 C CA . ILE B 1 290 ? 12.078 -22.125 -16.109 1 98.81 290 ILE B CA 1
ATOM 4472 C C . ILE B 1 290 ? 11.602 -23.422 -15.43 1 98.81 290 ILE B C 1
ATOM 4474 O O . ILE B 1 290 ? 11 -23.375 -14.352 1 98.81 290 ILE B O 1
ATOM 4478 N N . ILE B 1 291 ? 11.867 -24.5 -16.078 1 98.88 291 ILE B N 1
ATOM 4479 C CA . ILE B 1 291 ? 11.383 -25.812 -15.625 1 98.88 291 ILE B CA 1
ATOM 4480 C C . ILE B 1 291 ? 12.547 -26.656 -15.117 1 98.88 291 ILE B C 1
ATOM 4482 O O . ILE B 1 291 ? 13.508 -26.906 -15.852 1 98.88 291 ILE B O 1
ATOM 4486 N N . HIS B 1 292 ? 12.438 -27.016 -13.875 1 98.69 292 HIS B N 1
ATOM 4487 C CA . HIS B 1 292 ? 13.484 -27.828 -13.273 1 98.69 292 HIS B CA 1
ATOM 4488 C C . HIS B 1 292 ? 13.383 -29.281 -13.742 1 98.69 292 HIS B C 1
ATOM 4490 O O . HIS B 1 292 ? 14.367 -29.859 -14.203 1 98.69 292 HIS B O 1
ATOM 4496 N N . THR B 1 293 ? 12.211 -29.844 -13.594 1 98.56 293 THR B N 1
ATOM 4497 C CA . THR B 1 293 ? 11.984 -31.234 -13.969 1 98.56 293 THR B CA 1
ATOM 4498 C C . THR B 1 293 ? 10.492 -31.516 -14.125 1 98.56 293 THR B C 1
ATOM 4500 O O . THR B 1 293 ? 9.664 -30.641 -13.859 1 98.56 293 THR B O 1
ATOM 4503 N N . THR B 1 294 ? 10.219 -32.688 -14.703 1 98.81 294 THR B N 1
ATOM 4504 C CA . THR B 1 294 ? 8.836 -33.125 -14.859 1 98.81 294 THR B CA 1
ATOM 4505 C C . THR B 1 294 ? 8.633 -34.5 -14.211 1 98.81 294 THR B C 1
ATOM 4507 O O . THR B 1 294 ? 9.586 -35.281 -14.047 1 98.81 294 THR B O 1
ATOM 4510 N N . PHE B 1 295 ? 7.438 -34.75 -13.742 1 98.81 295 PHE B N 1
ATOM 4511 C CA . PHE B 1 295 ? 6.973 -36.031 -13.234 1 98.81 295 PHE B CA 1
ATOM 4512 C C . PHE B 1 295 ? 5.652 -36.438 -13.883 1 98.81 295 PHE B C 1
ATOM 4514 O O . PHE B 1 295 ? 4.887 -35.562 -14.32 1 98.81 295 PHE B O 1
ATOM 4521 N N . PRO B 1 296 ? 5.402 -37.781 -13.938 1 98.62 296 PRO B N 1
ATOM 4522 C CA . PRO B 1 296 ? 4.016 -38.156 -14.234 1 98.62 296 PRO B CA 1
ATOM 4523 C C . PRO B 1 296 ? 3.027 -37.594 -13.203 1 98.62 296 PRO B C 1
ATOM 4525 O O . PRO B 1 296 ? 3.334 -37.562 -12.008 1 98.62 296 PRO B O 1
ATOM 4528 N N . LEU B 1 297 ? 1.911 -37.156 -13.688 1 98.31 297 LEU B N 1
ATOM 4529 C CA . LEU B 1 297 ? 0.878 -36.594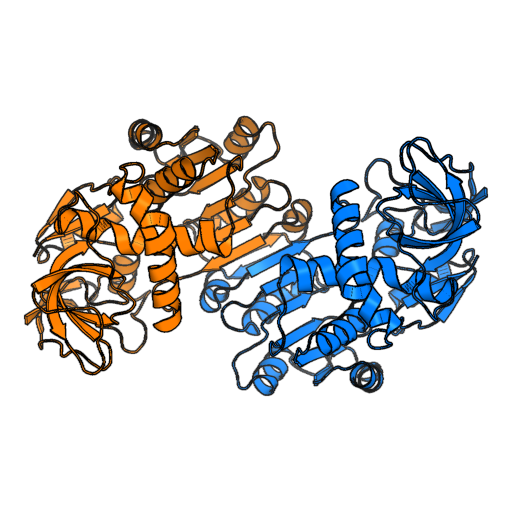 -12.82 1 98.31 297 LEU B CA 1
ATOM 4530 C C . LEU B 1 297 ? 0.566 -37.531 -11.672 1 98.31 297 LEU B C 1
ATOM 4532 O O . LEU B 1 297 ? 0.4 -37.094 -10.531 1 98.31 297 LEU B O 1
ATOM 4536 N N . ALA B 1 298 ? 0.607 -38.812 -11.93 1 97.69 298 ALA B N 1
ATOM 4537 C CA . ALA B 1 298 ? 0.307 -39.812 -10.914 1 97.69 298 ALA B CA 1
ATOM 4538 C C . ALA B 1 298 ? 1.381 -39.844 -9.828 1 97.69 298 ALA B C 1
ATOM 4540 O O . ALA B 1 298 ? 1.163 -40.406 -8.742 1 97.69 298 ALA B O 1
ATOM 4541 N N . GLU B 1 299 ? 2.525 -39.281 -10.117 1 98.25 299 GLU B N 1
ATOM 4542 C CA . GLU B 1 299 ? 3.639 -39.25 -9.18 1 98.25 299 GLU B CA 1
ATOM 4543 C C . GLU B 1 299 ? 3.775 -37.875 -8.531 1 98.25 299 GLU B C 1
ATOM 4545 O O . GLU B 1 299 ? 4.887 -37.438 -8.242 1 98.25 299 GLU B O 1
ATOM 4550 N N . ALA B 1 300 ? 2.662 -37.219 -8.352 1 98.56 300 ALA B N 1
ATOM 4551 C CA . ALA B 1 300 ? 2.643 -35.875 -7.785 1 98.56 300 ALA B CA 1
ATOM 4552 C C . ALA B 1 300 ? 3.307 -35.875 -6.41 1 98.56 300 ALA B C 1
ATOM 4554 O O . ALA B 1 300 ? 3.918 -34.875 -6.023 1 98.56 300 ALA B O 1
ATOM 4555 N N . ALA B 1 301 ? 3.229 -36.969 -5.652 1 98.25 301 ALA B N 1
ATOM 4556 C CA . ALA B 1 301 ? 3.834 -37.031 -4.324 1 98.25 301 ALA B CA 1
ATOM 4557 C C . ALA B 1 301 ? 5.348 -36.844 -4.402 1 98.25 301 ALA B C 1
ATOM 4559 O O . ALA B 1 301 ? 5.945 -36.156 -3.57 1 98.25 301 ALA B O 1
ATOM 4560 N N . GLN B 1 302 ? 5.941 -37.469 -5.363 1 98.06 302 GLN B N 1
ATOM 4561 C CA . GLN B 1 302 ? 7.383 -37.344 -5.562 1 98.06 302 GLN B CA 1
ATOM 4562 C C . GLN B 1 302 ? 7.758 -35.906 -5.949 1 98.06 302 GLN B C 1
ATOM 4564 O O . GLN B 1 302 ? 8.766 -35.375 -5.484 1 98.06 302 GLN B O 1
ATOM 4569 N N . ALA B 1 303 ? 6.961 -35.375 -6.781 1 98.5 303 ALA B N 1
ATOM 4570 C CA . ALA B 1 303 ? 7.195 -33.969 -7.195 1 98.5 303 ALA B CA 1
ATOM 4571 C C . ALA B 1 303 ? 7.121 -33.031 -6 1 98.5 303 ALA B C 1
ATOM 4573 O O . ALA B 1 303 ? 7.957 -32.125 -5.859 1 98.5 303 ALA B O 1
ATOM 4574 N N . GLN B 1 304 ? 6.121 -33.219 -5.133 1 98.38 304 GLN B N 1
ATOM 4575 C CA . GLN B 1 304 ? 5.98 -32.344 -3.957 1 98.38 304 GLN B CA 1
ATOM 4576 C C . GLN B 1 304 ? 7.152 -32.531 -2.998 1 98.38 304 GLN B C 1
ATOM 4578 O O . GLN B 1 304 ? 7.578 -31.594 -2.338 1 98.38 304 GLN B O 1
ATOM 4583 N N . ARG B 1 305 ? 7.703 -33.75 -2.867 1 97.88 305 ARG B N 1
ATOM 4584 C CA . ARG B 1 305 ? 8.883 -34 -2.039 1 97.88 305 ARG B CA 1
ATOM 4585 C C . ARG B 1 305 ? 10.078 -33.219 -2.551 1 97.88 305 ARG B C 1
ATOM 4587 O O . ARG B 1 305 ? 10.852 -32.656 -1.761 1 97.88 305 ARG B O 1
ATOM 4594 N N . LEU B 1 306 ? 10.172 -33.219 -3.857 1 97.62 306 LEU B N 1
ATOM 4595 C CA . LEU B 1 306 ? 11.25 -32.406 -4.434 1 97.62 306 LEU B CA 1
ATOM 4596 C C . LEU B 1 306 ? 11.078 -30.938 -4.086 1 97.62 306 LEU B C 1
ATOM 4598 O O . LEU B 1 306 ? 12.047 -30.281 -3.713 1 97.62 306 LEU B O 1
ATOM 4602 N N . MET B 1 307 ? 9.898 -30.406 -4.176 1 96.56 307 MET B N 1
ATOM 4603 C CA . MET B 1 307 ? 9.641 -29.016 -3.83 1 96.56 307 MET B CA 1
ATOM 4604 C C . MET B 1 307 ? 9.977 -28.75 -2.365 1 96.56 307 MET B C 1
ATOM 4606 O O . MET B 1 307 ? 10.555 -27.719 -2.035 1 96.56 307 MET B O 1
ATOM 4610 N N . GLU B 1 308 ? 9.648 -29.656 -1.509 1 94.75 308 GLU B N 1
ATOM 4611 C CA . GLU B 1 308 ? 9.906 -29.516 -0.079 1 94.75 308 GLU B CA 1
ATOM 4612 C C . GLU B 1 308 ? 11.398 -29.391 0.202 1 94.75 308 GLU B C 1
ATOM 4614 O O . GLU B 1 308 ? 11.805 -28.688 1.137 1 94.75 308 GLU B O 1
ATOM 4619 N N . SER B 1 309 ? 12.203 -30.062 -0.618 1 93.19 309 SER B N 1
ATOM 4620 C CA . SER B 1 309 ? 13.648 -30.047 -0.405 1 93.19 309 SER B CA 1
ATOM 4621 C C . SER B 1 309 ? 14.258 -28.703 -0.807 1 93.19 309 SER B C 1
ATOM 4623 O O . SER B 1 309 ? 15.391 -28.391 -0.437 1 93.19 309 SER B O 1
ATOM 4625 N N . SER B 1 310 ? 13.578 -27.922 -1.628 1 90.62 310 SER B N 1
ATOM 4626 C CA . SER B 1 310 ? 14.016 -26.656 -2.182 1 90.62 310 SER B CA 1
ATOM 4627 C C . SER B 1 310 ? 15.266 -26.828 -3.047 1 90.62 310 SER B C 1
ATOM 4629 O O . SER B 1 310 ? 16.031 -25.875 -3.244 1 90.62 310 SER B O 1
ATOM 4631 N N . ASP B 1 311 ? 15.477 -28.047 -3.473 1 92.44 311 ASP B N 1
ATOM 4632 C CA . ASP B 1 311 ? 16.625 -28.359 -4.328 1 92.44 311 ASP B CA 1
ATOM 4633 C C . ASP B 1 311 ? 16.25 -28.266 -5.805 1 92.44 311 ASP B C 1
ATOM 4635 O O . ASP B 1 311 ? 16.594 -29.141 -6.594 1 92.44 311 ASP B O 1
ATOM 4639 N N . HIS B 1 312 ? 15.469 -27.406 -6.188 1 96.19 312 HIS B N 1
ATOM 4640 C CA . HIS B 1 312 ? 15.07 -27.172 -7.57 1 96.19 312 HIS B CA 1
ATOM 4641 C C . HIS B 1 312 ? 15.242 -25.703 -7.953 1 96.19 312 HIS B C 1
ATOM 4643 O O . HIS B 1 312 ? 15.406 -24.844 -7.082 1 96.19 312 HIS B O 1
ATOM 4649 N N . LEU B 1 313 ? 15.312 -25.438 -9.203 1 98.12 313 LEU B N 1
ATOM 4650 C CA . LEU B 1 313 ? 15.281 -24.094 -9.758 1 98.12 313 LEU B CA 1
ATOM 4651 C C . LEU B 1 313 ? 14.109 -23.922 -10.719 1 98.12 313 LEU B C 1
ATOM 4653 O O . LEU B 1 313 ? 14.039 -24.609 -11.742 1 98.12 313 LEU B O 1
ATOM 4657 N N . GLY B 1 314 ? 13.203 -23.047 -10.32 1 98.38 314 GLY B N 1
ATOM 4658 C CA . GLY B 1 314 ? 12.031 -22.828 -11.148 1 98.38 314 GLY B CA 1
ATOM 4659 C C . GLY B 1 314 ? 10.906 -23.812 -10.867 1 98.38 314 GLY B C 1
ATOM 4660 O O . GLY B 1 314 ? 10.672 -24.188 -9.719 1 98.38 314 GLY B O 1
ATOM 4661 N N . LYS B 1 315 ? 10.219 -24.219 -11.852 1 98.81 315 LYS B N 1
ATOM 4662 C CA . LYS B 1 315 ? 8.969 -24.953 -11.742 1 98.81 315 LYS B CA 1
ATOM 4663 C C . LYS B 1 315 ? 9.203 -26.453 -11.852 1 98.81 315 LYS B C 1
ATOM 4665 O O . LYS B 1 315 ? 10.117 -26.891 -12.547 1 98.81 315 LYS B O 1
ATOM 4670 N N . ILE B 1 316 ? 8.391 -27.188 -11.156 1 98.88 316 ILE B N 1
ATOM 4671 C CA . ILE B 1 316 ? 8.25 -28.641 -11.312 1 98.88 316 ILE B CA 1
ATOM 4672 C C . ILE B 1 316 ? 6.906 -28.953 -11.969 1 98.88 316 ILE B C 1
ATOM 4674 O O . ILE B 1 316 ? 5.855 -28.531 -11.484 1 98.88 316 ILE B O 1
ATOM 4678 N N . LEU B 1 317 ? 6.949 -29.703 -13.07 1 98.88 317 LEU B N 1
ATOM 4679 C CA . LEU B 1 317 ? 5.723 -29.938 -13.82 1 98.88 317 LEU B CA 1
ATOM 4680 C C . LEU B 1 317 ? 5.246 -31.375 -13.641 1 98.88 317 LEU B C 1
ATOM 4682 O O . LEU B 1 317 ? 6.043 -32.25 -13.336 1 98.88 317 LEU B O 1
ATOM 4686 N N . LEU B 1 318 ? 3.996 -31.531 -13.75 1 98.88 318 LEU B N 1
ATOM 4687 C CA . LEU B 1 318 ? 3.322 -32.812 -13.781 1 98.88 318 LEU B CA 1
ATOM 4688 C C . LEU B 1 318 ? 2.729 -33.094 -15.164 1 98.88 318 LEU B C 1
ATOM 4690 O O . LEU B 1 318 ? 1.941 -32.281 -15.672 1 98.88 318 LEU B O 1
ATOM 4694 N N . LEU B 1 319 ? 3.084 -34.188 -15.75 1 98.69 319 LEU B N 1
ATOM 4695 C CA . LEU B 1 319 ? 2.631 -34.531 -17.094 1 98.69 319 LEU B CA 1
ATOM 4696 C C . LEU B 1 319 ? 1.535 -35.562 -17.047 1 98.69 319 LEU B C 1
ATOM 4698 O O . LEU B 1 319 ? 1.645 -36.562 -16.312 1 98.69 319 LEU B O 1
ATOM 4702 N N . ARG B 1 320 ? 0.522 -35.312 -17.828 1 95.62 320 ARG B N 1
ATOM 4703 C CA . ARG B 1 320 ? -0.511 -36.344 -17.969 1 95.62 320 ARG B CA 1
ATOM 4704 C C . ARG B 1 320 ? -0.105 -37.375 -19.016 1 95.62 320 ARG B C 1
ATOM 4706 O O . ARG B 1 320 ? 0.482 -37.062 -20.031 1 95.62 320 ARG B O 1
#

InterPro domains:
  IPR011032 GroES-like superfamily [SSF50129] (1-136)
  IPR013149 Alcohol dehydrogenase-like, C-terminal [PF00107] (147-261)
  IPR013154 Alcohol dehydrogenase-like, N-terminal [PF08240] (22-105)
  IPR014189 Quinone oxidoreductase PIG3 [TIGR02824] (2-318)
  IPR014189 Quinone oxidoreductase PIG3 [cd05276] (1-318)
  IPR020843 Enoylreductase domain [SM00829] (7-318)
  IPR036291 NAD(P)-binding domain superfamily [SSF51735] (107-282)

Organism: Actinoplanes teichomyceticus (NCBI:txid1867)

Foldseek 3Di:
DWFWAQDPLDTFTDDDDDDDAEAQKFKFQFFKFFDDPLQSCLSVVNHAQAPPFDRGATQKTWGFTQGDYHPHPPDDGGATWIFGGLHDNLGRMGIGRNLGIHHQFPPDDRQFSNQDSPLLLVLCVPVCVPLNDAAAFEEEEELLQEQNNLQNQLVCQVRRHAYEYEDAPVCVVVSVVSHHPHYHDPVPDLVLVVLCVVVVHQAGQEYEAQQEAVCQLVNLSRHGQNHEYEYEHHVNHHDHDDDVVSNVVSVYYYHYDYQSNDDPVVSSVSSVVSNVPPSVCCNVVSGGQDEFEEEASSVVVVQVVVVVVSPTGHIYMHGD/DWFWAQDPLDTFTDDDDDDDAEAQKFKFQFFKFFDDPLQSCLSVVNHAQAPPFDRGATQKTWGFTQGGYPPHPPDDGGATWIFGGLHDNLGRMGIGRNLGIDHQFPPDDRQFSNQDSPLLLVLCVPVCVPLNDAAAFEEEEELLQEQNNLQNQLVCQVRRHAYEYEDAPVCVVVSVVSHHPHYHDPVPDLVLVVLCVVVVHQAGQEYEAQQEAVCQLVNLSRHGQNHEYEHEHHVNHHDHDDDVVSNVVSVYYYHYDYQSNDDPVVSSVSSVVSNVPPSVCCNVVSGGQDEFEEEASSVVVVQVVVVVVSPTGHIYMHGD

Sequence (640 aa):
MHAIVIEDKQLRWTEVPEPEPGDNEVIVDVTAAAVNRADLLQREGHYPPPPGAPDYPGLECSGVISALGPGVEGHHVGERVCALLAGGGYAERVAVPAGQLLPVPAGLSLVEAAALPEVACTVWSNVVSHDRLRAGETFLVHGGGSGIGTFAVQLGKALGATVLVTARAAKHERLRALGADVTIDYQEQDFVRAVRDATGGRGADVVLDIIGAKYLARNIEALAPGGRISVIGFQGGARAELDLGALMAKRGTVSSTSLRARPVPEKSRIVAGVREQVWPLVAAGLVKPIIHTTFPLAEAAQAQRLMESSDHLGKILLLRMHAIVIEDKQLRWTEVPEPEPGDNEVIVDVTAAAVNRADLLQREGHYPPPPGAPDYPGLECSGVISALGPGVEGHHVGERVCALLAGGGYAERVAVPAGQLLPVPAGLSLVEAAALPEVACTVWSNVVSHDRLRAGETFLVHGGGSGIGTFAVQLGKALGATVLVTARAAKHERLRALGADVTIDYQEQDFVRAVRDATGGRGADVVLDIIGAKYLARNIEALAPGGRISVIGFQGGARAELDLGALMAKRGTVSSTSLRARPVPEKSRIVAGVREQVWPLVAAGLVKPIIHTTFPLAEAAQAQRLMESSDHLGKILLLR

Secondary structure (DSSP, 8-state):
-EEEEEETTEEEEEE-PPP---TTEEEEEEEEEE--HHHHHHHHTSSPPPTTS-SS--SEEEEEEEEE-TT--S--TT-EEEEE-SS--SBSEEEEEGGGEEEPPTT--HHHHTTSHHHHHHHIIIIIIIT---TT-EEEES-TTSHHHHHHHHHHHHTT-EEEEE--GGGHHHHHHTT-SEEE-TTTS-HHHHHHHHTTT--EEEEEESS-HHHHHHHHHTEEEEEEEEE---TT-SEEEEEHHHHHHTT-EEEE--STTS-HHHHHHHHHHHHHHTHHHHHTTSS---EEEEEEGGGHHHHHHHHHHT---SEEEEE-/-EEEEEETTEEEEEE-PPP---TTEEEEEEEEEE--HHHHHHHTTSSPPPTTS-SS--SEEEEEEEEE-TT--S--TT-EEEEE-SS--SBSEEEEEGGGEEEPPTT--HHHHTTSHHHHHHHIIIIIIIT---TT-EEEES-TTSHHHHHHHHHHHHTT-EEEEEE-GGGHHHHHHTT-SEEEETTTS-HHHHHHHHTTT--EEEEEESS-HHHHHHHHHTEEEEEEEEE---TT-SEEEEEHHHHHHTT-EEEE--STTS-HHHHHHHHHHHHHHTHHHHHTTSS---EEEEEEGGGHHHHHHHHHHT--SSEEEEE-